Protein AF-A0A841IYA2-F1 (afdb_monomer_lite)

Secondary structure (DSSP, 8-state):
---PPPPPPPPPHHHHHHHHHHHHHHHHHHHHHTTT-----------HHHHHS-SSSPPP-----B----HHHHHHHHHHSPPP-S--PPPPPP---S-HHHHHHHHHHHHHHHHHHH-S-HHHHHHHHHHHHHHHHSTTS-SSHHHHHTTTTT-SS--SSGGGTSSGGGSPPPHHHHHHHHHHHHHHHTT---TTTTT--EEEETT--BTTGGGEEEEEEETTEEEEEESGGGGSGGGG-----------GGGGGG-GGGS-PPSS-----S---S-SSTTSTT------TTS-TTSSSTTEEEEEE-TTS-EEEEEE-TT--HHHHHHHHHHHTTT-SEEEEEEEESSTT---SSSPPTTGGGG--EEEEEETTTTEEEEEE-TTTS--SSGGGBPPP---TT-----SPPPP-----------SS-------------------------------

pLDDT: mean 72.17, std 22.45, range [26.84, 98.56]

Organism: NCBI:txid627688

Sequence (459 aa):
MTGGVAPPARPRALDWVAGVVLFVALPIAVAWQGGMGTSAPAEAPASDDWIKHAPSPPPKVDPLVVREVSPDDARAMNAAMPFSTGPNPAARPFRFTGGTEDRDRAIACLAAAQYYEAGDDPVGQKAVAQVVLNRVRHPAFPKSVCGVVFQGSERTTGCQFTFTCDGALARTPSPEAWDRARTLATRMLGGLVDRKVGYATHYHTDWVVPYWNTSLDKITEVHTHLFYRWQGWWGTPPAFRRSLPGVEPRVPMIARLSPVHEKGGDDAVTIDPAAPPSAVEAIAHAPIRFVAGANASSLMAGLHVIATSPADDAFIVTVSPGIATKAYRDVATLVCSGRPACRVMAWPDGPGVPTGFPIEPGLLSGMIFSYMHDMENGLQRMLWNCTLLPQPDNRMCMRERIPMGSLLPGRKPIAADAAKPELIQRAANISGDNAISDSAPPSILRRNAPASGITRSAK

Foldseek 3Di:
DDDDDDDDDDDDVVVVVVVVCCVPVVVVVVVVVVPPPPPPPPDPCPDCVLLQDDPDPDDADDFFDFDPDFLVVLLVVLVVDDFDPDDQFWAFFAAQDADPLLLLLLLLLLLVQLCLVPNLDLQSSQLSSQLLLLQLLFPNAPVGSNRRSQPQLVDPGHTNRCCSPVVVLVDDHDPVSSVSSSVSSSVRNVGDTDRQLRNFNDKDFSSIGTPCPVQWRQHHDGPRITTTFHPRSSSDNSSRPDDGPSGHDQDCSCCVVPVSNPPDDDDDDDDDPDDDPDPPVVPPPDDDDDDQPPPQPPDADQKGFQEAAPVSAETFIEGEPPDDPVSCVVVLCVSCPPPQKHKYWYAYPDPLGDNYPPGDPVSSQRTAKMWIDHNVVRDTAIAGCCVVVNDPDCSNHDDDDPDPPPPDPDDDDDDDDDDDDDDPDDPDDDDDDDDDDDDDDDDDDDDDDDDDDDDDDDD

InterPro domains:
  IPR011105 Cell wall hydrolase, SleB [PF07486] (121-228)
  IPR042047 Cell wall hydrolase SleB, domain 1 [G3DSA:1.10.10.2520] (105-190)

Radius of gyration: 39.23 Å; chains: 1; bounding box: 103×92×152 Å

Structure (mmCIF, N/CA/C/O backbone):
data_AF-A0A841IYA2-F1
#
_entry.id   AF-A0A841IYA2-F1
#
loop_
_atom_site.group_PDB
_atom_site.id
_atom_site.type_symbol
_atom_site.label_atom_id
_atom_site.label_alt_id
_atom_site.label_comp_id
_atom_site.label_asym_id
_atom_site.label_entity_id
_atom_site.label_seq_id
_atom_site.pdbx_PDB_ins_code
_atom_site.Cartn_x
_atom_site.Cartn_y
_atom_site.Cartn_z
_atom_site.occupancy
_atom_site.B_iso_or_equiv
_atom_site.auth_seq_id
_atom_site.auth_comp_id
_atom_site.auth_asym_id
_atom_site.auth_atom_id
_atom_site.pdbx_PDB_model_num
ATOM 1 N N . MET A 1 1 ? 30.316 -46.807 -94.562 1.00 43.22 1 MET A N 1
ATOM 2 C CA . MET A 1 1 ? 30.931 -47.586 -93.462 1.00 43.22 1 MET A CA 1
ATOM 3 C C . MET A 1 1 ? 29.908 -47.696 -92.343 1.00 43.22 1 MET A C 1
ATOM 5 O O . MET A 1 1 ? 29.321 -46.681 -91.998 1.00 43.22 1 MET A O 1
ATOM 9 N N . THR A 1 2 ? 29.637 -48.897 -91.837 1.00 43.03 2 THR A N 1
ATOM 10 C CA . THR A 1 2 ? 28.590 -49.162 -90.832 1.00 43.03 2 THR A CA 1
ATOM 11 C C . THR A 1 2 ? 29.186 -49.225 -89.426 1.00 43.03 2 THR A C 1
ATOM 13 O O . THR A 1 2 ? 29.863 -50.195 -89.092 1.00 43.03 2 THR A O 1
ATOM 16 N N . GLY A 1 3 ? 28.942 -48.203 -88.602 1.00 46.19 3 GLY A N 1
ATOM 17 C CA . GLY A 1 3 ? 29.340 -48.198 -87.191 1.00 46.19 3 GLY A CA 1
ATOM 18 C C . GLY A 1 3 ? 28.274 -48.845 -86.308 1.00 46.19 3 GLY A C 1
ATOM 19 O O . GLY A 1 3 ? 27.190 -48.288 -86.155 1.00 46.19 3 GLY A O 1
ATOM 20 N N . GLY A 1 4 ? 28.569 -50.011 -85.731 1.00 47.12 4 GLY A N 1
ATOM 21 C CA . GLY A 1 4 ? 27.711 -50.644 -84.726 1.00 47.12 4 GLY A CA 1
ATOM 22 C C . GLY A 1 4 ? 27.959 -50.059 -83.334 1.00 47.12 4 GLY A C 1
ATOM 23 O O . GLY A 1 4 ? 29.106 -49.965 -82.904 1.00 47.12 4 GLY A O 1
ATOM 24 N N . VAL A 1 5 ? 26.894 -49.689 -82.620 1.00 61.53 5 VAL A N 1
ATOM 25 C CA . VAL A 1 5 ? 26.971 -49.214 -81.227 1.00 61.53 5 VAL A CA 1
ATOM 26 C C . VAL A 1 5 ? 26.779 -50.398 -80.279 1.00 61.53 5 VAL A C 1
ATOM 28 O O . VAL A 1 5 ? 25.768 -51.095 -80.351 1.00 61.53 5 VAL A O 1
ATOM 31 N N . ALA A 1 6 ? 27.742 -50.628 -79.384 1.00 62.56 6 ALA A N 1
ATOM 32 C CA . ALA A 1 6 ? 27.645 -51.667 -78.361 1.00 62.56 6 ALA A CA 1
ATOM 33 C C . ALA A 1 6 ? 26.772 -51.205 -77.171 1.00 62.56 6 ALA A C 1
ATOM 35 O O . ALA A 1 6 ? 26.880 -50.048 -76.758 1.00 62.56 6 ALA A O 1
ATOM 36 N N . PRO A 1 7 ? 25.926 -52.078 -76.590 1.00 66.19 7 PRO A N 1
ATOM 37 C CA . PRO A 1 7 ? 25.120 -51.734 -75.421 1.00 66.19 7 PRO A CA 1
ATOM 38 C C . PRO A 1 7 ? 25.977 -51.635 -74.142 1.00 66.19 7 PRO A C 1
ATOM 40 O O . PRO A 1 7 ? 26.976 -52.349 -74.016 1.00 66.19 7 PRO A O 1
ATOM 43 N N . PRO A 1 8 ? 25.590 -50.795 -73.162 1.00 65.25 8 PRO A N 1
ATOM 44 C CA . PRO A 1 8 ? 26.336 -50.631 -71.917 1.00 65.25 8 PRO A CA 1
ATOM 45 C C . PRO A 1 8 ? 26.318 -51.902 -71.055 1.00 65.25 8 PRO A C 1
ATOM 47 O O . PRO A 1 8 ? 25.317 -52.621 -70.978 1.00 65.25 8 PRO A O 1
ATOM 50 N N . ALA A 1 9 ? 27.433 -52.163 -70.370 1.00 68.31 9 ALA A N 1
ATOM 51 C CA . ALA A 1 9 ? 27.570 -53.302 -69.470 1.00 68.31 9 ALA A CA 1
ATOM 52 C C . ALA A 1 9 ? 26.654 -53.169 -68.240 1.00 68.31 9 ALA A C 1
ATOM 54 O O . ALA A 1 9 ? 26.516 -52.093 -67.660 1.00 68.31 9 ALA A O 1
ATOM 55 N N . ARG A 1 10 ? 26.052 -54.286 -67.811 1.00 65.44 10 ARG A N 1
ATOM 56 C CA . ARG A 1 10 ? 25.278 -54.342 -66.561 1.00 65.44 10 ARG A CA 1
ATOM 57 C C . ARG A 1 10 ? 26.237 -54.323 -65.356 1.00 65.44 10 ARG A C 1
ATOM 59 O O . ARG A 1 10 ? 27.225 -55.062 -65.402 1.00 65.44 10 ARG A O 1
ATOM 66 N N . PRO A 1 11 ? 25.957 -53.548 -64.289 1.00 63.97 11 PRO A N 1
ATOM 67 C CA . PRO A 1 11 ? 26.756 -53.589 -63.065 1.00 63.97 11 PRO A CA 1
ATOM 68 C C . PRO A 1 11 ? 26.705 -54.989 -62.442 1.00 63.97 11 PRO A C 1
ATOM 70 O O . PRO A 1 11 ? 25.715 -55.715 -62.578 1.00 63.97 11 PRO A O 1
ATOM 73 N N . ARG A 1 12 ? 27.785 -55.386 -61.773 1.00 72.56 12 ARG A N 1
ATOM 74 C CA . ARG A 1 12 ? 27.910 -56.701 -61.141 1.00 72.56 12 ARG A CA 1
ATOM 75 C C . ARG A 1 12 ? 27.234 -56.671 -59.770 1.00 72.56 12 ARG A C 1
ATOM 77 O O . ARG A 1 12 ? 27.154 -55.635 -59.118 1.00 72.56 12 ARG A O 1
ATOM 84 N N . ALA A 1 13 ? 26.764 -57.826 -59.298 1.00 64.88 13 ALA A N 1
ATOM 85 C CA . ALA A 1 13 ? 26.075 -57.920 -58.004 1.00 64.88 13 ALA A CA 1
ATOM 86 C C . ALA A 1 13 ? 26.942 -57.438 -56.818 1.00 64.88 13 ALA A C 1
ATOM 88 O O . ALA A 1 13 ? 26.413 -56.936 -55.831 1.00 64.88 13 ALA A O 1
ATOM 89 N N . LEU A 1 14 ? 28.270 -57.534 -56.943 1.00 64.56 14 LEU A N 1
ATOM 90 C CA . LEU A 1 14 ? 29.225 -57.037 -55.951 1.00 64.56 14 LEU A CA 1
ATOM 91 C C . LEU A 1 14 ? 29.169 -55.505 -55.788 1.00 64.56 14 LEU A C 1
ATOM 93 O O . LEU A 1 14 ? 29.303 -55.011 -54.672 1.00 64.56 14 LEU A O 1
ATOM 97 N N . ASP A 1 15 ? 28.899 -54.770 -56.871 1.00 63.91 15 ASP A N 1
ATOM 98 C CA . ASP A 1 15 ? 28.819 -53.303 -56.876 1.00 63.91 15 ASP A CA 1
ATOM 99 C C . ASP A 1 15 ? 27.598 -52.827 -56.062 1.00 63.91 15 ASP A C 1
ATOM 101 O O . ASP A 1 15 ? 27.668 -51.854 -55.310 1.00 63.91 15 ASP A O 1
ATOM 105 N N . TRP A 1 16 ? 26.490 -53.577 -56.141 1.00 62.88 16 TRP A N 1
ATOM 106 C CA . TRP A 1 16 ? 25.295 -53.365 -55.317 1.00 62.88 16 TRP A CA 1
ATOM 107 C C . TRP A 1 16 ? 25.541 -53.672 -53.838 1.00 62.88 16 TRP A C 1
ATOM 109 O O . TRP A 1 16 ? 25.108 -52.902 -52.981 1.00 62.88 16 TRP A O 1
ATOM 119 N N . VAL A 1 17 ? 26.259 -54.756 -53.521 1.00 69.06 17 VAL A N 1
ATOM 120 C CA . VAL A 1 17 ? 26.620 -55.082 -52.129 1.00 69.06 17 VAL A CA 1
ATOM 121 C C . VAL A 1 17 ? 27.520 -53.995 -51.537 1.00 69.06 17 VAL A C 1
ATOM 123 O O . VAL A 1 17 ? 27.256 -53.538 -50.428 1.00 69.06 17 VAL A O 1
ATOM 126 N N . ALA A 1 18 ? 28.521 -53.516 -52.283 1.00 69.19 18 ALA A N 1
ATOM 127 C CA . ALA A 1 18 ? 29.372 -52.407 -51.855 1.00 69.19 18 ALA A CA 1
ATOM 128 C C . ALA A 1 18 ? 28.561 -51.122 -51.600 1.00 69.19 18 ALA A C 1
ATOM 130 O O . ALA A 1 18 ? 28.736 -50.485 -50.561 1.00 69.19 18 ALA A O 1
ATOM 131 N N . GLY A 1 19 ? 27.625 -50.782 -52.495 1.00 67.88 19 GLY A N 1
ATOM 132 C CA . GLY A 1 19 ? 26.726 -49.637 -52.328 1.00 67.88 19 GLY A CA 1
ATOM 133 C C . GLY A 1 19 ? 25.847 -49.732 -51.076 1.00 67.88 19 GLY A C 1
ATOM 134 O O . GLY A 1 19 ? 25.782 -48.777 -50.304 1.00 67.88 19 GLY A O 1
ATOM 135 N N . VAL A 1 20 ? 25.218 -50.889 -50.831 1.00 72.38 20 VAL A N 1
ATOM 136 C CA . VAL A 1 20 ? 24.368 -51.120 -49.645 1.00 72.38 20 VAL A CA 1
ATOM 137 C C . VAL A 1 20 ? 25.185 -51.104 -48.352 1.00 72.38 20 VAL A C 1
ATOM 139 O O . VAL A 1 20 ? 24.765 -50.476 -47.381 1.00 72.38 20 VAL A O 1
ATOM 142 N N . VAL A 1 21 ? 26.367 -51.731 -48.332 1.00 72.62 21 VAL A N 1
ATOM 143 C CA . VAL A 1 21 ? 27.267 -51.688 -47.167 1.00 72.62 21 VAL A CA 1
ATOM 144 C C . VAL A 1 21 ? 27.665 -50.248 -46.851 1.00 72.62 21 VAL A C 1
ATOM 146 O O . VAL A 1 21 ? 27.601 -49.859 -45.688 1.00 72.62 21 VAL A O 1
ATOM 149 N N . LEU A 1 22 ? 27.990 -49.426 -47.855 1.00 68.69 22 LEU A N 1
ATOM 150 C CA . LEU A 1 22 ? 28.309 -48.016 -47.630 1.00 68.69 22 LEU A CA 1
ATOM 151 C C . LEU A 1 22 ? 27.100 -47.238 -47.078 1.00 68.69 22 LEU A C 1
ATOM 153 O O . LEU A 1 22 ? 27.244 -46.505 -46.103 1.00 68.69 22 LEU A O 1
ATOM 157 N N . PHE A 1 23 ? 25.906 -47.440 -47.648 1.00 69.31 23 PHE A N 1
ATOM 158 C CA . PHE A 1 23 ? 24.681 -46.735 -47.242 1.00 69.31 23 PHE A CA 1
ATOM 159 C C . PHE A 1 23 ? 24.186 -47.096 -45.833 1.00 69.31 23 PHE A C 1
ATOM 161 O O . PHE A 1 23 ? 23.529 -46.275 -45.196 1.00 69.31 23 PHE A O 1
ATOM 168 N N . VAL A 1 24 ? 24.492 -48.300 -45.337 1.00 71.88 24 VAL A N 1
ATOM 169 C CA . VAL A 1 24 ? 24.103 -48.757 -43.990 1.00 71.88 24 VAL A CA 1
ATOM 170 C C . VAL A 1 24 ? 25.209 -48.507 -42.959 1.00 71.88 24 VAL A C 1
ATOM 172 O O . VAL A 1 24 ? 24.914 -48.095 -41.839 1.00 71.88 24 VAL A O 1
ATOM 175 N N . ALA A 1 25 ? 26.485 -48.696 -43.311 1.00 68.25 25 ALA A N 1
ATOM 176 C CA . ALA A 1 25 ? 27.589 -48.536 -42.363 1.00 68.25 25 ALA A CA 1
ATOM 177 C C . ALA A 1 25 ? 27.878 -47.067 -42.008 1.00 68.25 25 ALA A C 1
ATOM 179 O O . ALA A 1 25 ? 28.176 -46.783 -40.848 1.00 68.25 25 ALA A O 1
ATOM 180 N N . LEU A 1 26 ? 27.756 -46.124 -42.956 1.00 66.06 26 LEU A N 1
ATOM 181 C CA . LEU A 1 26 ? 27.996 -44.698 -42.684 1.00 66.06 26 LEU A CA 1
ATOM 182 C C . LEU A 1 26 ? 27.072 -44.113 -41.597 1.00 66.06 26 LEU A C 1
ATOM 184 O O . LEU A 1 26 ? 27.601 -43.551 -40.636 1.00 66.06 26 LEU A O 1
ATOM 188 N N . PRO A 1 27 ? 25.728 -44.235 -41.674 1.00 61.12 27 PRO A N 1
ATOM 189 C CA . PRO A 1 27 ? 24.853 -43.686 -40.637 1.00 61.12 27 PRO A CA 1
ATOM 190 C C . PRO A 1 27 ? 25.041 -44.374 -39.278 1.00 61.12 27 PRO A C 1
ATOM 192 O O . PRO A 1 27 ? 24.901 -43.713 -38.252 1.00 61.12 27 PRO A O 1
ATOM 195 N N . ILE A 1 28 ? 25.425 -45.658 -39.245 1.00 66.56 28 ILE A N 1
ATOM 196 C CA . ILE A 1 28 ? 25.771 -46.349 -37.993 1.00 66.56 28 ILE A CA 1
ATOM 197 C C . ILE A 1 28 ? 27.064 -45.768 -37.396 1.00 66.56 28 ILE A C 1
ATOM 199 O O . ILE A 1 28 ? 27.083 -45.434 -36.214 1.00 66.56 28 ILE A O 1
ATOM 203 N N . ALA A 1 29 ? 28.118 -45.573 -38.194 1.00 65.62 29 ALA A N 1
ATOM 204 C CA . ALA A 1 29 ? 29.370 -44.973 -37.724 1.00 65.62 29 ALA A CA 1
ATOM 205 C C . ALA A 1 29 ? 29.167 -43.541 -37.187 1.00 65.62 29 ALA A C 1
ATOM 207 O O . ALA A 1 29 ? 29.662 -43.207 -36.109 1.00 65.62 29 ALA A O 1
ATOM 208 N N . VAL A 1 30 ? 28.371 -42.722 -37.886 1.00 62.97 30 VAL A N 1
ATOM 209 C CA . VAL A 1 30 ? 28.007 -41.364 -37.444 1.00 62.97 30 VAL A CA 1
ATOM 210 C C . VAL A 1 30 ? 27.191 -41.397 -36.145 1.00 62.97 30 VAL A C 1
ATOM 212 O O . VAL A 1 30 ? 27.474 -40.622 -35.231 1.00 62.97 30 VAL A O 1
ATOM 215 N N . ALA A 1 31 ? 26.234 -42.322 -36.008 1.00 58.88 31 ALA A N 1
ATOM 216 C CA . ALA A 1 31 ? 25.464 -42.487 -34.772 1.00 58.88 31 ALA A CA 1
ATOM 217 C C . ALA A 1 31 ? 26.346 -42.880 -33.571 1.00 58.88 31 ALA A C 1
ATOM 219 O O . ALA A 1 31 ? 26.112 -42.406 -32.460 1.00 58.88 31 ALA A O 1
ATOM 220 N N . TRP A 1 32 ? 27.389 -43.690 -33.783 1.00 56.53 32 TRP A N 1
ATOM 221 C CA . TRP A 1 32 ? 28.331 -44.069 -32.723 1.00 56.53 32 TRP A CA 1
ATOM 222 C C . TRP A 1 32 ? 29.272 -42.921 -32.324 1.00 56.53 32 TRP A C 1
ATOM 224 O O . TRP A 1 32 ? 29.559 -42.762 -31.139 1.00 56.53 32 TRP A O 1
ATOM 234 N N . GLN A 1 33 ? 29.698 -42.067 -33.262 1.00 57.72 33 GLN A N 1
ATOM 235 C CA . GLN A 1 33 ? 30.510 -40.882 -32.936 1.00 57.72 33 GLN A CA 1
ATOM 236 C C . GLN A 1 33 ? 29.712 -39.732 -32.294 1.00 57.72 33 GLN A C 1
ATOM 238 O O . GLN A 1 33 ? 30.301 -38.903 -31.604 1.00 57.72 33 GLN A O 1
ATOM 243 N N . GLY A 1 34 ? 28.381 -39.711 -32.422 1.00 50.56 34 GLY A N 1
ATOM 244 C CA . GLY A 1 34 ? 27.512 -38.802 -31.660 1.00 50.56 34 GLY A CA 1
ATOM 245 C C . GLY A 1 34 ? 27.306 -39.190 -30.184 1.00 50.56 34 GLY A C 1
ATOM 246 O O . GLY A 1 34 ? 26.802 -38.383 -29.406 1.00 50.56 34 GLY A O 1
ATOM 247 N N . GLY A 1 35 ? 27.682 -40.409 -29.779 1.00 51.41 35 GLY A N 1
ATOM 248 C CA . GLY A 1 35 ? 27.264 -41.015 -28.507 1.00 51.41 35 GLY A CA 1
ATOM 249 C C . GLY A 1 35 ? 28.047 -40.628 -27.245 1.00 51.41 35 GLY A C 1
ATOM 250 O O . GLY A 1 35 ? 27.680 -41.080 -26.164 1.00 51.41 35 GLY A O 1
ATOM 251 N N . MET A 1 36 ? 29.120 -39.833 -27.344 1.00 50.19 36 MET A N 1
ATOM 252 C CA . MET A 1 36 ? 30.007 -39.510 -26.203 1.00 50.19 36 MET A CA 1
ATOM 253 C C . MET A 1 36 ? 30.104 -38.013 -25.878 1.00 50.19 36 MET A C 1
ATOM 255 O O . MET A 1 36 ? 31.065 -37.551 -25.266 1.00 50.19 36 MET A O 1
ATOM 259 N N . GLY A 1 37 ? 29.064 -37.250 -26.215 1.00 43.75 37 GLY A N 1
ATOM 260 C CA . GLY A 1 37 ? 28.828 -35.949 -25.597 1.00 43.75 37 GLY A CA 1
ATOM 261 C C . GLY A 1 37 ? 28.283 -36.115 -24.178 1.00 43.75 37 GLY A C 1
ATOM 262 O O . GLY A 1 37 ? 27.074 -36.031 -23.985 1.00 43.75 37 GLY A O 1
ATOM 263 N N . THR A 1 38 ? 29.141 -36.326 -23.172 1.00 47.25 38 THR A N 1
ATOM 264 C CA . THR A 1 38 ? 28.722 -36.309 -21.756 1.00 47.25 38 THR A CA 1
ATOM 265 C C . THR A 1 38 ? 28.461 -34.881 -21.272 1.00 47.25 38 THR A C 1
ATOM 267 O O . THR A 1 38 ? 29.112 -34.384 -20.351 1.00 47.25 38 THR A O 1
ATOM 270 N N . SER A 1 39 ? 27.471 -34.215 -21.870 1.00 49.59 39 SER A N 1
ATOM 271 C CA . SER A 1 39 ? 26.729 -33.175 -21.171 1.00 49.59 39 SER A CA 1
ATOM 272 C C . SER A 1 39 ? 26.053 -33.847 -19.981 1.00 49.59 39 SER A C 1
ATOM 274 O O . SER A 1 39 ? 25.015 -34.494 -20.137 1.00 49.59 39 SER A O 1
ATOM 276 N N . ALA A 1 40 ? 26.671 -33.747 -18.803 1.00 43.09 40 ALA A N 1
ATOM 277 C CA . ALA A 1 40 ? 26.022 -34.157 -17.571 1.00 43.09 40 ALA A CA 1
ATOM 278 C C . ALA A 1 40 ? 24.658 -33.446 -17.507 1.00 43.09 40 ALA A C 1
ATOM 280 O O . ALA A 1 40 ? 24.626 -32.220 -17.675 1.00 43.09 40 ALA A O 1
ATOM 281 N N . PRO A 1 41 ? 23.535 -34.164 -17.319 1.00 43.34 41 PRO A N 1
ATOM 282 C CA . PRO A 1 41 ? 22.271 -33.498 -17.060 1.00 43.34 41 PRO A CA 1
ATOM 283 C C . PRO A 1 41 ? 22.474 -32.676 -15.789 1.00 43.34 41 PRO A C 1
ATOM 285 O O . PRO A 1 41 ? 22.776 -33.244 -14.740 1.00 43.34 41 PRO A O 1
ATOM 288 N N . ALA A 1 42 ? 22.394 -31.346 -15.907 1.00 44.81 42 ALA A N 1
ATOM 289 C CA . ALA A 1 42 ? 22.626 -30.444 -14.784 1.00 44.81 42 ALA A CA 1
ATOM 290 C C . ALA A 1 42 ? 21.728 -30.886 -13.626 1.00 44.81 42 ALA A C 1
ATOM 292 O O . ALA A 1 42 ? 20.510 -30.971 -13.795 1.00 44.81 42 ALA A O 1
ATOM 293 N N . GLU A 1 43 ? 22.348 -31.270 -12.509 1.00 42.31 43 GLU A N 1
ATOM 294 C CA . GLU A 1 43 ? 21.713 -32.138 -11.523 1.00 42.31 43 GLU A CA 1
ATOM 295 C C . GLU A 1 43 ? 20.556 -31.406 -10.836 1.00 42.31 43 GLU A C 1
ATOM 297 O O . GLU A 1 43 ? 20.741 -30.600 -9.926 1.00 42.31 43 GLU A O 1
ATOM 302 N N . ALA A 1 44 ? 19.344 -31.678 -11.325 1.00 51.16 44 ALA A N 1
ATOM 303 C CA . ALA A 1 44 ? 18.124 -30.989 -10.935 1.00 51.16 44 ALA A CA 1
ATOM 304 C C . ALA A 1 44 ? 17.128 -31.853 -10.130 1.00 51.16 44 ALA A C 1
ATOM 306 O O . ALA A 1 44 ? 15.927 -31.787 -10.399 1.00 51.16 44 ALA A O 1
ATOM 307 N N . PRO A 1 45 ? 17.535 -32.574 -9.063 1.00 42.28 45 PRO A N 1
ATOM 308 C CA . PRO A 1 45 ? 16.663 -32.809 -7.926 1.00 42.28 45 PRO A CA 1
ATOM 309 C C . PRO A 1 45 ? 16.642 -31.540 -7.056 1.00 42.28 45 PRO A C 1
ATOM 311 O O . PRO A 1 45 ? 16.990 -31.562 -5.875 1.00 42.28 45 PRO A O 1
ATOM 314 N N . ALA A 1 46 ? 16.196 -30.418 -7.633 1.00 44.88 46 ALA A N 1
ATOM 315 C CA . ALA A 1 46 ? 15.734 -29.270 -6.861 1.00 44.88 46 ALA A CA 1
ATOM 316 C C . ALA A 1 46 ? 14.416 -29.689 -6.190 1.00 44.88 46 ALA A C 1
ATOM 318 O O . ALA A 1 46 ? 13.327 -29.399 -6.686 1.00 44.88 46 ALA A O 1
ATOM 319 N N . SER A 1 47 ? 14.546 -30.467 -5.114 1.00 50.66 47 SER A N 1
ATOM 320 C CA . SER A 1 47 ? 13.480 -31.261 -4.506 1.00 50.66 47 SER A CA 1
ATOM 321 C C . SER A 1 47 ? 12.296 -30.406 -4.058 1.00 50.66 47 SER A C 1
ATOM 323 O O . SER A 1 47 ? 12.467 -29.264 -3.636 1.00 50.66 47 SER A O 1
ATOM 325 N N . ASP A 1 48 ? 11.085 -30.973 -4.058 1.00 52.50 48 ASP A N 1
ATOM 326 C CA . ASP A 1 48 ? 9.864 -30.266 -3.626 1.00 52.50 48 ASP A CA 1
ATOM 327 C C . ASP A 1 48 ? 9.965 -29.634 -2.218 1.00 52.50 48 ASP A C 1
ATOM 329 O O . ASP A 1 48 ? 9.136 -28.802 -1.848 1.00 52.50 48 ASP A O 1
ATOM 333 N N . ASP A 1 49 ? 10.967 -29.993 -1.411 1.00 47.81 49 ASP A N 1
ATOM 334 C CA . ASP A 1 49 ? 11.248 -29.367 -0.119 1.00 47.81 49 ASP A CA 1
ATOM 335 C C . ASP A 1 49 ? 11.706 -27.904 -0.209 1.00 47.81 49 ASP A C 1
ATOM 337 O O . ASP A 1 49 ? 11.357 -27.138 0.696 1.00 47.81 49 ASP A O 1
ATOM 341 N N . TRP A 1 50 ? 12.378 -27.461 -1.287 1.00 49.34 50 TRP A N 1
ATOM 342 C CA . TRP A 1 50 ? 12.667 -26.024 -1.455 1.00 49.34 50 TRP A CA 1
ATOM 343 C C . TRP A 1 50 ? 11.389 -25.227 -1.717 1.00 49.34 50 TRP A C 1
ATOM 345 O O . TRP A 1 50 ? 11.304 -24.069 -1.331 1.00 49.34 50 TRP A O 1
ATOM 355 N N . ILE A 1 51 ? 10.358 -25.847 -2.302 1.00 55.31 51 ILE A N 1
ATOM 356 C CA . ILE A 1 51 ? 9.029 -25.238 -2.462 1.00 55.31 51 ILE A CA 1
ATOM 357 C C . ILE A 1 51 ? 8.292 -25.189 -1.109 1.00 55.31 51 ILE A C 1
ATOM 359 O O . ILE A 1 51 ? 7.460 -24.307 -0.887 1.00 55.31 51 ILE A O 1
ATOM 363 N N . LYS A 1 52 ? 8.607 -26.072 -0.153 1.00 57.00 52 LYS A N 1
ATOM 364 C CA . LYS A 1 52 ? 7.940 -26.123 1.163 1.00 57.00 52 LYS A CA 1
ATOM 365 C C . LYS A 1 52 ? 8.486 -25.105 2.173 1.00 57.00 52 LYS A C 1
ATOM 367 O O . LYS A 1 52 ? 7.700 -24.618 2.987 1.00 57.00 52 LYS A O 1
ATOM 372 N N . HIS A 1 53 ? 9.772 -24.751 2.115 1.00 62.12 53 HIS A N 1
ATOM 373 C CA . HIS A 1 53 ? 10.442 -23.943 3.145 1.00 62.12 53 HIS A CA 1
ATOM 374 C C . HIS A 1 53 ? 11.081 -22.662 2.592 1.00 62.12 53 HIS A C 1
ATOM 376 O O . HIS A 1 53 ? 11.674 -22.664 1.519 1.00 62.12 53 HIS A O 1
ATOM 382 N N . ALA A 1 54 ? 11.007 -21.568 3.358 1.00 67.62 54 ALA A N 1
ATOM 383 C CA . ALA A 1 54 ? 11.669 -20.315 3.003 1.00 67.62 54 ALA A CA 1
ATOM 384 C C . ALA A 1 54 ? 13.204 -20.470 3.110 1.00 67.62 54 ALA A C 1
ATOM 386 O O . ALA A 1 54 ? 13.688 -20.768 4.203 1.00 67.62 54 ALA A O 1
ATOM 387 N N . PRO A 1 55 ? 13.983 -20.240 2.035 1.00 68.81 55 PRO A N 1
ATOM 388 C CA . PRO A 1 55 ? 15.439 -20.445 2.042 1.00 68.81 55 PRO A CA 1
ATOM 389 C C . PRO A 1 55 ? 16.222 -19.315 2.738 1.00 68.81 55 PRO A C 1
ATOM 391 O O . PRO A 1 55 ? 17.435 -19.400 2.903 1.00 68.81 55 PRO A O 1
ATOM 394 N N . SER A 1 56 ? 15.546 -18.227 3.106 1.00 75.25 56 SER A N 1
ATOM 395 C CA . SER A 1 56 ? 16.117 -17.008 3.681 1.00 75.25 56 SER A CA 1
ATOM 396 C C . SER A 1 56 ? 15.041 -16.248 4.474 1.00 75.25 56 SER A C 1
ATOM 398 O O . SER A 1 56 ? 13.869 -16.629 4.426 1.00 75.25 56 SER A O 1
ATOM 400 N N . PRO A 1 57 ? 15.376 -15.163 5.198 1.00 79.81 57 PRO A N 1
ATOM 401 C CA . PRO A 1 57 ? 14.387 -14.174 5.629 1.00 79.81 57 PRO A CA 1
ATOM 402 C C . PRO A 1 57 ? 13.715 -13.479 4.426 1.00 79.81 57 PRO A C 1
ATOM 404 O O . PRO A 1 57 ? 14.274 -13.490 3.326 1.00 79.81 57 PRO A O 1
ATOM 407 N N . PRO A 1 58 ? 12.546 -12.832 4.603 1.00 78.38 58 PRO A N 1
ATOM 408 C CA . PRO A 1 58 ? 11.913 -12.080 3.524 1.00 78.38 58 PRO A CA 1
ATOM 409 C C . PRO A 1 58 ? 12.840 -10.959 3.026 1.00 78.38 58 PRO A C 1
ATOM 411 O O . PRO A 1 58 ? 13.396 -10.239 3.864 1.00 78.38 58 PRO A O 1
ATOM 414 N N . PRO A 1 59 ? 12.998 -10.768 1.703 1.00 76.94 59 PRO A N 1
ATOM 415 C CA . PRO A 1 59 ? 13.712 -9.614 1.172 1.00 76.94 59 PRO A CA 1
ATOM 416 C C . PRO A 1 59 ? 13.054 -8.317 1.655 1.00 76.94 59 PRO A C 1
ATOM 418 O O . PRO A 1 59 ? 11.832 -8.240 1.828 1.00 76.94 59 PRO A O 1
ATOM 421 N N . LYS A 1 60 ? 13.878 -7.292 1.892 1.00 75.56 60 LYS A N 1
ATOM 422 C CA . LYS A 1 60 ? 13.384 -5.954 2.224 1.00 75.56 60 LYS A CA 1
ATOM 423 C C . LYS A 1 60 ? 12.670 -5.371 1.004 1.00 75.56 60 LYS A C 1
ATOM 425 O O . LYS A 1 60 ? 13.060 -5.626 -0.130 1.00 75.56 60 LYS A O 1
ATOM 430 N N . VAL A 1 61 ? 11.618 -4.599 1.256 1.00 74.75 61 VAL A N 1
ATOM 431 C CA . VAL A 1 61 ? 10.965 -3.785 0.229 1.00 74.75 61 VAL A CA 1
ATOM 432 C C . VAL A 1 61 ? 11.700 -2.453 0.201 1.00 74.75 61 VAL A C 1
ATOM 434 O O . VAL A 1 61 ? 11.617 -1.690 1.167 1.00 74.75 61 VAL A O 1
ATOM 437 N N . ASP A 1 62 ? 12.453 -2.207 -0.865 1.00 65.81 62 ASP A N 1
ATOM 438 C CA . ASP A 1 62 ? 13.165 -0.944 -1.039 1.00 65.81 62 ASP A CA 1
ATOM 439 C C . ASP A 1 62 ? 12.180 0.200 -1.358 1.00 65.81 62 ASP A C 1
ATOM 441 O O . ASP A 1 62 ? 11.132 -0.040 -1.970 1.00 65.81 62 ASP A O 1
ATOM 445 N N . PRO A 1 63 ? 12.475 1.452 -0.953 1.00 65.38 63 PRO A N 1
ATOM 446 C CA . PRO A 1 63 ? 11.663 2.609 -1.321 1.00 65.38 63 PRO A CA 1
ATOM 447 C C . PRO A 1 63 ? 11.522 2.760 -2.841 1.00 65.38 63 PRO A C 1
ATOM 449 O O . PRO A 1 63 ? 12.407 2.368 -3.605 1.00 65.38 63 PRO A O 1
ATOM 452 N N . LEU A 1 64 ? 10.428 3.382 -3.290 1.00 69.81 64 LEU A N 1
ATOM 453 C CA . LEU A 1 64 ? 10.212 3.671 -4.707 1.00 69.81 64 LEU A CA 1
ATOM 454 C C . LEU A 1 64 ? 11.165 4.779 -5.185 1.00 69.81 64 LEU A C 1
ATOM 456 O O . LEU A 1 64 ? 10.817 5.956 -5.202 1.00 69.81 64 LEU A O 1
ATOM 460 N N . VAL A 1 65 ? 12.370 4.383 -5.591 1.00 73.56 65 VAL A N 1
ATOM 461 C CA . VAL A 1 65 ? 13.302 5.230 -6.340 1.00 73.56 65 VAL A CA 1
ATOM 462 C C . VAL A 1 65 ? 13.083 4.979 -7.831 1.00 73.56 65 VAL A C 1
ATOM 464 O O . VAL A 1 65 ? 13.118 3.835 -8.298 1.00 73.56 65 VAL A O 1
ATOM 467 N N . VAL A 1 66 ? 12.845 6.054 -8.576 1.00 77.19 66 VAL A N 1
ATOM 468 C CA . VAL A 1 66 ? 12.583 6.053 -10.022 1.00 77.19 66 VAL A CA 1
ATOM 469 C C . VAL A 1 66 ? 13.796 6.624 -10.753 1.00 77.19 66 VAL A C 1
ATOM 471 O O . VAL A 1 66 ? 14.458 7.525 -10.246 1.00 77.19 66 VAL A O 1
ATOM 474 N N . ARG A 1 67 ? 14.102 6.092 -11.939 1.00 79.62 67 ARG A N 1
ATOM 475 C CA . ARG A 1 67 ? 15.123 6.650 -12.834 1.00 79.62 67 ARG A CA 1
ATOM 476 C C . ARG A 1 67 ? 14.580 7.890 -13.543 1.00 79.62 67 ARG A C 1
ATOM 478 O O . ARG A 1 67 ? 13.494 7.838 -14.112 1.00 79.62 67 ARG A O 1
ATOM 485 N N . GLU A 1 68 ? 15.361 8.963 -13.574 1.00 84.69 68 GLU A N 1
ATOM 486 C CA . GLU A 1 68 ? 15.060 10.150 -14.381 1.00 84.69 68 GLU A CA 1
ATOM 487 C C . GLU A 1 68 ? 15.262 9.827 -15.873 1.00 84.69 68 GLU A C 1
ATOM 489 O O . GLU A 1 68 ? 16.387 9.730 -16.363 1.00 84.69 68 GLU A O 1
ATOM 494 N N . VAL A 1 69 ? 14.156 9.591 -16.582 1.00 87.31 69 VAL A N 1
ATOM 495 C CA . VAL A 1 69 ? 14.072 9.308 -18.027 1.00 87.31 69 VAL A CA 1
ATOM 496 C C . VAL A 1 69 ? 12.799 9.950 -18.593 1.00 87.31 69 VAL A C 1
ATOM 498 O O . VAL A 1 69 ? 11.882 10.261 -17.829 1.00 87.31 69 VAL A O 1
ATOM 501 N N . SER A 1 70 ? 12.707 10.148 -19.913 1.00 91.69 70 SER A N 1
ATOM 502 C CA . SER A 1 70 ? 11.448 10.615 -20.511 1.00 91.69 70 SER A CA 1
ATOM 503 C C . SER A 1 70 ? 10.359 9.524 -20.452 1.00 91.69 70 SER A C 1
ATOM 505 O O . SER A 1 70 ? 10.689 8.336 -20.376 1.00 91.69 70 SER A O 1
ATOM 507 N N . PRO A 1 71 ? 9.061 9.883 -20.519 1.00 91.12 71 PRO A N 1
ATOM 508 C CA . PRO A 1 71 ? 7.973 8.907 -20.576 1.00 91.12 71 PRO A CA 1
ATOM 509 C C . PRO A 1 71 ? 8.101 7.906 -21.731 1.00 91.12 71 PRO A C 1
ATOM 511 O O . PRO A 1 71 ? 7.758 6.739 -21.558 1.00 91.12 71 PRO A O 1
ATOM 514 N N . ASP A 1 72 ? 8.616 8.330 -22.886 1.00 94.06 72 ASP A N 1
ATOM 515 C CA . ASP A 1 72 ? 8.730 7.472 -24.070 1.00 94.06 72 ASP A CA 1
ATOM 516 C C . ASP A 1 72 ? 9.978 6.578 -24.008 1.00 94.06 72 ASP A C 1
ATOM 518 O O . ASP A 1 72 ? 9.900 5.393 -24.341 1.00 94.06 72 ASP A O 1
ATOM 522 N N . ASP A 1 73 ? 11.092 7.081 -23.459 1.00 93.75 73 ASP A N 1
ATOM 523 C CA . ASP A 1 73 ? 12.251 6.250 -23.101 1.00 93.75 73 ASP A CA 1
ATOM 524 C C . ASP A 1 73 ? 11.866 5.189 -22.060 1.00 93.75 73 ASP A C 1
ATOM 526 O O . ASP A 1 73 ? 12.290 4.035 -22.152 1.00 93.75 73 ASP A O 1
ATOM 530 N N . ALA A 1 74 ? 11.036 5.554 -21.077 1.00 92.69 74 ALA A N 1
ATOM 531 C CA . ALA A 1 74 ? 10.529 4.627 -20.073 1.00 92.69 74 ALA A CA 1
ATOM 532 C C . ALA A 1 74 ? 9.701 3.503 -20.707 1.00 92.69 74 ALA A C 1
ATOM 534 O O . ALA A 1 74 ? 9.964 2.331 -20.425 1.00 92.69 74 ALA A O 1
ATOM 535 N N . ARG A 1 75 ? 8.773 3.836 -21.619 1.00 95.06 75 ARG A N 1
ATOM 536 C CA . ARG A 1 75 ? 8.008 2.841 -22.391 1.00 95.06 75 ARG A CA 1
ATOM 537 C C . ARG A 1 75 ? 8.933 1.927 -23.188 1.00 95.06 75 ARG A C 1
ATOM 539 O O . ARG A 1 75 ? 8.789 0.710 -23.110 1.00 95.06 75 ARG A O 1
ATOM 546 N N . ALA A 1 76 ? 9.919 2.487 -23.892 1.00 95.75 76 ALA A N 1
ATOM 547 C CA . ALA A 1 76 ? 10.879 1.714 -24.677 1.00 95.75 76 ALA A CA 1
ATOM 548 C C . ALA A 1 76 ? 11.702 0.742 -23.809 1.00 95.75 76 ALA A C 1
ATOM 550 O O . ALA A 1 76 ? 11.804 -0.441 -24.138 1.00 95.75 76 ALA A O 1
ATOM 551 N N . MET A 1 77 ? 12.228 1.195 -22.663 1.00 94.12 77 MET A N 1
ATOM 552 C CA . MET A 1 77 ? 12.960 0.334 -21.721 1.00 94.12 77 MET A CA 1
ATOM 553 C C . MET A 1 77 ? 12.064 -0.761 -21.126 1.00 94.12 77 MET A C 1
ATOM 555 O O . MET A 1 77 ? 12.473 -1.918 -21.035 1.00 94.12 77 MET A O 1
ATOM 559 N N . ASN A 1 78 ? 10.832 -0.419 -20.749 1.00 95.19 78 ASN A N 1
ATOM 560 C CA . ASN A 1 78 ? 9.886 -1.356 -20.150 1.00 95.19 78 ASN A CA 1
ATOM 561 C C . ASN A 1 78 ? 9.352 -2.400 -21.144 1.00 95.19 78 ASN A C 1
ATOM 563 O O . ASN A 1 78 ? 9.108 -3.546 -20.749 1.00 95.19 78 ASN A O 1
ATOM 567 N N . ALA A 1 79 ? 9.207 -2.031 -22.420 1.00 95.69 79 ALA A N 1
ATOM 568 C CA . ALA A 1 79 ? 8.868 -2.937 -23.515 1.00 95.69 79 ALA A CA 1
ATOM 569 C C . ALA A 1 79 ? 10.037 -3.869 -23.882 1.00 95.69 79 ALA A C 1
ATOM 571 O O . ALA A 1 79 ? 9.811 -5.042 -24.169 1.00 95.69 79 ALA A O 1
ATOM 572 N N . ALA A 1 80 ? 11.282 -3.378 -23.820 1.00 96.00 80 ALA A N 1
ATOM 573 C CA . ALA A 1 80 ? 12.482 -4.174 -24.089 1.00 96.00 80 ALA A CA 1
ATOM 574 C C . ALA A 1 80 ? 12.743 -5.270 -23.035 1.00 96.00 80 ALA A C 1
ATOM 576 O O . ALA A 1 80 ? 13.357 -6.290 -23.348 1.00 96.00 80 ALA A O 1
ATOM 577 N N . MET A 1 81 ? 12.268 -5.099 -21.795 1.00 93.75 81 MET A N 1
ATOM 578 C CA . MET A 1 81 ? 12.295 -6.179 -20.803 1.00 93.75 81 MET A CA 1
ATOM 579 C C . MET A 1 81 ? 11.277 -7.278 -21.164 1.00 93.75 81 MET A C 1
ATOM 581 O O . MET A 1 81 ? 10.092 -6.972 -21.336 1.00 93.75 81 MET A O 1
ATOM 585 N N . PRO A 1 82 ? 11.667 -8.565 -21.219 1.00 95.38 82 PRO A N 1
ATOM 586 C CA . PRO A 1 82 ? 10.731 -9.656 -21.481 1.00 95.38 82 PRO A CA 1
ATOM 587 C C . PRO A 1 82 ? 9.755 -9.870 -20.313 1.00 95.38 82 PRO A C 1
ATOM 589 O O . PRO A 1 82 ? 9.997 -9.448 -19.181 1.00 95.38 82 PRO A O 1
ATOM 592 N N . PHE A 1 83 ? 8.648 -10.565 -20.579 1.00 96.62 83 PHE A N 1
ATOM 593 C CA . PHE A 1 83 ? 7.824 -11.160 -19.523 1.00 96.62 83 PHE A CA 1
ATOM 594 C C . PHE A 1 83 ? 8.405 -12.519 -19.104 1.00 96.62 83 PHE A C 1
ATOM 596 O O . PHE A 1 83 ? 8.971 -13.241 -19.924 1.00 96.62 83 PHE A O 1
ATOM 603 N N . SER A 1 84 ? 8.253 -12.876 -17.828 1.00 95.19 84 SER A N 1
ATOM 604 C CA . SER A 1 84 ? 8.689 -14.163 -17.284 1.00 95.19 84 SER A CA 1
ATOM 605 C C . SER A 1 84 ? 7.925 -15.315 -17.940 1.00 95.19 84 SER A C 1
ATOM 607 O O . SER A 1 84 ? 6.695 -15.322 -17.978 1.00 95.19 84 SER A O 1
ATOM 609 N N . THR A 1 85 ? 8.662 -16.314 -18.424 1.00 94.44 85 THR A N 1
ATOM 610 C CA . THR A 1 85 ? 8.119 -17.551 -19.011 1.00 94.44 85 THR A CA 1
ATOM 611 C C . THR A 1 85 ? 7.717 -18.590 -17.958 1.00 94.44 85 THR A C 1
ATOM 613 O O . THR A 1 85 ? 7.139 -19.622 -18.296 1.00 94.44 85 THR A O 1
ATOM 616 N N . GLY A 1 86 ? 8.014 -18.340 -16.676 1.00 90.81 86 GLY A N 1
ATOM 617 C CA . GLY A 1 86 ? 7.674 -19.241 -15.576 1.00 90.81 86 GLY A CA 1
ATOM 618 C C . GLY A 1 86 ? 6.175 -19.225 -15.223 1.00 90.81 86 GLY A C 1
ATOM 619 O O . GLY A 1 86 ? 5.488 -18.236 -15.481 1.00 90.81 86 GLY A O 1
ATOM 620 N N . PRO A 1 87 ? 5.643 -20.273 -14.563 1.00 92.94 87 PRO A N 1
ATOM 621 C CA . PRO A 1 87 ? 4.216 -20.364 -14.250 1.00 92.94 87 PRO A CA 1
ATOM 622 C C . PRO A 1 87 ? 3.707 -19.171 -13.428 1.00 92.94 87 PRO A C 1
ATOM 624 O O . PRO A 1 87 ? 4.259 -18.867 -12.370 1.00 92.94 87 PRO A O 1
ATOM 627 N N . ASN A 1 88 ? 2.616 -18.536 -13.867 1.00 94.94 88 ASN A N 1
ATOM 628 C CA . ASN A 1 88 ? 1.902 -17.490 -13.124 1.00 94.94 88 ASN A CA 1
ATOM 629 C C . ASN A 1 88 ? 0.524 -18.015 -12.655 1.00 94.94 88 ASN A C 1
ATOM 631 O O . ASN A 1 88 ? -0.489 -17.783 -13.318 1.00 94.94 88 ASN A O 1
ATOM 635 N N . PRO A 1 89 ? 0.460 -18.798 -11.558 1.00 96.00 89 PRO A N 1
ATOM 636 C CA . PRO A 1 89 ? -0.803 -19.302 -11.033 1.00 96.00 89 PRO A CA 1
ATOM 637 C C . PRO A 1 89 ? -1.629 -18.176 -10.396 1.00 96.00 89 PRO A C 1
ATOM 639 O O . PRO A 1 89 ? -1.100 -17.278 -9.742 1.00 96.00 89 PRO A O 1
ATOM 642 N N . ALA A 1 90 ? -2.953 -18.270 -10.524 1.00 96.69 90 ALA A N 1
ATOM 643 C CA . ALA A 1 90 ? -3.873 -17.358 -9.851 1.00 96.69 90 ALA A CA 1
ATOM 644 C C . ALA A 1 90 ? -3.721 -17.432 -8.319 1.00 96.69 90 ALA A C 1
ATOM 646 O O . ALA A 1 90 ? -3.556 -18.517 -7.754 1.00 96.69 90 ALA A O 1
ATOM 647 N N . ALA A 1 91 ? -3.838 -16.288 -7.639 1.00 95.94 91 ALA A N 1
ATOM 648 C CA . ALA A 1 91 ? -3.821 -16.254 -6.183 1.00 95.94 91 ALA A CA 1
ATOM 649 C C . ALA A 1 91 ? -4.997 -17.037 -5.574 1.00 95.94 91 ALA A C 1
ATOM 651 O O . ALA A 1 91 ? -6.108 -17.060 -6.106 1.00 95.94 91 ALA A O 1
ATOM 652 N N . ARG A 1 92 ? -4.781 -17.644 -4.399 1.00 94.94 92 ARG A N 1
ATOM 653 C CA . ARG A 1 92 ? -5.882 -18.204 -3.592 1.00 94.94 92 ARG A CA 1
ATOM 654 C C . ARG A 1 92 ? -6.914 -17.098 -3.290 1.00 94.94 92 ARG A C 1
ATOM 656 O O . ARG A 1 92 ? -6.485 -16.011 -2.900 1.00 94.94 92 ARG A O 1
ATOM 663 N N . PRO A 1 93 ? -8.234 -17.359 -3.345 1.00 95.44 93 PRO A N 1
ATOM 664 C CA . PRO A 1 93 ? -9.262 -16.405 -2.917 1.00 95.44 93 PRO A CA 1
ATOM 665 C C . PRO A 1 93 ? -8.944 -15.761 -1.567 1.00 95.44 93 PRO A C 1
ATOM 667 O O . PRO A 1 93 ? -8.565 -16.462 -0.623 1.00 95.44 93 PRO A O 1
ATOM 670 N N . PHE A 1 94 ? -9.049 -14.435 -1.466 1.00 93.69 94 PHE A N 1
ATOM 671 C CA . PHE A 1 94 ? -8.967 -13.759 -0.171 1.00 93.69 94 PHE A CA 1
ATOM 672 C C . PHE A 1 94 ? -10.249 -14.012 0.632 1.00 93.69 94 PHE A C 1
ATOM 674 O O . PHE A 1 94 ? -11.318 -14.236 0.069 1.00 93.69 94 PHE A O 1
ATOM 681 N N . ARG A 1 95 ? -10.135 -14.065 1.957 1.00 92.56 95 ARG A N 1
ATOM 682 C CA . ARG A 1 95 ? -11.267 -14.241 2.869 1.00 92.56 95 ARG A CA 1
ATOM 683 C C . ARG A 1 95 ? -10.986 -13.372 4.081 1.00 92.56 95 ARG A C 1
ATOM 685 O O . ARG A 1 95 ? -10.099 -13.699 4.862 1.00 92.56 95 ARG A O 1
ATOM 692 N N . PHE A 1 96 ? -11.679 -12.244 4.189 1.00 90.12 96 PHE A N 1
ATOM 693 C CA . PHE A 1 96 ? -11.514 -11.345 5.326 1.00 90.12 96 PHE A CA 1
ATOM 694 C C . PHE A 1 96 ? -12.208 -11.905 6.576 1.00 90.12 96 PHE A C 1
ATOM 696 O O . PHE A 1 96 ? -13.420 -12.133 6.547 1.00 90.12 96 PHE A O 1
ATOM 703 N N . THR A 1 97 ? -11.439 -12.106 7.649 1.00 88.25 97 THR A N 1
ATOM 704 C CA . THR A 1 97 ? -11.838 -12.802 8.890 1.00 88.25 97 THR A CA 1
ATOM 705 C C . THR A 1 97 ? -12.025 -11.894 10.111 1.00 88.25 97 THR A C 1
ATOM 707 O O . THR A 1 97 ? -12.316 -12.412 11.184 1.00 88.25 97 THR A O 1
ATOM 710 N N . GLY A 1 98 ? -11.838 -10.577 9.977 1.00 87.19 98 GLY A N 1
ATOM 711 C CA . GLY A 1 98 ? -12.087 -9.611 11.054 1.00 87.19 98 GLY A CA 1
ATOM 712 C C . GLY A 1 98 ? -13.570 -9.321 11.294 1.00 87.19 98 GLY A C 1
ATOM 713 O O . GLY A 1 98 ? -14.442 -9.887 10.626 1.00 87.19 98 GLY A O 1
ATOM 714 N N . GLY A 1 99 ? -13.840 -8.408 12.232 1.00 85.69 99 GLY A N 1
ATOM 715 C CA . GLY A 1 99 ? -15.190 -7.939 12.549 1.00 85.69 99 GLY A CA 1
ATOM 716 C C . GLY A 1 99 ? -15.849 -7.153 11.408 1.00 85.69 99 GLY A C 1
ATOM 717 O O . GLY A 1 99 ? -15.248 -6.908 10.361 1.00 85.69 99 GLY A O 1
ATOM 718 N N . THR A 1 100 ? -17.101 -6.738 11.613 1.00 85.25 100 THR A N 1
ATOM 719 C CA . THR A 1 100 ? -17.839 -5.886 10.663 1.00 85.25 100 THR A CA 1
ATOM 720 C C . THR A 1 100 ? -17.142 -4.546 10.455 1.00 85.25 100 THR A C 1
ATOM 722 O O . THR A 1 100 ? -16.830 -4.199 9.321 1.00 85.25 100 THR A O 1
ATOM 725 N N . GLU A 1 101 ? -16.798 -3.846 11.537 1.00 87.44 101 GLU A N 1
ATOM 726 C CA . GLU A 1 101 ? -16.139 -2.540 11.451 1.00 87.44 101 GLU A CA 1
ATOM 727 C C . GLU A 1 101 ? -14.745 -2.634 10.801 1.00 87.44 101 GLU A C 1
ATOM 729 O O . GLU A 1 101 ? -14.416 -1.835 9.926 1.00 87.44 101 GLU A O 1
ATOM 734 N N . ASP A 1 102 ? -13.943 -3.652 11.146 1.00 92.19 102 ASP A N 1
ATOM 735 C CA . ASP A 1 102 ? -12.664 -3.897 10.467 1.00 92.19 102 ASP A CA 1
ATOM 736 C C . ASP A 1 102 ? -12.864 -4.226 8.979 1.00 92.19 102 ASP A C 1
ATOM 738 O O . ASP A 1 102 ? -12.075 -3.794 8.141 1.00 92.19 102 ASP A O 1
ATOM 742 N N . ARG A 1 103 ? -13.930 -4.953 8.612 1.00 92.31 103 ARG A N 1
ATOM 743 C CA . ARG A 1 103 ? -14.256 -5.216 7.204 1.00 92.31 103 ARG A CA 1
ATOM 744 C C . ARG A 1 103 ? -14.597 -3.926 6.467 1.00 92.31 103 ARG A C 1
ATOM 746 O O . ARG A 1 103 ? -14.130 -3.758 5.344 1.00 92.31 103 ARG A O 1
ATOM 753 N N . ASP A 1 104 ? -15.365 -3.026 7.068 1.00 90.81 104 ASP A N 1
ATOM 754 C CA . ASP A 1 104 ? -15.713 -1.747 6.446 1.00 90.81 104 ASP A CA 1
ATOM 755 C C . ASP A 1 104 ? -14.487 -0.831 6.303 1.00 90.81 104 ASP A C 1
ATOM 757 O O . ASP A 1 104 ? -14.302 -0.220 5.246 1.00 90.81 104 ASP A O 1
ATOM 761 N N . ARG A 1 105 ? -13.580 -0.829 7.293 1.00 96.06 105 ARG A N 1
ATOM 762 C CA . ARG A 1 105 ? -12.252 -0.197 7.183 1.00 96.06 105 ARG A CA 1
ATOM 763 C C . ARG A 1 105 ? -11.434 -0.800 6.033 1.00 96.06 105 ARG A C 1
ATOM 765 O O . ARG A 1 105 ? -10.929 -0.066 5.186 1.00 96.06 105 ARG A O 1
ATOM 772 N N . ALA A 1 106 ? -11.349 -2.130 5.934 1.00 97.06 106 ALA A N 1
ATOM 773 C CA . ALA A 1 106 ? -10.674 -2.805 4.821 1.00 97.06 106 ALA A CA 1
ATOM 774 C C . ALA A 1 106 ? -11.290 -2.443 3.460 1.00 97.06 106 ALA A C 1
ATOM 776 O O . ALA A 1 106 ? -10.549 -2.211 2.506 1.00 97.06 106 ALA A O 1
ATOM 777 N N . ILE A 1 107 ? -12.623 -2.377 3.359 1.00 97.81 107 ILE A N 1
ATOM 778 C CA . ILE A 1 107 ? -13.334 -1.973 2.137 1.00 97.81 107 ILE A CA 1
ATOM 779 C C . ILE A 1 107 ? -12.943 -0.545 1.747 1.00 97.81 107 ILE A C 1
ATOM 781 O O . ILE A 1 107 ? -12.598 -0.321 0.590 1.00 97.81 107 ILE A O 1
ATOM 785 N N . ALA A 1 108 ? -12.956 0.403 2.686 1.00 96.94 108 ALA A N 1
ATOM 786 C CA . ALA A 1 108 ? -12.616 1.800 2.422 1.00 96.94 108 ALA A CA 1
ATOM 787 C C . ALA A 1 108 ? -11.137 1.993 2.036 1.00 96.94 108 ALA A C 1
ATOM 789 O O . ALA A 1 108 ? -10.845 2.659 1.043 1.00 96.94 108 ALA A O 1
ATOM 790 N N . CYS A 1 109 ? -10.203 1.360 2.752 1.00 97.75 109 CYS A N 1
ATOM 791 C CA . CYS A 1 109 ? -8.777 1.401 2.419 1.00 97.75 109 CYS A CA 1
ATOM 792 C C . CYS A 1 109 ? -8.470 0.757 1.060 1.00 97.75 109 CYS A C 1
ATOM 794 O O . CYS A 1 109 ? -7.694 1.306 0.277 1.00 97.75 109 CYS A O 1
ATOM 796 N N . LEU A 1 110 ? -9.090 -0.389 0.752 1.00 98.25 110 LEU A N 1
ATOM 797 C CA . LEU A 1 110 ? -8.913 -1.055 -0.537 1.00 98.25 110 LEU A CA 1
ATOM 798 C C . LEU A 1 110 ? -9.515 -0.212 -1.668 1.00 98.25 110 LEU A C 1
ATOM 800 O O . LEU A 1 110 ? -8.822 0.045 -2.646 1.00 98.25 110 LEU A O 1
ATOM 804 N N . ALA A 1 111 ? -10.741 0.296 -1.506 1.00 97.81 111 ALA A N 1
ATOM 805 C CA . ALA A 1 111 ? -11.397 1.165 -2.484 1.00 97.81 111 ALA A CA 1
ATOM 806 C C . ALA A 1 111 ? -10.608 2.460 -2.751 1.00 97.81 111 ALA A C 1
ATOM 808 O O . ALA A 1 111 ? -10.540 2.900 -3.898 1.00 97.81 111 ALA A O 1
ATOM 809 N N . ALA A 1 112 ? -9.960 3.038 -1.730 1.00 96.44 112 ALA A N 1
ATOM 810 C CA . ALA A 1 112 ? -9.062 4.181 -1.900 1.00 96.44 112 ALA A CA 1
ATOM 811 C C . ALA A 1 112 ? -7.873 3.826 -2.807 1.00 96.44 112 ALA A C 1
ATOM 813 O O . ALA A 1 112 ? -7.670 4.490 -3.822 1.00 96.44 112 ALA A O 1
ATOM 814 N N . ALA A 1 113 ? -7.144 2.744 -2.507 1.00 96.06 113 ALA A N 1
ATOM 815 C CA . ALA A 1 113 ? -6.039 2.291 -3.356 1.00 96.06 113 ALA A CA 1
ATOM 816 C C . ALA A 1 113 ? -6.492 1.993 -4.791 1.00 96.06 113 ALA A C 1
ATOM 818 O O . ALA A 1 113 ? -5.820 2.366 -5.745 1.00 96.06 113 ALA A O 1
ATOM 819 N N . GLN A 1 114 ? -7.657 1.366 -4.953 1.00 95.31 114 GLN A N 1
ATOM 820 C CA . GLN A 1 114 ? -8.235 1.086 -6.263 1.00 95.31 114 GLN A CA 1
ATOM 821 C C . GLN A 1 114 ? -8.508 2.369 -7.058 1.00 95.31 114 GLN A C 1
ATOM 823 O O . GLN A 1 114 ? -8.028 2.496 -8.183 1.00 95.31 114 GLN A O 1
ATOM 828 N N . TYR A 1 115 ? -9.250 3.318 -6.483 1.00 94.38 115 TYR A N 1
ATOM 829 C CA . TYR A 1 115 ? -9.659 4.530 -7.189 1.00 94.38 115 TYR A CA 1
ATOM 830 C C . TYR A 1 115 ? -8.488 5.474 -7.485 1.00 94.38 115 TYR A C 1
ATOM 832 O O . TYR A 1 115 ? -8.404 6.012 -8.586 1.00 94.38 115 TYR A O 1
ATOM 840 N N . TYR A 1 116 ? -7.575 5.697 -6.536 1.00 93.50 116 TYR A N 1
ATOM 841 C CA . TYR A 1 116 ? -6.510 6.685 -6.736 1.00 93.50 116 TYR A CA 1
ATOM 842 C C . TYR A 1 116 ? -5.354 6.189 -7.620 1.00 93.50 116 TYR A C 1
ATOM 844 O O . TYR A 1 116 ? -4.692 7.021 -8.234 1.00 93.50 116 TYR A O 1
ATOM 852 N N . GLU A 1 117 ? -5.143 4.874 -7.736 1.00 90.50 117 GLU A N 1
ATOM 853 C CA . GLU A 1 117 ? -4.101 4.293 -8.602 1.00 90.50 117 GLU A CA 1
ATOM 854 C C . GLU A 1 117 ? -4.614 3.963 -10.016 1.00 90.50 117 GLU A C 1
ATOM 856 O O . GLU A 1 117 ? -3.875 4.109 -10.985 1.00 90.50 117 GLU A O 1
ATOM 861 N N . ALA A 1 118 ? -5.877 3.535 -10.164 1.00 91.00 118 ALA A N 1
ATOM 862 C CA . ALA A 1 118 ? -6.442 3.112 -11.454 1.00 91.00 118 ALA A CA 1
ATOM 863 C C . ALA A 1 118 ? -7.559 4.022 -12.003 1.00 91.00 118 ALA A C 1
ATOM 865 O O . ALA A 1 118 ? -8.025 3.808 -13.121 1.00 91.00 118 ALA A O 1
ATOM 866 N N . GLY A 1 119 ? -8.019 5.022 -11.247 1.00 89.88 119 GLY A N 1
ATOM 867 C CA . GLY A 1 119 ? -9.209 5.798 -11.599 1.00 89.88 119 GLY A CA 1
ATOM 868 C C . GLY A 1 119 ? -10.482 4.947 -11.563 1.00 89.88 119 GLY A C 1
ATOM 869 O O . GLY A 1 119 ? -10.592 3.986 -10.801 1.00 89.88 119 GLY A O 1
ATOM 870 N N . ASP A 1 120 ? -11.452 5.281 -12.413 1.00 89.69 120 ASP A N 1
ATOM 871 C CA . ASP A 1 120 ? -12.713 4.541 -12.579 1.00 89.69 120 ASP A CA 1
ATOM 872 C C . ASP A 1 120 ? -12.605 3.415 -13.634 1.00 89.69 120 ASP A C 1
ATOM 874 O O . ASP A 1 120 ? -13.491 3.228 -14.463 1.00 89.69 120 ASP A O 1
ATOM 878 N N . ASP A 1 121 ? -11.492 2.673 -13.628 1.00 92.12 121 ASP A N 1
ATOM 879 C CA . ASP A 1 121 ? -11.277 1.475 -14.451 1.00 92.12 121 ASP A CA 1
ATOM 880 C C . ASP A 1 121 ? -11.445 0.198 -13.602 1.00 92.12 121 ASP A C 1
ATOM 882 O O . ASP A 1 121 ? -10.523 -0.176 -12.871 1.00 92.12 121 ASP A O 1
ATOM 886 N N . PRO A 1 122 ? -12.567 -0.542 -13.709 1.00 90.12 122 PRO A N 1
ATOM 887 C CA . PRO A 1 122 ? -12.777 -1.773 -12.947 1.00 90.12 122 PRO A CA 1
ATOM 888 C C . PRO A 1 122 ? -11.728 -2.872 -13.190 1.00 90.12 122 PRO A C 1
ATOM 890 O O . PRO A 1 122 ? -11.598 -3.774 -12.361 1.00 90.12 122 PRO A O 1
ATOM 893 N N . VAL A 1 123 ? -10.985 -2.839 -14.303 1.00 94.88 123 VAL A N 1
ATOM 894 C CA . VAL A 1 123 ? -9.947 -3.833 -14.616 1.00 94.88 123 VAL A CA 1
ATOM 895 C C . VAL A 1 123 ? -8.654 -3.491 -13.870 1.00 94.88 123 VAL A C 1
ATOM 897 O O . VAL A 1 123 ? -8.149 -4.325 -13.113 1.00 94.88 123 VAL A O 1
ATOM 900 N N . GLY A 1 124 ? -8.164 -2.256 -13.997 1.00 94.00 124 GLY A N 1
ATOM 901 C CA . GLY A 1 124 ? -7.032 -1.727 -13.236 1.00 94.00 124 GLY A CA 1
ATOM 902 C C . GLY A 1 124 ? -7.287 -1.722 -11.728 1.00 94.00 124 GLY A C 1
ATOM 903 O O . GLY A 1 124 ? -6.466 -2.238 -10.968 1.00 94.00 124 GLY A O 1
ATOM 904 N N . GLN A 1 125 ? -8.465 -1.270 -11.280 1.00 96.75 125 GLN A N 1
ATOM 905 C CA . GLN A 1 125 ? -8.879 -1.332 -9.873 1.00 96.75 125 GLN A CA 1
ATOM 906 C C . GLN A 1 125 ? -8.787 -2.764 -9.326 1.00 96.75 125 GLN A C 1
ATOM 908 O O . GLN A 1 125 ? -8.299 -2.994 -8.218 1.00 96.75 125 GLN A O 1
ATOM 913 N N . LYS A 1 126 ? -9.256 -3.767 -10.077 1.00 98.06 126 LYS A N 1
ATOM 914 C CA . LYS A 1 126 ? -9.184 -5.171 -9.647 1.00 98.06 126 LYS A CA 1
ATOM 915 C C . LYS A 1 126 ? -7.736 -5.666 -9.565 1.00 98.06 126 LYS A C 1
ATOM 917 O O . LYS A 1 126 ? -7.393 -6.409 -8.642 1.00 98.06 126 LYS A O 1
ATOM 922 N N . ALA A 1 127 ? -6.889 -5.235 -10.497 1.00 98.00 127 ALA A N 1
ATOM 923 C CA . ALA A 1 127 ? -5.476 -5.583 -10.540 1.00 98.00 127 ALA A CA 1
ATOM 924 C C . ALA A 1 127 ? -4.691 -5.000 -9.344 1.00 98.00 127 ALA A C 1
ATOM 926 O O . ALA A 1 127 ? -3.990 -5.742 -8.650 1.00 98.00 127 ALA A O 1
ATOM 927 N N . VAL A 1 128 ? -4.890 -3.714 -9.029 1.00 97.12 128 VAL A N 1
ATOM 928 C CA . VAL A 1 128 ? -4.314 -3.043 -7.846 1.00 97.12 128 VAL A CA 1
ATOM 929 C C . VAL A 1 128 ? -4.769 -3.726 -6.550 1.00 97.12 128 VAL A C 1
ATOM 931 O O . VAL A 1 128 ? -3.941 -4.058 -5.698 1.00 97.12 128 VAL A O 1
ATOM 934 N N . ALA A 1 129 ? -6.064 -4.037 -6.416 1.00 98.19 129 ALA A N 1
ATOM 935 C CA . ALA A 1 129 ? -6.578 -4.742 -5.240 1.00 98.19 129 ALA A CA 1
ATOM 936 C C . ALA A 1 129 ? -5.966 -6.138 -5.053 1.00 98.19 129 ALA A C 1
ATOM 938 O O . ALA A 1 129 ? -5.696 -6.541 -3.919 1.00 98.19 129 ALA A O 1
ATOM 939 N N . GLN A 1 130 ? -5.701 -6.874 -6.138 1.00 98.56 130 GLN A N 1
ATOM 940 C CA . GLN A 1 130 ? -5.017 -8.164 -6.044 1.00 98.56 130 GLN A CA 1
ATOM 941 C C . GLN A 1 130 ? -3.596 -8.004 -5.478 1.00 98.56 130 GLN A C 1
ATOM 943 O O . GLN A 1 130 ? -3.199 -8.805 -4.632 1.00 98.56 130 GLN A O 1
ATOM 948 N N . VAL A 1 131 ? -2.862 -6.950 -5.858 1.00 98.00 131 VAL A N 1
ATOM 949 C CA . VAL A 1 131 ? -1.533 -6.650 -5.292 1.00 98.00 131 VAL A CA 1
ATOM 950 C C . VAL A 1 131 ? -1.618 -6.293 -3.808 1.00 98.00 131 VAL A C 1
ATOM 952 O O . VAL A 1 131 ? -0.842 -6.838 -3.022 1.00 98.00 131 VAL A O 1
ATOM 955 N N . VAL A 1 132 ? -2.573 -5.455 -3.386 1.00 97.94 132 VAL A N 1
ATOM 956 C CA . VAL A 1 132 ? -2.784 -5.138 -1.957 1.00 97.94 132 VAL A CA 1
ATOM 957 C C . VAL A 1 132 ? -3.020 -6.421 -1.150 1.00 97.94 132 VAL A C 1
ATOM 959 O O . VAL A 1 132 ? -2.323 -6.680 -0.170 1.00 97.94 132 VAL A O 1
ATOM 962 N N . LEU A 1 133 ? -3.941 -7.282 -1.591 1.00 97.75 133 LEU A N 1
ATOM 963 C CA . LEU A 1 133 ? -4.287 -8.520 -0.882 1.00 97.75 133 LEU A CA 1
ATOM 964 C C . LEU A 1 133 ? -3.175 -9.589 -0.936 1.00 97.75 133 LEU A C 1
ATOM 966 O O . LEU A 1 133 ? -3.068 -10.417 -0.025 1.00 97.75 133 LEU A O 1
ATOM 970 N N . ASN A 1 134 ? -2.310 -9.550 -1.954 1.00 97.56 134 ASN A N 1
ATOM 971 C CA . ASN A 1 134 ? -1.077 -10.337 -2.007 1.00 97.56 134 ASN A CA 1
ATOM 972 C C . ASN A 1 134 ? -0.040 -9.821 -0.996 1.00 97.56 134 ASN A C 1
ATOM 974 O O . ASN A 1 134 ? 0.521 -10.623 -0.247 1.00 97.56 134 ASN A O 1
ATOM 978 N N . ARG A 1 135 ? 0.174 -8.498 -0.915 1.00 96.38 135 ARG A N 1
ATOM 979 C CA . ARG A 1 135 ? 1.070 -7.860 0.067 1.00 96.38 135 ARG A CA 1
ATOM 980 C C . ARG A 1 135 ? 0.677 -8.221 1.498 1.00 96.38 135 ARG A C 1
ATOM 982 O O . ARG A 1 135 ? 1.517 -8.753 2.214 1.00 96.38 135 ARG A O 1
ATOM 989 N N . VAL A 1 136 ? -0.597 -8.053 1.875 1.00 95.75 136 VAL A N 1
ATOM 990 C CA . VAL A 1 136 ? -1.111 -8.372 3.229 1.00 95.75 136 VAL A CA 1
ATOM 991 C C . VAL A 1 136 ? -0.725 -9.797 3.674 1.00 95.75 136 VAL A C 1
ATOM 993 O O . VAL A 1 136 ? -0.345 -10.024 4.824 1.00 95.75 136 VAL A O 1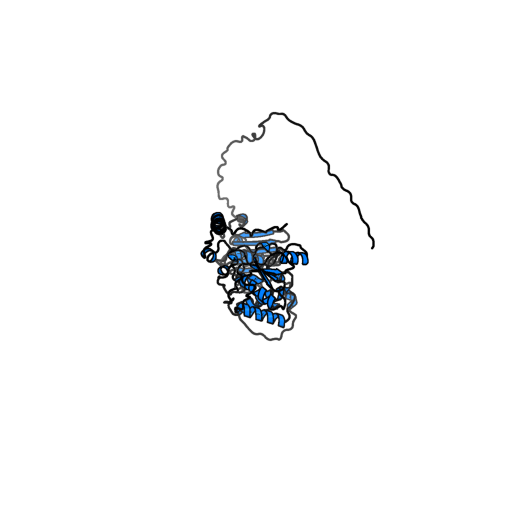
ATOM 996 N N . ARG A 1 137 ? -0.774 -10.769 2.753 1.00 94.81 137 ARG A N 1
ATOM 997 C CA . ARG A 1 137 ? -0.401 -12.176 2.999 1.00 94.81 137 ARG A CA 1
ATOM 998 C C . ARG A 1 137 ? 1.103 -12.436 3.011 1.00 94.81 137 ARG A C 1
ATOM 1000 O O . ARG A 1 137 ? 1.556 -13.330 3.726 1.00 94.81 137 ARG A O 1
ATOM 1007 N N . HIS A 1 138 ? 1.863 -11.710 2.200 1.00 94.38 138 HIS A N 1
ATOM 1008 C CA . HIS A 1 138 ? 3.293 -11.922 2.023 1.00 94.38 138 HIS A CA 1
ATOM 1009 C C . HIS A 1 138 ? 4.083 -11.426 3.253 1.00 94.38 138 HIS A C 1
ATOM 1011 O O . HIS A 1 138 ? 3.861 -10.303 3.713 1.00 94.38 138 HIS A O 1
ATOM 1017 N N . PRO A 1 139 ? 5.026 -12.206 3.818 1.00 91.25 139 PRO A N 1
ATOM 1018 C CA . PRO A 1 139 ? 5.753 -11.844 5.034 1.00 91.25 139 PRO A CA 1
ATOM 1019 C C . PRO A 1 139 ? 6.396 -10.449 5.069 1.00 91.25 139 PRO A C 1
ATOM 1021 O O . PRO A 1 139 ? 6.320 -9.830 6.126 1.00 91.25 139 PRO A O 1
ATOM 1024 N N . ALA A 1 140 ? 6.908 -9.917 3.955 1.00 89.31 140 ALA A N 1
ATOM 1025 C CA . ALA A 1 140 ? 7.635 -8.635 3.918 1.00 89.31 140 ALA A CA 1
ATOM 1026 C C . ALA A 1 140 ? 6.807 -7.342 4.149 1.00 89.31 140 ALA A C 1
ATOM 1028 O O . ALA A 1 140 ? 7.400 -6.296 4.394 1.00 89.31 140 ALA A O 1
ATOM 1029 N N . PHE A 1 141 ? 5.469 -7.377 4.076 1.00 90.81 141 PHE A N 1
ATOM 1030 C CA . PHE A 1 141 ? 4.608 -6.175 4.152 1.00 90.81 141 PHE A CA 1
ATOM 1031 C C . PHE A 1 141 ? 3.795 -6.101 5.469 1.00 90.81 141 PHE A C 1
ATOM 1033 O O . PHE A 1 141 ? 3.813 -7.054 6.250 1.00 90.81 141 PHE A O 1
ATOM 1040 N N . PRO A 1 142 ? 3.044 -5.022 5.754 1.00 91.50 142 PRO A N 1
ATOM 1041 C CA . PRO A 1 142 ? 2.045 -4.984 6.830 1.00 91.50 142 PRO A CA 1
ATOM 1042 C C . PRO A 1 142 ? 0.961 -6.075 6.709 1.00 91.50 142 PRO A C 1
ATOM 1044 O O . PRO A 1 142 ? 0.799 -6.691 5.657 1.00 91.50 142 PRO A O 1
ATOM 1047 N N . LYS A 1 143 ? 0.240 -6.361 7.806 1.00 92.38 143 LYS A N 1
ATOM 1048 C CA . LYS A 1 143 ? -0.700 -7.507 7.927 1.00 92.38 143 LYS A CA 1
ATOM 1049 C C . LYS A 1 143 ? -2.182 -7.121 7.990 1.00 92.38 143 LYS A C 1
ATOM 1051 O O . LYS A 1 143 ? -3.015 -7.947 8.355 1.00 92.38 143 LYS A O 1
ATOM 1056 N N . SER A 1 144 ? -2.478 -5.891 7.600 1.00 94.69 144 SER A N 1
ATOM 1057 C CA . SER A 1 144 ? -3.809 -5.308 7.459 1.00 94.69 144 SER A CA 1
ATOM 1058 C C . SER A 1 144 ? -3.863 -4.541 6.133 1.00 94.69 144 SER A C 1
ATOM 1060 O O . SER A 1 144 ? -2.835 -4.056 5.650 1.00 94.69 144 SER A O 1
ATOM 1062 N N . VAL A 1 145 ? -5.035 -4.475 5.511 1.00 96.50 145 VAL A N 1
ATOM 1063 C CA . VAL A 1 145 ? -5.287 -3.817 4.221 1.00 96.50 145 VAL A CA 1
ATOM 1064 C C . VAL A 1 145 ? -4.937 -2.335 4.315 1.00 96.50 145 VAL A C 1
ATOM 1066 O O . VAL A 1 145 ? -4.124 -1.847 3.533 1.00 96.50 145 VAL A O 1
ATOM 1069 N N . CYS A 1 146 ? -5.458 -1.642 5.325 1.00 95.31 146 CYS A N 1
ATOM 1070 C CA . CYS A 1 146 ? -5.125 -0.252 5.613 1.00 95.31 146 CYS A CA 1
ATOM 1071 C C . CYS A 1 146 ? -3.634 -0.072 5.921 1.00 95.31 146 CYS A C 1
ATOM 1073 O O . CYS A 1 146 ? -3.014 0.873 5.441 1.00 95.31 146 CYS A O 1
ATOM 1075 N N . GLY A 1 147 ? -3.029 -1.012 6.657 1.00 92.81 147 GLY A N 1
ATOM 1076 C CA . GLY A 1 147 ? -1.597 -0.985 6.951 1.00 92.81 147 GLY A CA 1
ATOM 1077 C C . GLY A 1 147 ? -0.721 -1.089 5.700 1.00 92.81 147 GLY A C 1
ATOM 1078 O O . GLY A 1 147 ? 0.336 -0.472 5.665 1.00 92.81 147 GLY A O 1
ATOM 1079 N N . VAL A 1 148 ? -1.146 -1.839 4.676 1.00 92.88 148 VAL A N 1
ATOM 1080 C CA . VAL A 1 148 ? -0.452 -1.926 3.378 1.00 92.88 148 VAL A CA 1
ATOM 1081 C C . VAL A 1 148 ? -0.676 -0.671 2.537 1.00 92.88 148 VAL A C 1
ATOM 1083 O O . VAL A 1 148 ? 0.278 -0.166 1.950 1.00 92.88 148 VAL A O 1
ATOM 1086 N N . VAL A 1 149 ? -1.914 -0.175 2.459 1.00 93.75 149 VAL A N 1
ATOM 1087 C CA . VAL A 1 149 ? -2.268 0.970 1.603 1.00 93.75 149 VAL A CA 1
ATOM 1088 C C . VAL A 1 149 ? -1.624 2.270 2.090 1.00 93.75 149 VAL A C 1
ATOM 1090 O O . VAL A 1 149 ? -1.112 3.035 1.282 1.00 93.75 149 VAL A O 1
ATOM 1093 N N . PHE A 1 150 ? -1.572 2.490 3.403 1.00 88.31 150 PHE A N 1
ATOM 1094 C CA . PHE A 1 150 ? -0.983 3.690 4.008 1.00 88.31 150 PHE A CA 1
ATOM 1095 C C . PHE A 1 150 ? 0.447 3.450 4.524 1.00 88.31 150 PHE A C 1
ATOM 1097 O O . PHE A 1 150 ? 0.945 4.167 5.387 1.00 88.31 150 PHE A O 1
ATOM 1104 N N . GLN A 1 151 ? 1.140 2.433 3.996 1.00 82.62 151 GLN A N 1
ATOM 1105 C CA . GLN A 1 151 ? 2.513 2.130 4.393 1.00 82.62 151 GLN A CA 1
ATOM 1106 C C . GLN A 1 151 ? 3.467 3.264 3.984 1.00 82.62 151 GLN A C 1
ATOM 1108 O O . GLN A 1 151 ? 3.761 3.456 2.802 1.00 82.62 151 GLN A O 1
ATOM 1113 N N . GLY A 1 152 ? 4.021 3.966 4.972 1.00 70.12 152 GLY A N 1
ATOM 1114 C CA . GLY A 1 152 ? 4.973 5.046 4.741 1.00 70.12 152 GLY A CA 1
ATOM 1115 C C . GLY A 1 152 ? 4.340 6.420 4.551 1.00 70.12 152 GLY A C 1
ATOM 1116 O O . GLY A 1 152 ? 5.083 7.361 4.295 1.00 70.12 152 GLY A O 1
ATOM 1117 N N . SER A 1 153 ? 3.019 6.577 4.713 1.00 69.88 153 SER A N 1
ATOM 1118 C CA . SER A 1 153 ? 2.378 7.900 4.669 1.00 69.88 153 SER A CA 1
ATOM 1119 C C . SER A 1 153 ? 2.843 8.835 5.794 1.00 69.88 153 SER A C 1
ATOM 1121 O O . SER A 1 153 ? 2.618 10.037 5.739 1.00 69.88 153 SER A O 1
ATOM 1123 N N . GLU A 1 154 ? 3.504 8.289 6.818 1.00 63.06 154 GLU A N 1
ATOM 1124 C CA . GLU A 1 154 ? 4.143 9.013 7.915 1.00 63.06 154 GLU A CA 1
ATOM 1125 C C . GLU A 1 154 ? 5.544 9.578 7.589 1.00 63.06 154 GLU A C 1
ATOM 1127 O O . GLU A 1 154 ? 6.192 10.141 8.473 1.00 63.06 154 GLU A O 1
ATOM 1132 N N . ARG A 1 155 ? 6.059 9.387 6.364 1.00 60.31 155 ARG A N 1
ATOM 1133 C CA . ARG A 1 155 ? 7.478 9.603 6.020 1.00 60.31 155 ARG A CA 1
ATOM 1134 C C . ARG A 1 155 ? 7.700 10.790 5.099 1.00 60.31 155 ARG A C 1
ATOM 1136 O O . ARG A 1 155 ? 6.943 11.037 4.170 1.00 60.31 155 ARG A O 1
ATOM 1143 N N . THR A 1 156 ? 8.845 11.441 5.280 1.00 53.03 156 THR A N 1
ATOM 1144 C CA . THR A 1 156 ? 9.362 12.471 4.366 1.00 53.03 156 THR A CA 1
ATOM 1145 C C . THR A 1 156 ? 10.012 11.897 3.100 1.00 53.03 156 THR A C 1
ATOM 1147 O O . THR A 1 156 ? 10.227 12.636 2.145 1.00 53.03 156 THR A O 1
ATOM 1150 N N . THR A 1 157 ? 10.341 10.600 3.070 1.00 52.41 157 THR A N 1
ATOM 1151 C CA . THR A 1 157 ? 11.144 9.960 2.009 1.00 52.41 157 THR A CA 1
ATOM 1152 C C . THR A 1 157 ? 10.440 8.765 1.357 1.00 52.41 157 THR A C 1
ATOM 1154 O O . THR A 1 157 ? 10.895 7.623 1.428 1.00 52.41 157 THR A O 1
ATOM 1157 N N . GLY A 1 158 ? 9.338 9.056 0.662 1.00 59.94 158 GLY A N 1
ATOM 1158 C CA . GLY A 1 158 ? 8.649 8.117 -0.226 1.00 59.94 158 GLY A CA 1
ATOM 1159 C C . GLY A 1 158 ? 7.590 7.247 0.461 1.00 59.94 158 GLY A C 1
ATOM 1160 O O . GLY A 1 158 ? 7.797 6.703 1.546 1.00 59.94 158 GLY A O 1
ATOM 1161 N N . CYS A 1 159 ? 6.456 7.091 -0.222 1.00 72.50 159 CYS A N 1
ATOM 1162 C CA . CYS A 1 159 ? 5.270 6.381 0.257 1.00 72.50 159 CYS A CA 1
ATOM 1163 C C . CYS A 1 159 ? 4.964 5.185 -0.659 1.00 72.50 159 CYS A C 1
ATOM 1165 O O . CYS A 1 159 ? 5.269 5.224 -1.851 1.00 72.50 159 CYS A O 1
ATOM 1167 N N . GLN A 1 160 ? 4.397 4.097 -0.120 1.00 71.38 160 GLN A N 1
ATOM 1168 C CA . GLN A 1 160 ? 4.210 2.851 -0.883 1.00 71.38 160 GLN A CA 1
ATOM 1169 C C . GLN A 1 160 ? 3.175 2.975 -2.019 1.00 71.38 160 GLN A C 1
ATOM 1171 O O . GLN A 1 160 ? 3.255 2.230 -2.998 1.00 71.38 160 GLN A O 1
ATOM 1176 N N . PHE A 1 161 ? 2.236 3.905 -1.886 1.00 77.69 161 PHE A N 1
ATOM 1177 C CA . PHE A 1 161 ? 1.297 4.349 -2.912 1.00 77.69 161 PHE A CA 1
ATOM 1178 C C . PHE A 1 161 ? 1.427 5.876 -2.973 1.00 77.69 161 PHE A C 1
ATOM 1180 O O . PHE A 1 161 ? 1.525 6.507 -1.917 1.00 77.69 161 PHE A O 1
ATOM 1187 N N . THR A 1 162 ? 1.501 6.497 -4.157 1.00 77.56 162 THR A N 1
ATOM 1188 C CA . THR A 1 162 ? 1.843 7.938 -4.212 1.00 77.56 162 THR A CA 1
ATOM 1189 C C . THR A 1 162 ? 0.706 8.799 -3.682 1.00 77.56 162 THR A C 1
ATOM 1191 O O . THR A 1 162 ? 0.960 9.793 -2.996 1.00 77.56 162 THR A O 1
ATOM 1194 N N . PHE A 1 163 ? -0.539 8.355 -3.897 1.00 79.88 163 PHE A N 1
ATOM 1195 C CA . PHE A 1 163 ? -1.749 9.110 -3.577 1.00 79.88 163 PHE A CA 1
ATOM 1196 C C . PHE A 1 163 ? -1.881 9.496 -2.097 1.00 79.88 163 PHE A C 1
ATOM 1198 O O . PHE A 1 163 ? -2.586 10.450 -1.762 1.00 79.88 163 PHE A O 1
ATOM 1205 N N . THR A 1 164 ? -1.200 8.775 -1.196 1.00 81.25 164 THR A N 1
ATOM 1206 C CA . THR A 1 164 ? -1.195 9.083 0.239 1.00 81.25 164 THR A CA 1
ATOM 1207 C C . THR A 1 164 ? -0.345 10.307 0.587 1.00 81.25 164 THR A C 1
ATOM 1209 O O . THR A 1 164 ? -0.442 10.792 1.709 1.00 81.25 164 THR A O 1
ATOM 1212 N N . CYS A 1 165 ? 0.497 10.787 -0.334 1.00 78.69 165 CYS A N 1
ATOM 1213 C CA . CYS A 1 165 ? 1.532 11.795 -0.076 1.00 78.69 165 CYS A CA 1
ATOM 1214 C C . CYS A 1 165 ? 1.655 12.877 -1.167 1.00 78.69 165 CYS A C 1
ATOM 1216 O O . CYS A 1 165 ? 2.147 13.962 -0.881 1.00 78.69 165 CYS A O 1
ATOM 1218 N N . ASP A 1 166 ? 1.179 12.626 -2.390 1.00 75.12 166 ASP A N 1
ATOM 1219 C CA . ASP A 1 166 ? 1.166 13.596 -3.503 1.00 75.12 166 ASP A CA 1
ATOM 1220 C C . ASP A 1 166 ? -0.010 14.602 -3.454 1.00 75.12 166 ASP A C 1
ATOM 1222 O O . ASP A 1 166 ? -0.158 15.450 -4.334 1.00 75.12 166 ASP A O 1
ATOM 1226 N N . GLY A 1 167 ? -0.863 14.516 -2.427 1.00 80.31 167 GLY A N 1
ATOM 1227 C CA . GLY A 1 167 ? -2.045 15.365 -2.265 1.00 80.31 167 GLY A CA 1
ATOM 1228 C C . GLY A 1 167 ? -3.285 14.901 -3.041 1.00 80.31 167 GLY A C 1
ATOM 1229 O O . GLY A 1 167 ? -4.334 15.538 -2.935 1.00 80.31 167 GLY A O 1
ATOM 1230 N N . ALA A 1 168 ? -3.243 13.773 -3.762 1.00 77.81 168 ALA A N 1
ATOM 1231 C CA . ALA A 1 168 ? -4.404 13.215 -4.461 1.00 77.81 168 ALA A CA 1
ATOM 1232 C C . ALA A 1 168 ? -5.617 13.001 -3.543 1.00 77.81 168 ALA A C 1
ATOM 1234 O O . ALA A 1 168 ? -6.748 13.195 -3.994 1.00 77.81 168 ALA A O 1
ATOM 1235 N N . LEU A 1 169 ? -5.384 12.695 -2.260 1.00 83.88 169 LEU A N 1
ATOM 1236 C CA . LEU A 1 169 ? -6.402 12.606 -1.207 1.00 83.88 169 LEU A CA 1
ATOM 1237 C C . LEU A 1 169 ? -7.166 13.909 -0.915 1.00 83.88 169 LEU A C 1
ATOM 1239 O O . LEU A 1 169 ? -8.114 13.857 -0.134 1.00 83.88 169 LEU A O 1
ATOM 1243 N N . ALA A 1 170 ? -6.849 15.041 -1.550 1.00 83.06 170 ALA A N 1
ATOM 1244 C CA . ALA A 1 170 ? -7.717 16.222 -1.572 1.00 83.06 170 ALA A CA 1
ATOM 1245 C C . ALA A 1 170 ? -8.876 16.096 -2.587 1.00 83.06 170 ALA A C 1
ATOM 1247 O O . ALA A 1 170 ? -9.957 16.638 -2.368 1.00 83.06 170 ALA A O 1
ATOM 1248 N N . ARG A 1 171 ? -8.692 15.346 -3.685 1.00 83.81 171 ARG A N 1
ATOM 1249 C CA . ARG A 1 171 ? -9.709 15.153 -4.736 1.00 83.81 171 ARG A CA 1
ATOM 1250 C C . ARG A 1 171 ? -10.772 14.161 -4.267 1.00 83.81 171 ARG A C 1
ATOM 1252 O O . ARG A 1 171 ? -10.438 13.046 -3.864 1.00 83.81 171 ARG A O 1
ATOM 1259 N N . THR A 1 172 ? -12.048 14.530 -4.295 1.00 84.12 172 THR A N 1
ATOM 1260 C CA . THR A 1 172 ? -13.153 13.603 -3.977 1.00 84.12 172 THR A CA 1
ATOM 1261 C C . THR A 1 172 ? -13.519 12.780 -5.221 1.00 84.12 172 THR A C 1
ATOM 1263 O O . THR A 1 172 ? -13.652 13.370 -6.294 1.00 84.12 172 THR A O 1
ATOM 1266 N N . PRO A 1 173 ? -13.679 11.447 -5.121 1.00 85.44 173 PRO A N 1
ATOM 1267 C CA . PRO A 1 173 ? -14.302 10.646 -6.177 1.00 85.44 173 PRO A CA 1
ATOM 1268 C C . PRO A 1 173 ? -15.759 11.073 -6.422 1.00 85.44 173 PRO A C 1
ATOM 1270 O O . PRO A 1 173 ? -16.383 11.659 -5.535 1.00 85.44 173 PRO A O 1
ATOM 1273 N N . SER A 1 174 ? -16.341 10.729 -7.576 1.00 89.31 174 SER A N 1
ATOM 1274 C CA . SER A 1 174 ? -17.806 10.798 -7.710 1.00 89.31 174 SER A CA 1
ATOM 1275 C C . SER A 1 174 ? -18.466 9.718 -6.832 1.00 89.31 174 SER A C 1
ATOM 1277 O O . SER A 1 174 ? -17.839 8.676 -6.594 1.00 89.31 174 SER A O 1
ATOM 1279 N N . PRO A 1 175 ? -19.711 9.910 -6.353 1.00 85.12 175 PRO A N 1
ATOM 1280 C CA . PRO A 1 175 ? -20.397 8.913 -5.527 1.00 85.12 175 PRO A CA 1
ATOM 1281 C C . PRO A 1 175 ? -20.480 7.536 -6.198 1.00 85.12 175 PRO A C 1
ATOM 1283 O O . PRO A 1 175 ? -20.282 6.509 -5.555 1.00 85.12 175 PRO A O 1
ATOM 1286 N N . GLU A 1 176 ? -20.703 7.513 -7.511 1.00 86.06 176 GLU A N 1
ATOM 1287 C CA . GLU A 1 176 ? -20.889 6.297 -8.302 1.00 86.06 176 GLU A CA 1
ATOM 1288 C C . GLU A 1 176 ? -19.555 5.578 -8.551 1.00 86.06 176 GLU A C 1
ATOM 1290 O O . GLU A 1 176 ? -19.507 4.348 -8.530 1.00 86.06 176 GLU A O 1
ATOM 1295 N N . ALA A 1 177 ? -18.465 6.323 -8.770 1.00 87.75 177 ALA A N 1
ATOM 1296 C CA . ALA A 1 177 ? -17.125 5.753 -8.907 1.00 87.75 177 ALA A CA 1
ATOM 1297 C C . ALA A 1 177 ? -16.595 5.225 -7.561 1.00 87.75 177 ALA A C 1
ATOM 1299 O O . ALA A 1 177 ? -15.946 4.177 -7.512 1.00 87.75 177 ALA A O 1
ATOM 1300 N N . TRP A 1 178 ? -16.927 5.902 -6.454 1.00 91.69 178 TRP A N 1
ATOM 1301 C CA . TRP A 1 178 ? -16.632 5.418 -5.104 1.00 91.69 178 TRP A CA 1
ATOM 1302 C C . TRP A 1 178 ? -17.401 4.139 -4.774 1.00 91.69 178 TRP A C 1
ATOM 1304 O O . TRP A 1 178 ? -16.810 3.187 -4.264 1.00 91.69 178 TRP A O 1
ATOM 1314 N N . ASP A 1 179 ? -18.691 4.069 -5.112 1.00 88.38 179 ASP A N 1
ATOM 1315 C CA . ASP A 1 179 ? -19.489 2.860 -4.902 1.00 88.38 179 ASP A CA 1
ATOM 1316 C C . ASP A 1 179 ? -19.013 1.683 -5.769 1.00 88.38 179 ASP A C 1
ATOM 1318 O O . ASP A 1 179 ? -18.872 0.568 -5.262 1.00 88.38 179 ASP A O 1
ATOM 1322 N N . ARG A 1 180 ? -18.639 1.923 -7.037 1.00 90.88 180 ARG A N 1
ATOM 1323 C CA . ARG A 1 180 ? -17.982 0.908 -7.884 1.00 90.88 180 ARG A CA 1
ATOM 1324 C C . ARG A 1 180 ? -16.713 0.361 -7.229 1.00 90.88 180 ARG A C 1
ATOM 1326 O O . ARG A 1 180 ? -16.569 -0.862 -7.124 1.00 90.88 180 ARG A O 1
ATOM 1333 N N . ALA A 1 181 ? -15.840 1.240 -6.733 1.00 93.81 181 ALA A N 1
ATOM 1334 C CA . ALA A 1 181 ? -14.619 0.844 -6.035 1.00 93.81 181 ALA A CA 1
ATOM 1335 C C . ALA A 1 181 ? -14.924 0.059 -4.743 1.00 93.81 181 ALA A C 1
ATOM 1337 O O . ALA A 1 181 ? -14.383 -1.029 -4.551 1.00 93.81 181 ALA A O 1
ATOM 1338 N N . ARG A 1 182 ? -15.850 0.525 -3.889 1.00 96.50 182 ARG A N 1
ATOM 1339 C CA . ARG A 1 182 ? -16.266 -0.183 -2.657 1.00 96.50 182 ARG A CA 1
ATOM 1340 C C . ARG A 1 182 ? -16.913 -1.538 -2.942 1.00 96.50 182 ARG A C 1
ATOM 1342 O O . ARG A 1 182 ? -16.612 -2.517 -2.254 1.00 96.50 182 ARG A O 1
ATOM 1349 N N . THR A 1 183 ? -17.749 -1.635 -3.970 1.00 93.00 183 THR A N 1
ATOM 1350 C CA . THR A 1 183 ? -18.364 -2.889 -4.420 1.00 93.00 183 THR A CA 1
ATOM 1351 C C . THR A 1 183 ? -17.296 -3.875 -4.900 1.00 93.00 183 THR A C 1
ATOM 1353 O O . THR A 1 183 ? -17.338 -5.062 -4.559 1.00 93.00 183 THR A O 1
ATOM 1356 N N . LEU A 1 184 ? -16.289 -3.406 -5.643 1.00 94.38 184 LEU A N 1
ATOM 1357 C CA . LEU A 1 184 ? -15.182 -4.247 -6.095 1.00 94.38 184 LEU A CA 1
ATOM 1358 C C . LEU A 1 184 ? -14.267 -4.674 -4.935 1.00 94.38 184 LEU A C 1
ATOM 1360 O O . LEU A 1 184 ? -13.954 -5.861 -4.832 1.00 94.38 184 LEU A O 1
ATOM 1364 N N . ALA A 1 185 ? -13.919 -3.763 -4.020 1.00 97.69 185 ALA A N 1
ATOM 1365 C CA . ALA A 1 185 ? -13.201 -4.053 -2.779 1.00 97.69 185 ALA A CA 1
ATOM 1366 C C . ALA A 1 185 ? -13.907 -5.141 -1.953 1.00 97.69 185 ALA A C 1
ATOM 1368 O O . ALA A 1 185 ? -13.295 -6.144 -1.581 1.00 97.69 185 ALA A O 1
ATOM 1369 N N . THR A 1 186 ? -15.217 -4.990 -1.742 1.00 96.19 186 THR A N 1
ATOM 1370 C CA . THR A 1 186 ? -16.066 -5.955 -1.026 1.00 96.19 186 THR A CA 1
ATOM 1371 C C . THR A 1 186 ? -16.010 -7.335 -1.679 1.00 96.19 186 THR A C 1
ATOM 1373 O O . THR A 1 186 ? -15.814 -8.342 -0.997 1.00 96.19 186 THR A O 1
ATOM 1376 N N . ARG A 1 187 ? -16.098 -7.403 -3.015 1.00 96.25 187 ARG A N 1
ATOM 1377 C CA . ARG A 1 187 ? -15.986 -8.665 -3.765 1.00 96.25 187 ARG A CA 1
ATOM 1378 C C . ARG A 1 187 ? -14.591 -9.286 -3.658 1.00 96.25 187 ARG A C 1
ATOM 1380 O O . ARG A 1 187 ? -14.500 -10.503 -3.521 1.00 96.25 187 ARG A O 1
ATOM 1387 N N . MET A 1 188 ? -13.519 -8.492 -3.686 1.00 97.56 188 MET A N 1
ATOM 1388 C CA . MET A 1 188 ? -12.136 -8.970 -3.528 1.00 97.56 188 MET A CA 1
ATOM 1389 C C . MET A 1 188 ? -11.872 -9.514 -2.113 1.00 97.56 188 MET A C 1
ATOM 1391 O O . MET A 1 188 ? -11.370 -10.628 -1.967 1.00 97.56 188 MET A O 1
ATOM 1395 N N . LEU A 1 189 ? -12.307 -8.806 -1.066 1.00 95.88 189 LEU A N 1
ATOM 1396 C CA . LEU A 1 189 ? -12.268 -9.279 0.329 1.00 95.88 189 LEU A CA 1
ATOM 1397 C C . LEU A 1 189 ? -13.161 -10.519 0.550 1.00 95.88 189 LEU A C 1
ATOM 1399 O O . LEU A 1 189 ? -12.847 -11.386 1.373 1.00 95.88 189 LEU A O 1
ATOM 1403 N N . GLY A 1 190 ? -14.237 -10.620 -0.238 1.00 92.31 190 GLY A N 1
ATOM 1404 C CA . GLY A 1 190 ? -15.129 -11.771 -0.397 1.00 92.31 190 GLY A CA 1
ATOM 1405 C C . GLY A 1 190 ? -14.643 -12.856 -1.372 1.00 92.31 190 GLY A C 1
ATOM 1406 O O . GLY A 1 190 ? -15.414 -13.761 -1.700 1.00 92.31 190 GLY A O 1
ATOM 1407 N N . GLY A 1 191 ? -13.384 -12.824 -1.818 1.00 94.12 191 GLY A N 1
ATOM 1408 C CA . GLY A 1 191 ? -12.740 -13.927 -2.538 1.00 94.12 191 GLY A CA 1
ATOM 1409 C C . GLY A 1 191 ? -12.833 -13.912 -4.060 1.00 94.12 191 GLY A C 1
ATOM 1410 O O . GLY A 1 191 ? -12.494 -14.921 -4.681 1.00 94.12 191 GLY A O 1
ATOM 1411 N N . LEU A 1 192 ? -13.223 -12.793 -4.672 1.00 96.75 192 LEU A N 1
ATOM 1412 C CA . LEU A 1 192 ? -12.865 -12.515 -6.064 1.00 96.75 192 LEU A CA 1
ATOM 1413 C C . LEU A 1 192 ? -11.329 -12.485 -6.197 1.00 96.75 192 LEU A C 1
ATOM 1415 O O . LEU A 1 192 ? -10.616 -12.092 -5.274 1.00 96.75 192 LEU A O 1
ATOM 1419 N N . VAL A 1 193 ? -10.825 -12.939 -7.343 1.00 97.19 193 VAL A N 1
ATOM 1420 C CA . VAL A 1 193 ? -9.390 -13.055 -7.640 1.00 97.19 193 VAL A CA 1
ATOM 1421 C C . VAL A 1 193 ? -9.109 -12.431 -8.996 1.00 97.19 193 VAL A C 1
ATOM 1423 O O . VAL A 1 193 ? -9.874 -12.629 -9.951 1.00 97.19 193 VAL A O 1
ATOM 1426 N N . ASP A 1 194 ? -7.980 -11.735 -9.118 1.00 97.69 194 ASP A N 1
ATOM 1427 C CA . ASP A 1 194 ? -7.385 -11.505 -10.424 1.00 97.69 194 ASP A CA 1
ATOM 1428 C C . ASP A 1 194 ? -6.408 -12.617 -10.821 1.00 97.69 194 ASP A C 1
ATOM 1430 O O . ASP A 1 194 ? -5.344 -12.812 -10.233 1.00 97.69 194 ASP A O 1
ATOM 1434 N N . ARG A 1 195 ? -6.819 -13.386 -11.835 1.00 97.31 195 ARG A N 1
ATOM 1435 C CA . ARG A 1 195 ? -6.070 -14.538 -12.347 1.00 97.31 195 ARG A CA 1
ATOM 1436 C C . ARG A 1 195 ? -4.870 -14.136 -13.202 1.00 97.31 195 ARG A C 1
ATOM 1438 O O . ARG A 1 195 ? -4.004 -14.977 -13.400 1.00 97.31 195 ARG A O 1
ATOM 1445 N N . LYS A 1 196 ? -4.845 -12.906 -13.726 1.00 96.62 196 LYS A N 1
ATOM 1446 C CA . LYS A 1 196 ? -3.797 -12.392 -14.612 1.00 96.62 196 LYS A CA 1
ATOM 1447 C C . LYS A 1 196 ? -2.660 -11.786 -13.784 1.00 96.62 196 LYS A C 1
ATOM 1449 O O . LYS A 1 196 ? -1.499 -12.109 -14.015 1.00 96.62 196 LYS A O 1
ATOM 1454 N N . VAL A 1 197 ? -2.997 -11.010 -12.752 1.00 97.81 197 VAL A N 1
ATOM 1455 C CA . VAL A 1 197 ? -2.034 -10.480 -11.765 1.00 97.81 197 VAL A CA 1
ATOM 1456 C C . VAL A 1 197 ? -1.407 -11.582 -10.903 1.00 97.81 197 VAL A C 1
ATOM 1458 O O . VAL A 1 197 ? -0.245 -11.466 -10.511 1.00 97.81 197 VAL A O 1
ATOM 1461 N N . GLY A 1 198 ? -2.146 -12.660 -10.617 1.00 97.06 198 GLY A N 1
ATOM 1462 C CA . GLY A 1 198 ? -1.611 -13.828 -9.916 1.00 97.06 198 GLY A CA 1
ATOM 1463 C C . GLY A 1 198 ? -1.005 -13.455 -8.562 1.00 97.06 198 GLY A C 1
ATOM 1464 O O . GLY A 1 198 ? -1.692 -12.894 -7.708 1.00 97.06 198 GLY A O 1
ATOM 1465 N N . TYR A 1 199 ? 0.285 -13.743 -8.379 1.00 96.88 199 TYR A N 1
ATOM 1466 C CA . TYR A 1 199 ? 1.042 -13.492 -7.144 1.00 96.88 199 TYR A CA 1
ATOM 1467 C C . TYR A 1 199 ? 1.900 -12.208 -7.153 1.00 96.88 199 TYR A C 1
ATOM 1469 O O . TYR A 1 199 ? 2.834 -12.089 -6.360 1.00 96.88 199 TYR A O 1
ATOM 1477 N N . ALA A 1 200 ? 1.590 -11.224 -8.009 1.00 97.81 200 ALA A N 1
ATOM 1478 C CA . ALA A 1 200 ? 2.298 -9.941 -8.014 1.00 97.81 200 ALA A CA 1
ATOM 1479 C C . ALA A 1 200 ? 2.266 -9.235 -6.643 1.00 97.81 200 ALA A C 1
ATOM 1481 O O . ALA A 1 200 ? 1.230 -9.191 -5.971 1.00 97.81 200 ALA A O 1
ATOM 1482 N N . THR A 1 201 ? 3.395 -8.638 -6.264 1.00 96.00 201 THR A N 1
ATOM 1483 C CA . THR A 1 201 ? 3.581 -7.823 -5.047 1.00 96.00 201 THR A CA 1
ATOM 1484 C C . THR A 1 201 ? 4.026 -6.394 -5.354 1.00 96.00 201 THR A C 1
ATOM 1486 O O . THR A 1 201 ? 3.986 -5.538 -4.468 1.00 96.00 201 THR A O 1
ATOM 1489 N N . HIS A 1 202 ? 4.398 -6.106 -6.602 1.00 94.31 202 HIS A N 1
ATOM 1490 C CA . HIS A 1 202 ? 4.801 -4.783 -7.069 1.00 94.31 202 HIS A CA 1
ATOM 1491 C C . HIS A 1 202 ? 4.196 -4.502 -8.447 1.00 94.31 202 HIS A C 1
ATOM 1493 O O . HIS A 1 202 ? 3.899 -5.427 -9.205 1.00 94.31 202 HIS A O 1
ATOM 1499 N N . TYR A 1 203 ? 4.022 -3.226 -8.769 1.00 94.69 203 TYR A N 1
ATOM 1500 C CA . TYR A 1 203 ? 3.709 -2.752 -10.112 1.00 94.69 203 TYR A CA 1
ATOM 1501 C C . TYR A 1 203 ? 4.239 -1.329 -10.292 1.00 94.69 203 TYR A C 1
ATOM 1503 O O . TYR A 1 203 ? 4.610 -0.674 -9.317 1.00 94.69 203 TYR A O 1
ATOM 1511 N N . HIS A 1 204 ? 4.272 -0.869 -11.536 1.00 93.38 204 HIS A N 1
ATOM 1512 C CA . HIS A 1 204 ? 4.425 0.538 -11.903 1.00 93.38 204 HIS A CA 1
ATOM 1513 C C . HIS A 1 204 ? 3.724 0.782 -13.248 1.00 93.38 204 HIS A C 1
ATOM 1515 O O . HIS A 1 204 ? 3.343 -0.174 -13.928 1.00 93.38 204 HIS A O 1
ATOM 1521 N N . THR A 1 205 ? 3.540 2.041 -13.643 1.00 91.38 205 THR A N 1
ATOM 1522 C CA . THR A 1 205 ? 3.055 2.378 -14.989 1.00 91.38 205 THR A CA 1
ATOM 1523 C C . THR A 1 205 ? 4.174 2.252 -16.025 1.00 91.38 205 THR A C 1
ATOM 1525 O O . THR A 1 205 ? 5.354 2.405 -15.704 1.00 91.38 205 THR A O 1
ATOM 1528 N N . ASP A 1 206 ? 3.833 1.976 -17.280 1.00 93.06 206 ASP A N 1
ATOM 1529 C CA . ASP A 1 206 ? 4.798 1.736 -18.359 1.00 93.06 206 ASP A CA 1
ATOM 1530 C C . ASP A 1 206 ? 5.637 2.975 -18.742 1.00 93.06 206 ASP A C 1
ATOM 1532 O O . ASP A 1 206 ? 6.713 2.825 -19.316 1.00 93.06 206 ASP A O 1
ATOM 1536 N N . TRP A 1 207 ? 5.221 4.178 -18.330 1.00 90.75 207 TRP A N 1
ATOM 1537 C CA . TRP A 1 207 ? 6.001 5.425 -18.410 1.00 90.75 207 TRP A CA 1
ATOM 1538 C C . TRP A 1 207 ? 6.916 5.704 -17.197 1.00 90.75 207 TRP A C 1
ATOM 1540 O O . TRP A 1 207 ? 7.437 6.809 -17.061 1.00 90.75 207 TRP A O 1
ATOM 1550 N N . VAL A 1 208 ? 7.115 4.735 -16.297 1.00 89.81 208 VAL A N 1
ATOM 1551 C CA . VAL A 1 208 ? 7.986 4.847 -15.109 1.00 89.81 208 VAL A CA 1
ATOM 1552 C C . VAL A 1 208 ? 8.995 3.698 -15.098 1.00 89.81 208 VAL A C 1
ATOM 1554 O O . VAL A 1 208 ? 8.643 2.570 -15.430 1.00 89.81 208 VAL A O 1
ATOM 1557 N N . VAL A 1 209 ? 10.244 3.947 -14.686 1.00 87.56 209 VAL A N 1
ATOM 1558 C CA . VAL A 1 209 ? 11.286 2.904 -14.563 1.00 87.56 209 VAL A CA 1
ATOM 1559 C C . VAL A 1 209 ? 11.863 2.887 -13.137 1.00 87.56 209 VAL A C 1
ATOM 1561 O O . VAL A 1 209 ? 12.811 3.624 -12.849 1.00 87.56 209 VAL A O 1
ATOM 1564 N N . PRO A 1 210 ? 11.305 2.081 -12.213 1.00 87.31 210 PRO A N 1
ATOM 1565 C CA . PRO A 1 210 ? 11.851 1.909 -10.867 1.00 87.31 210 PRO A CA 1
ATOM 1566 C C . PRO A 1 210 ? 13.161 1.117 -10.884 1.00 87.31 210 PRO A C 1
ATOM 1568 O O . PRO A 1 210 ? 13.276 0.143 -11.623 1.00 87.31 210 PRO A O 1
ATOM 1571 N N . TYR A 1 211 ? 14.118 1.451 -10.013 1.00 84.31 211 TYR A N 1
ATOM 1572 C CA . TYR A 1 211 ? 15.406 0.733 -9.946 1.00 84.31 211 TYR A CA 1
ATOM 1573 C C . TYR A 1 211 ? 15.284 -0.761 -9.588 1.00 84.31 211 TYR A C 1
ATOM 1575 O O . TYR A 1 211 ? 16.182 -1.536 -9.904 1.00 84.31 211 TYR A O 1
ATOM 1583 N N . TRP A 1 212 ? 14.188 -1.180 -8.948 1.00 85.25 212 TRP A N 1
ATOM 1584 C CA . TRP A 1 212 ? 13.947 -2.576 -8.569 1.00 85.25 212 TRP A CA 1
ATOM 1585 C C . TRP A 1 212 ? 13.395 -3.457 -9.702 1.00 85.25 212 TRP A C 1
ATOM 1587 O O . TRP A 1 212 ? 13.266 -4.666 -9.509 1.00 85.25 212 TRP A O 1
ATOM 1597 N N . ASN A 1 213 ? 13.034 -2.899 -10.866 1.00 84.50 213 ASN A N 1
ATOM 1598 C CA . ASN A 1 213 ? 12.273 -3.635 -11.885 1.00 84.50 213 ASN A CA 1
ATOM 1599 C C . ASN A 1 213 ? 13.049 -4.795 -12.542 1.00 84.50 213 ASN A C 1
ATOM 1601 O O . ASN A 1 213 ? 12.439 -5.796 -12.907 1.00 84.50 213 ASN A O 1
ATOM 1605 N N . THR A 1 214 ? 14.381 -4.715 -12.604 1.00 85.75 214 THR A N 1
ATOM 1606 C CA . THR A 1 214 ? 15.273 -5.796 -13.065 1.00 85.75 214 THR A CA 1
ATOM 1607 C C . THR A 1 214 ? 15.510 -6.892 -12.018 1.00 85.75 214 THR A C 1
ATOM 1609 O O . THR A 1 214 ? 15.910 -8.000 -12.373 1.00 85.75 214 THR A O 1
ATOM 1612 N N . SER A 1 215 ? 15.234 -6.619 -10.739 1.00 88.31 215 SER A N 1
ATOM 1613 C CA . SER A 1 215 ? 15.402 -7.558 -9.615 1.00 88.31 215 SER A CA 1
ATOM 1614 C C . SER A 1 215 ? 14.170 -8.445 -9.370 1.00 88.31 215 SER A C 1
ATOM 1616 O O . SER A 1 215 ? 14.125 -9.197 -8.394 1.00 88.31 215 SER A O 1
ATOM 1618 N N . LEU A 1 216 ? 13.144 -8.340 -10.219 1.00 93.44 216 LEU A N 1
ATOM 1619 C CA . LEU A 1 216 ? 11.853 -9.017 -10.090 1.00 93.44 216 LEU A CA 1
ATOM 1620 C C . LEU A 1 216 ? 11.434 -9.676 -11.414 1.00 93.44 216 LEU A C 1
ATOM 1622 O O . LEU A 1 216 ? 11.873 -9.281 -12.489 1.00 93.44 216 LEU A O 1
ATOM 1626 N N . ASP A 1 217 ? 10.530 -10.653 -11.353 1.00 95.06 217 ASP A N 1
ATOM 1627 C CA . ASP A 1 217 ? 9.890 -11.203 -12.555 1.00 95.06 217 ASP A CA 1
ATOM 1628 C C . ASP A 1 217 ? 8.768 -10.263 -13.024 1.00 95.06 217 ASP A C 1
ATOM 1630 O O . ASP A 1 217 ? 7.761 -10.143 -12.319 1.00 95.06 217 ASP A O 1
ATOM 1634 N N . LYS A 1 218 ? 8.864 -9.675 -14.228 1.00 97.00 218 LYS A N 1
ATOM 1635 C CA . LYS A 1 218 ? 7.718 -9.032 -14.904 1.00 97.00 218 LYS A CA 1
ATOM 1636 C C . LYS A 1 218 ? 6.743 -10.121 -15.369 1.00 97.00 218 LYS A C 1
ATOM 1638 O O . LYS A 1 218 ? 7.063 -10.864 -16.292 1.00 97.00 218 LYS A O 1
ATOM 1643 N N . ILE A 1 219 ? 5.573 -10.259 -14.742 1.00 96.94 219 ILE A N 1
ATOM 1644 C CA . ILE A 1 219 ? 4.660 -11.403 -14.974 1.00 96.94 219 ILE A CA 1
ATOM 1645 C C . ILE A 1 219 ? 3.395 -11.076 -15.766 1.00 96.94 219 ILE A C 1
ATOM 1647 O O . ILE A 1 219 ? 2.812 -11.982 -16.362 1.00 96.94 219 ILE A O 1
ATOM 1651 N N . THR A 1 220 ? 2.940 -9.821 -15.788 1.00 97.56 220 THR A N 1
ATOM 1652 C CA . THR A 1 220 ? 1.813 -9.415 -16.641 1.00 97.56 220 THR A CA 1
ATOM 1653 C C . THR A 1 220 ? 1.720 -7.900 -16.820 1.00 97.56 220 THR A C 1
ATOM 1655 O O . THR A 1 220 ? 2.354 -7.138 -16.096 1.00 97.56 220 THR A O 1
ATOM 1658 N N . GLU A 1 221 ? 0.884 -7.478 -17.761 1.00 97.38 221 GLU A N 1
ATOM 1659 C CA . GLU A 1 221 ? 0.521 -6.093 -18.056 1.00 97.38 221 GLU A CA 1
ATOM 1660 C C . GLU A 1 221 ? -1.007 -5.963 -18.030 1.00 97.38 221 GLU A C 1
ATOM 1662 O O . GLU A 1 221 ? -1.703 -6.778 -18.643 1.00 97.38 221 GLU A O 1
ATOM 1667 N N . VAL A 1 222 ? -1.557 -4.977 -17.318 1.00 95.75 222 VAL A N 1
ATOM 1668 C CA . VAL A 1 222 ? -3.004 -4.701 -17.267 1.00 95.75 222 VAL A CA 1
ATOM 1669 C C . VAL A 1 222 ? -3.233 -3.221 -17.541 1.00 95.75 222 VAL A C 1
ATOM 1671 O O . VAL A 1 222 ? -2.936 -2.375 -16.698 1.00 95.75 222 VAL A O 1
ATOM 1674 N N . HIS A 1 223 ? -3.729 -2.926 -18.746 1.00 93.06 223 HIS A N 1
ATOM 1675 C CA . HIS A 1 223 ? -3.647 -1.589 -19.334 1.00 93.06 223 HIS A CA 1
ATOM 1676 C C . HIS A 1 223 ? -2.201 -1.077 -19.212 1.00 93.06 223 HIS A C 1
ATOM 1678 O O . HIS A 1 223 ? -1.277 -1.815 -19.528 1.00 93.06 223 HIS A O 1
ATOM 1684 N N . THR A 1 224 ? -1.981 0.133 -18.712 1.00 91.81 224 THR A N 1
ATOM 1685 C CA . THR A 1 224 ? -0.647 0.743 -18.603 1.00 91.81 224 THR A CA 1
ATOM 1686 C C . THR A 1 224 ? 0.171 0.255 -17.401 1.00 91.81 224 THR A C 1
ATOM 1688 O O . THR A 1 224 ? 1.281 0.732 -17.189 1.00 91.81 224 THR A O 1
ATOM 1691 N N . HIS A 1 225 ? -0.349 -0.671 -16.587 1.00 94.88 225 HIS A N 1
ATOM 1692 C CA . HIS A 1 225 ? 0.319 -1.159 -15.379 1.00 94.88 225 HIS A CA 1
ATOM 1693 C C . HIS A 1 225 ? 1.081 -2.465 -15.628 1.00 94.88 225 HIS A C 1
ATOM 1695 O O . HIS A 1 225 ? 0.497 -3.477 -16.018 1.00 94.88 225 HIS A O 1
ATOM 1701 N N . LEU A 1 226 ? 2.379 -2.462 -15.327 1.00 97.12 226 LEU A N 1
ATOM 1702 C CA . LEU A 1 226 ? 3.279 -3.612 -15.415 1.00 97.12 226 LEU A CA 1
ATOM 1703 C C . LEU A 1 226 ? 3.449 -4.237 -14.029 1.00 97.12 226 LEU A C 1
ATOM 1705 O O . LEU A 1 226 ? 3.854 -3.556 -13.090 1.00 97.12 226 LEU A O 1
ATOM 1709 N N . PHE A 1 227 ? 3.141 -5.527 -13.897 1.00 97.62 227 PHE A N 1
ATOM 1710 C CA . PHE A 1 227 ? 3.069 -6.247 -12.622 1.00 97.62 227 PHE A CA 1
ATOM 1711 C C . PHE A 1 227 ? 4.233 -7.213 -12.436 1.00 97.62 227 PHE A C 1
ATOM 1713 O O . PHE A 1 227 ? 4.586 -7.974 -13.342 1.00 97.62 227 PHE A O 1
ATOM 1720 N N . TYR A 1 228 ? 4.765 -7.233 -11.214 1.00 97.31 228 TYR A N 1
ATOM 1721 C CA . TYR A 1 228 ? 5.975 -7.958 -10.854 1.00 97.31 228 TYR A CA 1
ATOM 1722 C C . TYR A 1 228 ? 5.807 -8.784 -9.574 1.00 97.31 228 TYR A C 1
ATOM 1724 O O . TYR A 1 228 ? 5.129 -8.376 -8.622 1.00 97.31 228 TYR A O 1
ATOM 1732 N N . ARG A 1 229 ? 6.491 -9.930 -9.521 1.00 95.81 229 ARG A N 1
ATOM 1733 C CA . ARG A 1 229 ? 6.660 -10.755 -8.310 1.00 95.81 229 ARG A CA 1
ATOM 1734 C C . ARG A 1 229 ? 8.138 -10.885 -7.943 1.00 95.81 229 ARG A C 1
ATOM 1736 O O . ARG A 1 229 ? 9.012 -10.707 -8.787 1.00 95.81 229 ARG A O 1
ATOM 1743 N N . TRP A 1 230 ? 8.407 -11.268 -6.699 1.00 93.31 230 TRP A N 1
ATOM 1744 C CA . TRP A 1 230 ? 9.741 -11.699 -6.275 1.00 93.31 230 TRP A CA 1
ATOM 1745 C C . TRP A 1 230 ? 10.252 -12.877 -7.111 1.00 93.31 230 TRP A C 1
ATOM 1747 O O . TRP A 1 230 ? 9.479 -13.761 -7.477 1.00 93.31 230 TRP A O 1
ATOM 1757 N N . GLN A 1 231 ? 11.559 -12.915 -7.357 1.00 90.81 231 GLN A N 1
ATOM 1758 C CA . GLN A 1 231 ? 12.227 -14.084 -7.928 1.00 90.81 231 GLN A CA 1
ATOM 1759 C C . GLN A 1 231 ? 12.360 -15.206 -6.878 1.00 90.81 231 GLN A C 1
ATOM 1761 O O . GLN A 1 231 ? 12.333 -14.965 -5.666 1.00 90.81 231 GLN A O 1
ATOM 1766 N N . GLY A 1 232 ? 12.504 -16.452 -7.341 1.00 89.81 232 GLY A N 1
ATOM 1767 C CA . GLY A 1 232 ? 12.652 -17.625 -6.472 1.00 89.81 232 GLY A CA 1
ATOM 1768 C C . GLY A 1 232 ? 11.450 -17.868 -5.547 1.00 89.81 232 GLY A C 1
ATOM 1769 O O . GLY A 1 232 ? 10.313 -17.515 -5.864 1.00 89.81 232 GLY A O 1
ATOM 1770 N N . TRP A 1 233 ? 11.695 -18.487 -4.384 1.00 90.12 233 TRP A N 1
ATOM 1771 C CA . TRP A 1 233 ? 10.640 -18.955 -3.469 1.00 90.12 233 TRP A CA 1
ATOM 1772 C C . TRP A 1 233 ? 9.629 -17.876 -3.060 1.00 90.12 233 TRP A C 1
ATOM 1774 O O . TRP A 1 233 ? 8.429 -18.146 -2.986 1.00 90.12 233 TRP A O 1
ATOM 1784 N N . TRP A 1 234 ? 10.089 -16.643 -2.847 1.00 91.81 234 TRP A N 1
ATOM 1785 C CA . TRP A 1 234 ? 9.254 -15.525 -2.404 1.00 91.81 234 TRP A CA 1
ATOM 1786 C C . TRP A 1 234 ? 8.170 -15.117 -3.420 1.00 91.81 234 TRP A C 1
ATOM 1788 O O . TRP A 1 234 ? 7.170 -14.511 -3.039 1.00 91.81 234 TRP A O 1
ATOM 1798 N N . GLY A 1 235 ? 8.312 -15.496 -4.696 1.00 91.88 235 GLY A N 1
ATOM 1799 C CA . GLY A 1 235 ? 7.288 -15.314 -5.731 1.00 91.88 235 GLY A CA 1
ATOM 1800 C C . GLY A 1 235 ? 6.267 -16.452 -5.832 1.00 91.88 235 GLY A C 1
ATOM 1801 O O . GLY A 1 235 ? 5.344 -16.371 -6.643 1.00 91.88 235 GLY A O 1
ATOM 1802 N N . THR A 1 236 ? 6.429 -17.527 -5.053 1.00 92.06 236 THR A N 1
ATOM 1803 C CA . THR A 1 236 ? 5.653 -18.769 -5.200 1.00 92.06 236 THR A CA 1
ATOM 1804 C C . THR A 1 236 ? 4.459 -18.844 -4.230 1.00 92.06 236 THR A C 1
ATOM 1806 O O . THR A 1 236 ? 4.508 -18.267 -3.142 1.00 92.06 236 THR A O 1
ATOM 1809 N N . PRO A 1 237 ? 3.381 -19.597 -4.551 1.00 94.31 237 PRO A N 1
ATOM 1810 C CA . PRO A 1 237 ? 2.189 -19.704 -3.697 1.00 94.31 237 PRO A CA 1
ATOM 1811 C C . PRO A 1 237 ? 2.423 -20.079 -2.212 1.00 94.31 237 PRO A C 1
ATOM 1813 O O . PRO A 1 237 ? 1.651 -19.609 -1.368 1.00 94.31 237 PRO A O 1
ATOM 1816 N N . PRO A 1 238 ? 3.427 -20.908 -1.841 1.00 92.19 238 PRO A N 1
ATOM 1817 C CA . PRO A 1 238 ? 3.864 -21.124 -0.456 1.00 92.19 238 PRO A CA 1
ATOM 1818 C C . PRO A 1 238 ? 4.109 -19.858 0.376 1.00 92.19 238 PRO A C 1
ATOM 1820 O O . PRO A 1 238 ? 3.633 -19.794 1.512 1.00 92.19 238 PRO A O 1
ATOM 1823 N N . ALA A 1 239 ? 4.744 -18.825 -0.189 1.00 92.00 239 ALA A N 1
ATOM 1824 C CA . ALA A 1 239 ? 5.102 -17.599 0.532 1.00 92.00 239 ALA A CA 1
ATOM 1825 C C . ALA A 1 239 ? 3.887 -16.790 1.039 1.00 92.00 239 ALA A C 1
ATOM 1827 O O . ALA A 1 239 ? 4.020 -15.951 1.925 1.00 92.00 239 ALA A O 1
ATOM 1828 N N . PHE A 1 240 ? 2.682 -17.065 0.528 1.00 94.00 240 PHE A N 1
ATOM 1829 C CA . PHE A 1 240 ? 1.452 -16.304 0.786 1.00 94.00 240 PHE A CA 1
ATOM 1830 C C . PHE A 1 240 ? 0.431 -17.077 1.647 1.00 94.00 240 PHE A C 1
ATOM 1832 O O . PHE A 1 240 ? -0.771 -16.803 1.603 1.00 94.00 240 PHE A O 1
ATOM 1839 N N . ARG A 1 241 ? 0.878 -18.093 2.401 1.00 84.75 241 ARG A N 1
ATOM 1840 C CA . ARG A 1 241 ? 0.004 -19.003 3.174 1.00 84.75 241 ARG A CA 1
ATOM 1841 C C . ARG A 1 241 ? -0.315 -18.557 4.612 1.00 84.75 241 ARG A C 1
ATOM 1843 O O . ARG A 1 241 ? -1.047 -19.270 5.293 1.00 84.75 241 ARG A O 1
ATOM 1850 N N . ARG A 1 242 ? 0.214 -17.422 5.084 1.00 77.62 242 ARG A N 1
ATOM 1851 C CA . ARG A 1 242 ? 0.088 -16.978 6.486 1.00 77.62 242 ARG A CA 1
ATOM 1852 C C . ARG A 1 242 ? -1.359 -16.605 6.856 1.00 77.62 242 ARG A C 1
ATOM 1854 O O . ARG A 1 242 ? -2.066 -15.999 6.053 1.00 77.62 242 ARG A O 1
ATOM 1861 N N . SER A 1 243 ? -1.773 -16.939 8.082 1.00 74.56 243 SER A N 1
ATOM 1862 C CA . SER A 1 243 ? -3.023 -16.436 8.675 1.00 74.56 243 SER A CA 1
ATOM 1863 C C . SER A 1 243 ? -2.915 -14.944 9.019 1.00 74.56 243 SER A C 1
ATOM 1865 O O . SER A 1 243 ? -1.812 -14.432 9.232 1.00 74.56 243 SER A O 1
ATOM 1867 N N . LEU A 1 244 ? -4.053 -14.254 9.072 1.00 80.38 244 LEU A N 1
ATOM 1868 C CA . LEU A 1 244 ? -4.157 -12.807 9.268 1.00 80.38 244 LEU A CA 1
ATOM 1869 C C . LEU A 1 244 ? -5.041 -12.502 10.487 1.00 80.38 244 LEU A C 1
ATOM 1871 O O . LEU A 1 244 ? -6.031 -13.204 10.685 1.00 80.38 244 LEU A O 1
ATOM 1875 N N . PRO A 1 245 ? -4.726 -11.464 11.285 1.00 74.75 245 PRO A N 1
ATOM 1876 C CA . PRO A 1 245 ? -5.485 -11.144 12.495 1.00 74.75 245 PRO A CA 1
ATOM 1877 C C . PRO A 1 245 ? -6.876 -10.562 12.204 1.00 74.75 245 PRO A C 1
ATOM 1879 O O . PRO A 1 245 ? -7.721 -10.562 13.087 1.00 74.75 245 PRO A O 1
ATOM 1882 N N . GLY A 1 246 ? -7.115 -10.043 10.994 1.00 83.50 246 GLY A N 1
ATOM 1883 C CA . GLY A 1 246 ? -8.386 -9.419 10.610 1.00 83.50 246 GLY A CA 1
ATOM 1884 C C . GLY A 1 246 ? -8.621 -8.012 11.172 1.00 83.50 246 GLY A C 1
ATOM 1885 O O . GLY A 1 246 ? -9.584 -7.380 10.768 1.00 83.50 246 GLY A O 1
ATOM 1886 N N . VAL A 1 247 ? -7.753 -7.512 12.055 1.00 89.44 247 VAL A N 1
ATOM 1887 C CA . VAL A 1 247 ? -7.841 -6.160 12.633 1.00 89.44 247 VAL A CA 1
ATOM 1888 C C . VAL A 1 247 ? -7.322 -5.113 11.644 1.00 89.44 247 VAL A C 1
ATOM 1890 O O . VAL A 1 247 ? -6.207 -5.245 11.130 1.00 89.44 247 VAL A O 1
ATOM 1893 N N . GLU A 1 248 ? -8.091 -4.047 11.423 1.00 90.88 248 GLU A N 1
ATOM 1894 C CA . GLU A 1 248 ? -7.747 -2.938 10.529 1.00 90.88 248 GLU A CA 1
ATOM 1895 C C . GLU A 1 248 ? -7.633 -1.613 11.303 1.00 90.88 248 GLU A C 1
ATOM 1897 O O . GLU A 1 248 ? -8.578 -1.222 11.993 1.00 90.88 248 GLU A O 1
ATOM 1902 N N . PRO A 1 249 ? -6.512 -0.873 11.195 1.00 90.88 249 PRO A N 1
ATOM 1903 C CA . PRO A 1 249 ? -6.369 0.423 11.855 1.00 90.88 249 PRO A CA 1
ATOM 1904 C C . PRO A 1 249 ? -7.334 1.476 11.283 1.00 90.88 249 PRO A C 1
ATOM 1906 O O . PRO A 1 249 ? -7.620 1.500 10.083 1.00 90.88 249 PRO A O 1
ATOM 1909 N N . ARG A 1 250 ? -7.785 2.416 12.127 1.00 89.50 250 ARG A N 1
ATOM 1910 C CA . ARG A 1 250 ? -8.425 3.656 11.653 1.00 89.50 250 ARG A CA 1
ATOM 1911 C C . ARG A 1 250 ? -7.391 4.502 10.891 1.00 89.50 250 ARG A C 1
ATOM 1913 O O . ARG A 1 250 ? -6.256 4.629 11.346 1.00 89.50 250 ARG A O 1
ATOM 1920 N N . VAL A 1 251 ? -7.782 5.110 9.767 1.00 88.69 251 VAL A N 1
ATOM 1921 C CA . VAL A 1 251 ? -6.910 5.940 8.918 1.00 88.69 251 VAL A CA 1
ATOM 1922 C C . VAL A 1 251 ? -7.569 7.310 8.702 1.00 88.69 251 VAL A C 1
ATOM 1924 O O . VAL A 1 251 ? -8.310 7.487 7.734 1.00 88.69 251 VAL A O 1
ATOM 1927 N N . PRO A 1 252 ? -7.303 8.308 9.568 1.00 87.38 252 PRO A N 1
ATOM 1928 C CA . PRO A 1 252 ? -7.982 9.608 9.514 1.00 87.38 252 PRO A CA 1
ATOM 1929 C C . PRO A 1 252 ? -7.883 10.332 8.160 1.00 87.38 252 PRO A C 1
ATOM 1931 O O . PRO A 1 252 ? -8.773 11.098 7.809 1.00 87.38 252 PRO A O 1
ATOM 1934 N N . MET A 1 253 ? -6.847 10.042 7.364 1.00 85.75 253 MET A N 1
ATOM 1935 C CA . MET A 1 253 ? -6.635 10.600 6.018 1.00 85.75 253 MET A CA 1
ATOM 1936 C C . MET A 1 253 ? -7.776 10.293 5.028 1.00 85.75 253 MET A C 1
ATOM 1938 O O . MET A 1 253 ? -7.942 11.021 4.053 1.00 85.75 253 MET A O 1
ATOM 1942 N N . ILE A 1 254 ? -8.565 9.236 5.269 1.00 89.88 254 ILE A N 1
ATOM 1943 C CA . ILE A 1 254 ? -9.727 8.854 4.446 1.00 89.88 254 ILE A CA 1
ATOM 1944 C C . ILE A 1 254 ? -11.060 8.885 5.205 1.00 89.88 254 ILE A C 1
ATOM 1946 O O . ILE A 1 254 ? -12.065 8.412 4.678 1.00 89.88 254 ILE A O 1
ATOM 1950 N N . ALA A 1 255 ? -11.104 9.501 6.392 1.00 88.94 255 ALA A N 1
ATOM 1951 C CA . ALA A 1 255 ? -12.339 9.747 7.144 1.00 88.94 255 ALA A CA 1
ATOM 1952 C C . ALA A 1 255 ? -13.447 10.351 6.255 1.00 88.94 255 ALA A C 1
ATOM 1954 O O . ALA A 1 255 ? -14.530 9.788 6.134 1.00 88.94 255 ALA A O 1
ATOM 1955 N N . ARG A 1 256 ? -13.105 11.398 5.487 1.00 87.44 256 ARG A N 1
ATOM 1956 C CA . ARG A 1 256 ? -13.996 12.078 4.523 1.00 87.44 256 ARG A CA 1
ATOM 1957 C C . ARG A 1 256 ? -14.546 11.201 3.382 1.00 87.44 256 ARG A C 1
ATOM 1959 O O . ARG A 1 256 ? -15.392 11.665 2.626 1.00 87.44 256 ARG A O 1
ATOM 1966 N N . LEU A 1 257 ? -14.015 9.990 3.195 1.00 86.81 257 LEU A N 1
ATOM 1967 C CA . LEU A 1 257 ? -14.471 9.008 2.201 1.00 86.81 257 LEU A CA 1
ATOM 1968 C C . LEU A 1 257 ? -15.238 7.844 2.856 1.00 86.81 257 LEU A C 1
ATOM 1970 O O . LEU A 1 257 ? -15.980 7.130 2.178 1.00 86.81 257 LEU A O 1
ATOM 1974 N N . SER A 1 258 ? -15.045 7.617 4.159 1.00 87.25 258 SER A N 1
ATOM 1975 C CA . SER A 1 258 ? -15.723 6.569 4.918 1.00 87.25 258 SER A CA 1
ATOM 1976 C C . SER A 1 258 ? -15.668 6.838 6.435 1.00 87.25 258 SER A C 1
ATOM 1978 O O . SER A 1 258 ? -14.592 6.706 7.032 1.00 87.25 258 SER A O 1
ATOM 1980 N N . PRO A 1 259 ? -16.810 7.139 7.088 1.00 85.19 259 PRO A N 1
ATOM 1981 C CA . PRO A 1 259 ? -16.855 7.485 8.514 1.00 85.19 259 PRO A CA 1
ATOM 1982 C C . PRO A 1 259 ? -16.308 6.428 9.488 1.00 85.19 259 PRO A C 1
ATOM 1984 O O . PRO A 1 259 ? -15.907 6.770 10.593 1.00 85.19 259 PRO A O 1
ATOM 1987 N N . VAL A 1 260 ? -16.164 5.154 9.094 1.00 84.69 260 VAL A N 1
ATOM 1988 C CA . VAL A 1 260 ? -15.495 4.128 9.936 1.00 84.69 260 VAL A CA 1
ATOM 1989 C C . VAL A 1 260 ? -14.004 4.419 10.199 1.00 84.69 260 VAL A C 1
ATOM 1991 O O . VAL A 1 260 ? -13.368 3.772 11.039 1.00 84.69 260 VAL A O 1
ATOM 1994 N N . HIS A 1 261 ? -13.432 5.405 9.503 1.00 87.25 261 HIS A N 1
ATOM 1995 C CA . HIS A 1 261 ? -12.093 5.939 9.743 1.00 87.25 261 HIS A CA 1
ATOM 1996 C C . HIS A 1 261 ? -12.061 7.283 10.489 1.00 87.25 261 HIS A C 1
ATOM 1998 O O . HIS A 1 261 ? -10.969 7.761 10.811 1.00 87.25 261 HIS A O 1
ATOM 2004 N N . GLU A 1 262 ? -13.215 7.871 10.807 1.00 80.25 262 GLU A N 1
ATOM 2005 C CA . GLU A 1 262 ? -13.306 8.969 11.771 1.00 80.25 262 GLU A CA 1
ATOM 2006 C C . GLU A 1 262 ? -12.939 8.478 13.179 1.00 80.25 262 GLU A C 1
ATOM 2008 O O . GLU A 1 262 ? -12.945 7.278 13.478 1.00 80.25 262 GLU A O 1
ATOM 2013 N N . LYS A 1 263 ? -12.603 9.415 14.073 1.00 56.16 263 LYS A N 1
ATOM 2014 C CA . LYS A 1 263 ? -12.392 9.116 15.495 1.00 56.16 263 LYS A CA 1
ATOM 2015 C C . LYS A 1 263 ? -13.739 8.968 16.208 1.00 56.16 263 LYS A C 1
ATOM 2017 O O . LYS A 1 263 ? -14.113 9.824 17.004 1.00 56.16 263 LYS A O 1
ATOM 2022 N N . GLY A 1 264 ? -14.440 7.871 15.934 1.00 41.47 264 GLY A N 1
ATOM 2023 C CA . GLY A 1 264 ? -15.502 7.406 16.819 1.00 41.47 264 GLY A CA 1
ATOM 2024 C C . GLY A 1 264 ? -14.918 7.102 18.200 1.00 41.47 264 GLY A C 1
ATOM 2025 O O . GLY A 1 264 ? -13.999 6.286 18.305 1.00 41.47 264 GLY A O 1
ATOM 2026 N N . GLY A 1 265 ? -15.425 7.794 19.223 1.00 33.44 265 GLY A N 1
ATOM 2027 C CA . GLY A 1 265 ? -15.409 7.289 20.595 1.00 33.44 265 GLY A CA 1
ATOM 2028 C C . GLY A 1 265 ? -16.455 6.184 20.752 1.00 33.44 265 GLY A C 1
ATOM 2029 O O . GLY A 1 265 ? -17.309 6.009 19.880 1.00 33.44 265 GLY A O 1
ATOM 2030 N N . ASP A 1 266 ? -16.356 5.423 21.833 1.00 33.25 266 ASP A N 1
ATOM 2031 C CA . ASP A 1 266 ? -17.096 4.171 21.990 1.00 33.25 266 ASP A CA 1
ATOM 2032 C C . ASP A 1 266 ? -18.605 4.382 22.279 1.00 33.25 266 ASP A C 1
ATOM 2034 O O . ASP A 1 266 ? -19.003 5.349 22.925 1.00 33.25 266 ASP A O 1
ATOM 2038 N N . ASP A 1 267 ? -19.428 3.452 21.782 1.00 29.61 267 ASP A N 1
ATOM 2039 C CA . ASP A 1 267 ? -20.834 3.173 22.138 1.00 29.61 267 ASP A CA 1
ATOM 2040 C C . ASP A 1 267 ? -21.879 4.325 22.169 1.00 29.61 267 ASP A C 1
ATOM 2042 O O . ASP A 1 267 ? -22.365 4.767 23.206 1.00 29.61 267 ASP A O 1
ATOM 2046 N N . ALA A 1 268 ? -22.323 4.700 20.962 1.00 36.66 268 ALA A N 1
ATOM 2047 C CA . ALA A 1 268 ? -23.693 5.076 20.554 1.00 36.66 268 ALA A CA 1
ATOM 2048 C C . ALA A 1 268 ? -24.670 5.785 21.539 1.00 36.66 268 ALA A C 1
ATOM 2050 O O . ALA A 1 268 ? -25.383 5.140 22.307 1.00 36.66 268 ALA A O 1
ATOM 2051 N N . VAL A 1 269 ? -24.910 7.089 21.310 1.00 26.84 269 VAL A N 1
ATOM 2052 C CA . VAL A 1 269 ? -26.159 7.805 21.675 1.00 26.84 269 VAL A CA 1
ATOM 2053 C C . VAL A 1 269 ? -26.567 8.772 20.545 1.00 26.84 269 VAL A C 1
ATOM 2055 O O . VAL A 1 269 ? -25.715 9.398 19.920 1.00 26.84 269 VAL A O 1
ATOM 2058 N N . THR A 1 270 ? -27.870 8.905 20.269 1.00 34.62 270 THR A N 1
ATOM 2059 C CA . THR A 1 270 ? -28.448 9.809 19.249 1.00 34.62 270 THR A CA 1
ATOM 2060 C C . THR A 1 270 ? -28.720 11.222 19.778 1.00 34.62 270 THR A C 1
ATOM 2062 O O . THR A 1 270 ? -29.372 11.338 20.816 1.00 34.62 270 THR A O 1
ATOM 2065 N N . ILE A 1 271 ? -28.365 12.284 19.034 1.00 29.77 271 ILE A N 1
ATOM 2066 C CA . ILE A 1 271 ? -28.848 13.660 19.289 1.00 29.77 271 ILE A CA 1
ATOM 2067 C C . ILE A 1 271 ? -29.238 14.392 17.985 1.00 29.77 271 ILE A C 1
ATOM 2069 O O . ILE A 1 271 ? -28.453 14.481 17.047 1.00 29.77 271 ILE A O 1
ATOM 2073 N N . ASP A 1 272 ? -30.480 14.886 17.998 1.00 29.69 272 ASP A N 1
ATOM 2074 C CA . ASP A 1 272 ? -31.121 16.030 17.312 1.00 29.69 272 ASP A CA 1
ATOM 2075 C C . ASP A 1 272 ? -30.408 16.763 16.133 1.00 29.69 272 ASP A C 1
ATOM 2077 O O . ASP A 1 272 ? -29.327 17.327 16.320 1.00 29.69 272 ASP A O 1
ATOM 2081 N N . PRO A 1 273 ? -31.033 16.905 14.939 1.00 32.75 273 PRO A N 1
ATOM 2082 C CA . PRO A 1 273 ? -30.463 17.617 13.782 1.00 32.75 273 PRO A CA 1
ATOM 2083 C C . PRO A 1 273 ? -30.578 19.162 13.848 1.00 32.75 273 PRO A C 1
ATOM 2085 O O . PRO A 1 273 ? -30.756 19.815 12.818 1.00 32.75 273 PRO A O 1
ATOM 2088 N N . ALA A 1 274 ? -30.498 19.768 15.038 1.00 37.56 274 ALA A N 1
ATOM 2089 C CA . ALA A 1 274 ? -30.875 21.168 15.282 1.00 37.56 274 ALA A CA 1
ATOM 2090 C C . ALA A 1 274 ? -29.774 22.027 15.952 1.00 37.56 274 ALA A C 1
ATOM 2092 O O . ALA A 1 274 ? -29.991 22.618 17.009 1.00 37.56 274 ALA A O 1
ATOM 2093 N N . ALA A 1 275 ? -28.596 22.150 15.323 1.00 28.31 275 ALA A N 1
ATOM 2094 C CA . ALA A 1 275 ? -27.534 23.073 15.756 1.00 28.31 275 ALA A CA 1
ATOM 2095 C C . ALA A 1 275 ? -26.865 23.800 14.561 1.00 28.31 275 ALA A C 1
ATOM 2097 O O . ALA A 1 275 ? -26.525 23.144 13.574 1.00 28.31 275 ALA A O 1
ATOM 2098 N N . PRO A 1 276 ? -26.668 25.137 14.604 1.00 32.06 276 PRO A N 1
ATOM 2099 C CA . PRO A 1 276 ? -26.158 25.907 13.466 1.00 32.06 276 PRO A CA 1
ATOM 2100 C C . PRO A 1 276 ? -24.617 25.875 13.324 1.00 32.06 276 PRO A C 1
ATOM 2102 O O . PRO A 1 276 ? -23.897 25.789 14.323 1.00 32.06 276 PRO A O 1
ATOM 2105 N N . PRO A 1 277 ? -24.076 26.005 12.096 1.00 34.62 277 PRO A N 1
ATOM 2106 C CA . PRO A 1 277 ? -22.643 25.875 11.832 1.00 34.62 277 PRO A CA 1
ATOM 2107 C C . PRO A 1 277 ? -21.862 27.180 12.078 1.00 34.62 277 PRO A C 1
ATOM 2109 O O . PRO A 1 277 ? -21.710 28.003 11.178 1.00 34.62 277 PRO A O 1
ATOM 2112 N N . SER A 1 278 ? -21.308 27.352 13.281 1.00 39.56 278 SER A N 1
ATOM 2113 C CA . SER A 1 278 ? -20.313 28.412 13.565 1.00 39.56 278 SER A CA 1
ATOM 2114 C C . SER A 1 278 ? -19.181 28.018 14.530 1.00 39.56 278 SER A C 1
ATOM 2116 O O . SER A 1 278 ? -18.235 28.778 14.708 1.00 39.56 278 SER A O 1
ATOM 2118 N N . ALA A 1 279 ? -19.216 26.819 15.124 1.00 38.50 279 ALA A N 1
ATOM 2119 C CA . ALA A 1 279 ? -18.214 26.377 16.105 1.00 38.50 279 ALA A CA 1
ATOM 2120 C C . ALA A 1 279 ? -16.922 25.776 15.499 1.00 38.50 279 ALA A C 1
ATOM 2122 O O . ALA A 1 279 ? -15.970 25.504 16.228 1.00 38.50 279 ALA A O 1
ATOM 2123 N N . VAL A 1 280 ? -16.879 25.532 14.183 1.00 37.16 280 VAL A N 1
ATOM 2124 C CA . VAL A 1 280 ? -15.844 24.685 13.552 1.00 37.16 280 VAL A CA 1
ATOM 2125 C C . VAL A 1 280 ? -14.500 25.407 13.368 1.00 37.16 280 VAL A C 1
ATOM 2127 O O . VAL A 1 280 ? -13.449 24.798 13.563 1.00 37.16 280 VAL A O 1
ATOM 2130 N N . GLU A 1 281 ? -14.498 26.707 13.058 1.00 35.81 281 GLU A N 1
ATOM 2131 C CA . GLU A 1 281 ? -13.255 27.456 12.786 1.00 35.81 281 GLU A CA 1
ATOM 2132 C C . GLU A 1 281 ? -12.404 27.725 14.043 1.00 35.81 281 GLU A C 1
ATOM 2134 O O . GLU A 1 281 ? -11.197 27.935 13.939 1.00 35.81 281 GLU A O 1
ATOM 2139 N N . ALA A 1 282 ? -12.988 27.637 15.243 1.00 36.12 282 ALA A N 1
ATOM 2140 C CA . ALA A 1 282 ? -12.276 27.854 16.506 1.00 36.12 282 ALA A CA 1
ATOM 2141 C C . ALA A 1 282 ? -11.313 26.709 16.893 1.00 36.12 282 ALA A C 1
ATOM 2143 O O . ALA A 1 282 ? -10.448 26.892 17.749 1.00 36.12 282 ALA A O 1
ATOM 2144 N N . ILE A 1 283 ? -11.461 25.522 16.294 1.00 38.56 283 ILE A N 1
ATOM 2145 C CA . ILE A 1 283 ? -10.786 24.291 16.747 1.00 38.56 283 ILE A CA 1
ATOM 2146 C C . ILE A 1 283 ? -9.458 24.047 16.004 1.00 38.56 283 ILE A C 1
ATOM 2148 O O . ILE A 1 283 ? -8.561 23.398 16.537 1.00 38.56 283 ILE A O 1
ATOM 2152 N N . ALA A 1 284 ? -9.284 24.606 14.801 1.00 34.56 284 ALA A N 1
ATOM 2153 C CA . ALA A 1 284 ? -8.181 24.262 13.893 1.00 34.56 284 ALA A CA 1
ATOM 2154 C C . ALA A 1 284 ? -6.765 24.672 14.361 1.00 34.56 284 ALA A C 1
ATOM 2156 O O . ALA A 1 284 ? -5.787 24.126 13.857 1.00 34.56 284 ALA A O 1
ATOM 2157 N N . HIS A 1 285 ? -6.643 25.612 15.307 1.00 35.88 285 HIS A N 1
ATOM 2158 C CA . HIS A 1 285 ? -5.354 26.173 15.750 1.00 35.88 285 HIS A CA 1
ATOM 2159 C C . HIS A 1 285 ? -5.175 26.221 17.281 1.00 35.88 285 HIS A C 1
ATOM 2161 O O . HIS A 1 285 ? -4.231 26.838 17.776 1.00 35.88 285 HIS A O 1
ATOM 2167 N N . ALA A 1 286 ? -6.060 25.583 18.052 1.00 32.47 286 ALA A N 1
ATOM 2168 C CA . ALA A 1 286 ? -5.927 25.532 19.506 1.00 32.47 286 ALA A CA 1
ATOM 2169 C C . ALA A 1 286 ? -4.912 24.446 19.931 1.00 32.47 286 ALA A C 1
ATOM 2171 O O . ALA A 1 286 ? -5.042 23.299 19.496 1.00 32.47 286 ALA A O 1
ATOM 2172 N N . PRO A 1 287 ? -3.932 24.740 20.811 1.00 32.47 287 PRO A N 1
ATOM 2173 C CA . PRO A 1 287 ? -3.133 23.688 21.432 1.00 32.47 287 PRO A CA 1
ATOM 2174 C C . PRO A 1 287 ? -4.034 22.803 22.303 1.00 32.47 287 PRO A C 1
ATOM 2176 O O . PRO A 1 287 ? -4.978 23.290 22.929 1.00 32.47 287 PRO A O 1
ATOM 2179 N N . ILE A 1 288 ? -3.726 21.504 22.385 1.00 40.31 288 ILE A N 1
ATOM 2180 C CA . ILE A 1 288 ? -4.473 20.573 23.243 1.00 40.31 288 ILE A CA 1
ATOM 2181 C C . ILE A 1 288 ? -4.305 21.012 24.703 1.00 40.31 288 ILE A C 1
ATOM 2183 O O . ILE A 1 288 ? -3.233 20.846 25.291 1.00 40.31 288 ILE A O 1
ATOM 2187 N N . ARG A 1 289 ? -5.373 21.579 25.273 1.00 35.56 289 ARG A N 1
ATOM 2188 C CA . ARG A 1 289 ? -5.474 21.953 26.685 1.00 35.56 289 ARG A CA 1
ATOM 2189 C C . ARG A 1 289 ? -6.087 20.805 27.473 1.00 35.56 289 ARG A C 1
ATOM 2191 O O . ARG A 1 289 ? -7.248 20.457 27.269 1.00 35.56 289 ARG A O 1
ATOM 2198 N N . PHE A 1 290 ? -5.316 20.241 28.396 1.00 37.28 290 PHE A N 1
ATOM 2199 C CA . PHE A 1 290 ? -5.826 19.263 29.350 1.00 37.28 290 PHE A CA 1
ATOM 2200 C C . PHE A 1 290 ? -6.633 19.990 30.431 1.00 37.28 290 PHE A C 1
ATOM 2202 O O . PHE A 1 290 ? -6.069 20.652 31.300 1.00 37.28 290 PHE A O 1
ATOM 2209 N N . VAL A 1 291 ? -7.961 19.883 30.369 1.00 32.62 291 VAL A N 1
ATOM 2210 C CA . VAL A 1 291 ? -8.846 20.410 31.416 1.00 32.62 291 VAL A CA 1
ATOM 2211 C C . VAL A 1 2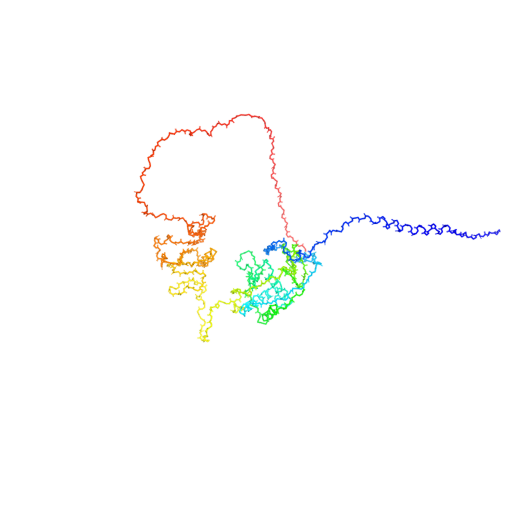91 ? -8.658 19.570 32.679 1.00 32.62 291 VAL A C 1
ATOM 2213 O O . VAL A 1 291 ? -8.964 18.377 32.687 1.00 32.62 291 VAL A O 1
ATOM 2216 N N . ALA A 1 292 ? -8.158 20.188 33.750 1.00 30.45 292 ALA A N 1
ATOM 2217 C CA . ALA A 1 292 ? -8.025 19.533 35.047 1.00 30.45 292 ALA A CA 1
ATOM 2218 C C . ALA A 1 292 ? -9.403 19.046 35.534 1.00 30.45 292 ALA A C 1
ATOM 2220 O O . ALA A 1 292 ? -10.345 19.830 35.624 1.00 30.45 292 ALA A O 1
ATOM 2221 N N . GLY A 1 293 ? -9.517 17.745 35.814 1.00 35.66 293 GLY A N 1
ATOM 2222 C CA . GLY A 1 293 ? -10.786 17.079 36.137 1.00 35.66 293 GLY A CA 1
ATOM 2223 C C . GLY A 1 293 ? -11.361 16.212 35.009 1.00 35.66 293 GLY A C 1
ATOM 2224 O O . GLY A 1 293 ? -12.224 15.383 35.282 1.00 35.66 293 GLY A O 1
ATOM 2225 N N . ALA A 1 294 ? -10.856 16.313 33.773 1.00 32.38 294 ALA A N 1
ATOM 2226 C CA . ALA A 1 294 ? -11.102 15.284 32.764 1.00 32.38 294 ALA A CA 1
ATOM 2227 C C . ALA A 1 294 ? -10.394 13.977 33.172 1.00 32.38 294 ALA A C 1
ATOM 2229 O O . ALA A 1 294 ? -9.202 13.971 33.485 1.00 32.38 294 ALA A O 1
ATOM 2230 N N . ASN A 1 295 ? -11.119 12.860 33.162 1.00 36.12 295 ASN A N 1
ATOM 2231 C CA . ASN A 1 295 ? -10.625 11.539 33.548 1.00 36.12 295 ASN A CA 1
ATOM 2232 C C . ASN A 1 295 ? -9.703 10.944 32.466 1.00 36.12 295 ASN A C 1
ATOM 2234 O O . ASN A 1 295 ? -10.114 10.126 31.644 1.00 36.12 295 ASN A O 1
ATOM 2238 N N . ALA A 1 296 ? -8.429 11.353 32.486 1.00 36.25 296 ALA A N 1
ATOM 2239 C CA . ALA A 1 296 ? -7.366 10.990 31.541 1.00 36.25 296 ALA A CA 1
ATOM 2240 C C . ALA A 1 296 ? -6.888 9.513 31.628 1.00 36.25 296 ALA A C 1
ATOM 2242 O O . ALA A 1 296 ? -5.692 9.221 31.551 1.00 36.25 296 ALA A O 1
ATOM 2243 N N . SER A 1 297 ? -7.822 8.571 31.788 1.00 33.69 297 SER A N 1
ATOM 2244 C CA . SER A 1 297 ? -7.556 7.166 32.126 1.00 33.69 297 SER A CA 1
ATOM 2245 C C . SER A 1 297 ? -7.750 6.161 30.981 1.00 33.69 297 SER A C 1
ATOM 2247 O O . SER A 1 297 ? -7.295 5.031 31.122 1.00 33.69 297 SER A O 1
ATOM 2249 N N . SER A 1 298 ? -8.356 6.547 29.848 1.00 36.59 298 SER A N 1
ATOM 2250 C CA . SER A 1 298 ? -8.717 5.600 28.763 1.00 36.59 298 SER A CA 1
ATOM 2251 C C . SER A 1 298 ? -7.969 5.762 27.431 1.00 36.59 298 SER A C 1
ATOM 2253 O O . SER A 1 298 ? -8.227 4.994 26.510 1.00 36.59 298 SER A O 1
ATOM 2255 N N . LEU A 1 299 ? -7.067 6.741 27.274 1.00 37.59 299 LEU A N 1
ATOM 2256 C CA . LEU A 1 299 ? -6.524 7.104 25.947 1.00 37.59 299 LEU A CA 1
ATOM 2257 C C . LEU A 1 299 ? -5.071 6.698 25.662 1.00 37.59 299 LEU A C 1
ATOM 2259 O O . LEU A 1 299 ? -4.666 6.730 24.502 1.00 37.59 299 LEU A O 1
ATOM 2263 N N . MET A 1 300 ? -4.287 6.308 26.670 1.00 46.34 300 MET A N 1
ATOM 2264 C CA . MET A 1 300 ? -2.903 5.844 26.500 1.00 46.34 300 MET A CA 1
ATOM 2265 C C . MET A 1 300 ? -2.669 4.583 27.329 1.00 46.34 300 MET A C 1
ATOM 2267 O O . MET A 1 300 ? -3.141 4.485 28.459 1.00 46.34 300 MET A O 1
ATOM 2271 N N . ALA A 1 301 ? -1.930 3.621 26.772 1.00 50.56 301 ALA A N 1
ATOM 2272 C CA . ALA A 1 301 ? -1.635 2.353 27.435 1.00 50.56 301 ALA A CA 1
ATOM 2273 C C . ALA A 1 301 ? -0.799 2.584 28.706 1.00 50.56 301 ALA A C 1
ATOM 2275 O O . ALA A 1 301 ? 0.413 2.777 28.618 1.00 50.56 301 ALA A O 1
ATOM 2276 N N . GLY A 1 302 ? -1.468 2.589 29.864 1.00 56.06 302 GLY A N 1
ATOM 2277 C CA . GLY A 1 302 ? -0.864 2.790 31.183 1.00 56.06 302 GLY A CA 1
ATOM 2278 C C . GLY A 1 302 ? -0.066 4.086 31.323 1.00 56.06 302 GLY A C 1
ATOM 2279 O O . GLY A 1 302 ? 0.980 4.060 31.962 1.00 56.06 302 GLY A O 1
ATOM 2280 N N . LEU A 1 303 ? -0.498 5.186 30.687 1.00 63.88 303 LEU A N 1
ATOM 2281 C CA . LEU A 1 303 ? 0.119 6.511 30.832 1.00 63.88 303 LEU A CA 1
ATOM 2282 C C . LEU A 1 303 ? -0.949 7.573 31.128 1.00 63.88 303 LEU A C 1
ATOM 2284 O O . LEU A 1 303 ? -1.862 7.767 30.325 1.00 63.88 303 LEU A O 1
ATOM 2288 N N . HIS A 1 304 ? -0.810 8.301 32.237 1.00 72.69 304 HIS A N 1
ATOM 2289 C CA . HIS A 1 304 ? -1.819 9.259 32.707 1.00 72.69 304 HIS A CA 1
ATOM 2290 C C . HIS A 1 304 ? -1.215 10.647 32.924 1.00 72.69 304 HIS A C 1
ATOM 2292 O O . HIS A 1 304 ? -0.254 10.798 33.672 1.00 72.69 304 HIS A O 1
ATOM 2298 N N . VAL A 1 305 ? -1.763 11.680 32.274 1.00 77.44 305 VAL A N 1
ATOM 2299 C CA . VAL A 1 305 ? -1.339 13.073 32.502 1.00 77.44 305 VAL A CA 1
ATOM 2300 C C . VAL A 1 305 ? -1.976 13.568 33.799 1.00 77.44 305 VAL A C 1
ATOM 2302 O O . VAL A 1 305 ? -3.197 13.660 33.885 1.00 77.44 305 VAL A O 1
ATOM 2305 N N . ILE A 1 306 ? -1.149 13.891 34.794 1.00 76.75 306 ILE A N 1
ATOM 2306 C CA . ILE A 1 306 ? -1.592 14.377 36.109 1.00 76.75 306 ILE A CA 1
ATOM 2307 C C . ILE A 1 306 ? -1.691 15.902 36.121 1.00 76.75 306 ILE A C 1
ATOM 2309 O O . ILE A 1 306 ? -2.650 16.459 36.650 1.00 76.75 306 ILE A O 1
ATOM 2313 N N . ALA A 1 307 ? -0.712 16.587 35.523 1.00 78.69 307 ALA A N 1
ATOM 2314 C CA . ALA A 1 307 ? -0.673 18.045 35.490 1.00 78.69 307 ALA A CA 1
ATOM 2315 C C . ALA A 1 307 ? 0.082 18.588 34.269 1.00 78.69 307 ALA A C 1
ATOM 2317 O O . ALA A 1 307 ? 1.015 17.967 33.757 1.00 78.69 307 ALA A O 1
ATOM 2318 N N . THR A 1 308 ? -0.309 19.790 33.849 1.00 81.94 308 THR A N 1
ATOM 2319 C CA . THR A 1 308 ? 0.339 20.599 32.804 1.00 81.94 308 THR A CA 1
ATOM 2320 C C . THR A 1 308 ? 0.866 21.890 33.440 1.00 81.94 308 THR A C 1
ATOM 2322 O O . THR A 1 308 ? 0.299 22.363 34.428 1.00 81.94 308 THR A O 1
ATOM 2325 N N . SER A 1 309 ? 1.966 22.445 32.935 1.00 82.69 309 SER A N 1
ATOM 2326 C CA . SER A 1 309 ? 2.523 23.709 33.426 1.00 82.69 309 SER A CA 1
ATOM 2327 C C . SER A 1 309 ? 1.667 24.915 33.004 1.00 82.69 309 SER A C 1
ATOM 2329 O O . SER A 1 309 ? 0.981 24.853 31.985 1.00 82.69 309 SER A O 1
ATOM 2331 N N . PRO A 1 310 ? 1.743 26.062 33.709 1.00 74.88 310 PRO A N 1
ATOM 2332 C CA . PRO A 1 310 ? 1.009 27.276 33.324 1.00 74.88 310 PRO A CA 1
ATOM 2333 C C . PRO A 1 310 ? 1.370 27.868 31.947 1.00 74.88 310 PRO A C 1
ATOM 2335 O O . PRO A 1 310 ? 0.682 28.774 31.486 1.00 74.88 310 PRO A O 1
ATOM 2338 N N . ALA A 1 311 ? 2.444 27.391 31.308 1.00 78.00 311 ALA A N 1
ATOM 2339 C CA . ALA A 1 311 ? 2.869 27.788 29.963 1.00 78.00 311 ALA A CA 1
ATOM 2340 C C . ALA A 1 311 ? 2.545 26.727 28.885 1.00 78.00 311 ALA A C 1
ATOM 2342 O O . ALA A 1 311 ? 2.970 26.868 27.741 1.00 78.00 311 ALA A O 1
ATOM 2343 N N . ASP A 1 312 ? 1.838 25.647 29.249 1.00 75.00 312 ASP A N 1
ATOM 2344 C CA . ASP A 1 312 ? 1.629 24.436 28.442 1.00 75.00 312 ASP A CA 1
ATOM 2345 C C . ASP A 1 312 ? 2.944 23.824 27.869 1.00 75.00 312 ASP A C 1
ATOM 2347 O O . ASP A 1 312 ? 2.931 23.125 26.851 1.00 75.00 312 ASP A O 1
ATOM 2351 N N . ASP A 1 313 ? 4.093 24.086 28.506 1.00 83.00 313 ASP A N 1
ATOM 2352 C CA . ASP A 1 313 ? 5.441 23.671 28.075 1.00 83.00 313 ASP A CA 1
ATOM 2353 C C . ASP A 1 313 ? 5.953 22.405 28.785 1.00 83.00 313 ASP A C 1
ATOM 2355 O O . ASP A 1 313 ? 6.916 21.780 28.341 1.00 83.00 313 ASP A O 1
ATOM 2359 N N . ALA A 1 314 ? 5.329 21.995 29.890 1.00 85.94 314 ALA A N 1
ATOM 2360 C CA . ALA A 1 314 ? 5.756 20.828 30.646 1.00 85.94 314 ALA A CA 1
ATOM 2361 C C . ALA A 1 314 ? 4.583 20.011 31.194 1.00 85.94 314 ALA A C 1
ATOM 2363 O O . ALA A 1 314 ? 3.551 20.548 31.588 1.00 85.94 314 ALA A O 1
ATOM 2364 N N . PHE A 1 315 ? 4.774 18.693 31.250 1.00 87.00 315 PHE A N 1
ATOM 2365 C CA . PHE A 1 315 ? 3.746 17.715 31.599 1.00 87.00 315 PHE A CA 1
ATOM 2366 C C . PHE A 1 315 ? 4.276 16.734 32.646 1.00 87.00 315 PHE A C 1
ATOM 2368 O O . PHE A 1 315 ? 5.350 16.149 32.471 1.00 87.00 315 PHE A O 1
ATOM 2375 N N . ILE A 1 316 ? 3.510 16.547 33.721 1.00 84.75 316 ILE A N 1
ATOM 2376 C CA . ILE A 1 316 ? 3.717 15.496 34.721 1.00 84.75 316 ILE A CA 1
ATOM 2377 C C . ILE A 1 316 ? 2.803 14.330 34.365 1.00 84.75 316 ILE A C 1
ATOM 2379 O O . ILE A 1 316 ? 1.596 14.503 34.180 1.00 84.75 316 ILE A O 1
ATOM 2383 N N . VAL A 1 317 ? 3.398 13.147 34.264 1.00 87.06 317 VAL A N 1
ATOM 2384 C CA . VAL A 1 317 ? 2.752 11.921 33.799 1.00 87.06 317 VAL A CA 1
ATOM 2385 C C . VAL A 1 317 ? 3.044 10.786 34.782 1.00 87.06 317 VAL A C 1
ATOM 2387 O O . VAL A 1 317 ? 4.142 10.718 35.337 1.00 87.06 317 VAL A O 1
ATOM 2390 N N . THR A 1 318 ? 2.097 9.875 34.986 1.00 82.81 318 THR A N 1
ATOM 2391 C CA . THR A 1 318 ? 2.353 8.594 35.661 1.00 82.81 318 THR A CA 1
ATOM 2392 C C . THR A 1 318 ? 2.277 7.421 34.702 1.00 82.81 318 THR A C 1
ATOM 2394 O O . THR A 1 318 ? 1.721 7.531 33.605 1.00 82.81 318 THR A O 1
ATOM 2397 N N . VAL A 1 319 ? 2.912 6.319 35.097 1.00 77.69 319 VAL A N 1
ATOM 2398 C CA . VAL A 1 319 ? 3.093 5.126 34.277 1.00 77.69 319 VAL A CA 1
ATOM 2399 C C . VAL A 1 319 ? 2.745 3.878 35.070 1.00 77.69 319 VAL A C 1
ATOM 2401 O O . VAL A 1 319 ? 3.341 3.605 36.117 1.00 77.69 319 VAL A O 1
ATOM 2404 N N . SER A 1 320 ? 1.830 3.086 34.527 1.00 73.31 320 SER A N 1
ATOM 2405 C CA . SER A 1 320 ? 1.405 1.827 35.124 1.00 73.31 320 SER A CA 1
ATOM 2406 C C . SER A 1 320 ? 2.470 0.732 34.963 1.00 73.31 320 SER A C 1
ATOM 2408 O O . SER A 1 320 ? 3.235 0.733 33.989 1.00 73.31 320 SER A O 1
ATOM 2410 N N . PRO A 1 321 ? 2.541 -0.246 35.885 1.00 65.88 321 PRO A N 1
ATOM 2411 C CA . PRO A 1 321 ? 3.481 -1.357 35.773 1.00 65.88 321 PRO A CA 1
ATOM 2412 C C . PRO A 1 321 ? 3.327 -2.141 34.458 1.00 65.88 321 PRO A C 1
ATOM 2414 O O . PRO A 1 321 ? 2.220 -2.466 34.038 1.00 65.88 321 PRO A O 1
ATOM 2417 N N . GLY A 1 322 ? 4.454 -2.490 33.828 1.00 62.28 322 GLY A N 1
ATOM 2418 C CA . GLY A 1 322 ? 4.496 -3.351 32.635 1.00 62.28 322 GLY A CA 1
ATOM 2419 C C . GLY A 1 322 ? 4.554 -2.635 31.278 1.00 62.28 322 GLY A C 1
ATOM 2420 O O . GLY A 1 322 ? 4.698 -3.305 30.255 1.00 62.28 322 GLY A O 1
ATOM 2421 N N . ILE A 1 323 ? 4.502 -1.299 31.230 1.00 67.81 323 ILE A N 1
ATOM 2422 C CA . ILE A 1 323 ? 4.628 -0.551 29.968 1.00 67.81 323 ILE A CA 1
ATOM 2423 C C . ILE A 1 323 ? 6.046 -0.662 29.383 1.00 67.81 323 ILE A C 1
ATOM 2425 O O . ILE A 1 323 ? 7.047 -0.395 30.049 1.00 67.81 323 ILE A O 1
ATOM 2429 N N . ALA A 1 324 ? 6.133 -1.040 28.104 1.00 65.12 324 ALA A N 1
ATOM 2430 C CA . ALA A 1 324 ? 7.395 -1.233 27.391 1.00 65.12 324 ALA A CA 1
ATOM 2431 C C . ALA A 1 324 ? 8.066 0.098 27.004 1.00 65.12 324 ALA A C 1
ATOM 2433 O O . ALA A 1 324 ? 7.404 1.036 26.560 1.00 65.12 324 ALA A O 1
ATOM 2434 N N . THR A 1 325 ? 9.403 0.152 27.052 1.00 63.97 325 THR A N 1
ATOM 2435 C CA . THR A 1 325 ? 10.233 1.361 26.844 1.00 63.97 325 THR A CA 1
ATOM 2436 C C . THR A 1 325 ? 9.944 2.129 25.544 1.00 63.97 325 THR A C 1
ATOM 2438 O O . THR A 1 325 ? 10.149 3.341 25.483 1.00 63.97 325 THR A O 1
ATOM 2441 N N . LYS A 1 326 ? 9.428 1.460 24.500 1.00 61.81 326 LYS A N 1
ATOM 2442 C CA . LYS A 1 326 ? 9.007 2.108 23.245 1.00 61.81 326 LYS A CA 1
ATOM 2443 C C . LYS A 1 326 ? 7.820 3.066 23.445 1.00 61.81 326 LYS A C 1
ATOM 2445 O O . LYS A 1 326 ? 7.830 4.148 22.868 1.00 61.81 326 LYS A O 1
ATOM 2450 N N . ALA A 1 327 ? 6.841 2.715 24.279 1.00 64.94 327 ALA A N 1
ATOM 2451 C CA . ALA A 1 327 ? 5.633 3.521 24.468 1.00 64.94 327 ALA A CA 1
ATOM 2452 C C . ALA A 1 327 ? 5.939 4.896 25.090 1.00 64.94 327 ALA A C 1
ATOM 2454 O O . ALA A 1 327 ? 5.382 5.898 24.655 1.00 64.94 327 ALA A O 1
ATOM 2455 N N . TYR A 1 328 ? 6.901 4.967 26.019 1.00 72.00 328 TYR A N 1
ATOM 2456 C CA . TYR A 1 328 ? 7.393 6.226 26.602 1.00 72.00 328 TYR A CA 1
ATOM 2457 C C . TYR A 1 328 ? 7.852 7.218 25.521 1.00 72.00 328 TYR A C 1
ATOM 2459 O O . TYR A 1 328 ? 7.549 8.404 25.599 1.00 72.00 328 TYR A O 1
ATOM 2467 N N . ARG A 1 329 ? 8.554 6.728 24.488 1.00 67.00 329 ARG A N 1
ATOM 2468 C CA . ARG A 1 329 ? 8.991 7.527 23.334 1.00 67.00 329 ARG A CA 1
ATOM 2469 C C . ARG A 1 329 ? 7.801 7.989 22.500 1.00 67.00 329 ARG A C 1
ATOM 2471 O O . ARG A 1 329 ? 7.696 9.176 22.210 1.00 67.00 329 ARG A O 1
ATOM 2478 N N . ASP A 1 330 ? 6.938 7.055 22.107 1.00 64.00 330 ASP A N 1
ATOM 2479 C CA . ASP A 1 330 ? 5.817 7.339 21.208 1.00 64.00 330 ASP A CA 1
ATOM 2480 C C . ASP A 1 330 ? 4.844 8.361 21.836 1.00 64.00 330 ASP A C 1
ATOM 2482 O O . ASP A 1 330 ? 4.462 9.334 21.184 1.00 64.00 330 ASP A O 1
ATOM 2486 N N . VAL A 1 331 ? 4.505 8.199 23.123 1.00 69.06 331 VAL A N 1
ATOM 2487 C CA . VAL A 1 331 ? 3.600 9.110 23.845 1.00 69.06 331 VAL A CA 1
ATOM 2488 C C . VAL A 1 331 ? 4.266 10.452 24.157 1.00 69.06 331 VAL A C 1
ATOM 2490 O O . VAL A 1 331 ? 3.618 11.485 24.025 1.00 69.06 331 VAL A O 1
ATOM 2493 N N . ALA A 1 332 ? 5.553 10.491 24.514 1.00 74.44 332 ALA A N 1
ATOM 2494 C CA . ALA A 1 332 ? 6.216 11.765 24.799 1.00 74.44 332 ALA A CA 1
ATOM 2495 C C . ALA A 1 332 ? 6.372 12.649 23.549 1.00 74.44 332 ALA A C 1
ATOM 2497 O O . ALA A 1 332 ? 6.180 13.863 23.628 1.00 74.44 332 ALA A O 1
ATOM 2498 N N . THR A 1 333 ? 6.633 12.047 22.384 1.00 69.94 333 THR A N 1
ATOM 2499 C CA . THR A 1 333 ? 6.588 12.757 21.095 1.00 69.94 333 THR A CA 1
ATOM 2500 C C . THR A 1 333 ? 5.167 13.230 20.761 1.00 69.94 333 THR A C 1
ATOM 2502 O O . THR A 1 333 ? 5.008 14.329 20.237 1.00 69.94 333 THR A O 1
ATOM 2505 N N . LEU A 1 334 ? 4.131 12.450 21.095 1.00 68.19 334 LEU A N 1
ATOM 2506 C CA . LEU A 1 334 ? 2.730 12.828 20.874 1.00 68.19 334 LEU A CA 1
ATOM 2507 C C . LEU A 1 334 ? 2.281 14.008 21.757 1.00 68.19 334 LEU A C 1
ATOM 2509 O O . LEU A 1 334 ? 1.703 14.959 21.239 1.00 68.19 334 LEU A O 1
ATOM 2513 N N . VAL A 1 335 ? 2.569 13.976 23.064 1.00 72.25 335 VAL A N 1
ATOM 2514 C CA . VAL A 1 335 ? 2.203 15.035 24.033 1.00 72.25 335 VAL A CA 1
ATOM 2515 C C . VAL A 1 335 ? 2.870 16.374 23.697 1.00 72.25 335 VAL A C 1
ATOM 2517 O O . VAL A 1 335 ? 2.263 17.433 23.858 1.00 72.25 335 VAL A O 1
ATOM 2520 N N . CYS A 1 336 ? 4.098 16.327 23.183 1.00 75.75 336 CYS A N 1
ATOM 2521 C CA . CYS A 1 336 ? 4.844 17.505 22.750 1.00 75.75 336 CYS A CA 1
ATOM 2522 C C . CYS A 1 336 ? 4.591 17.933 21.290 1.00 75.75 336 CYS A C 1
ATOM 2524 O O . CYS A 1 336 ? 5.213 18.884 20.815 1.00 75.75 336 CYS A O 1
ATOM 2526 N N . SER A 1 337 ? 3.702 17.258 20.557 1.00 67.88 337 SER A N 1
ATOM 2527 C CA . SER A 1 337 ? 3.430 17.595 19.157 1.00 67.88 337 SER A CA 1
ATOM 2528 C C . SER A 1 337 ? 2.885 19.023 19.013 1.00 67.88 337 SER A C 1
ATOM 2530 O O . SER A 1 337 ?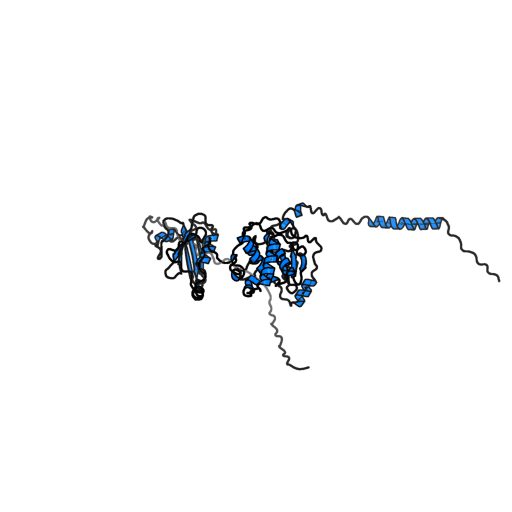 2.021 19.452 19.777 1.00 67.88 337 SER A O 1
ATOM 2532 N N . GLY A 1 338 ? 3.401 19.770 18.032 1.00 68.69 338 GLY A N 1
ATOM 2533 C CA . GLY A 1 338 ? 2.998 21.155 17.755 1.00 68.69 338 GLY A CA 1
ATOM 2534 C C . GLY A 1 338 ? 3.572 22.225 18.696 1.00 68.69 338 GLY A C 1
ATOM 2535 O O . GLY A 1 338 ? 3.212 23.390 18.555 1.00 68.69 338 GLY A O 1
ATOM 2536 N N . ARG A 1 339 ? 4.460 21.873 19.637 1.00 79.75 339 ARG A N 1
ATOM 2537 C CA . ARG A 1 339 ? 5.103 22.823 20.565 1.00 79.75 339 ARG A CA 1
ATOM 2538 C C . ARG A 1 339 ? 6.554 23.104 20.126 1.00 79.75 339 ARG A C 1
ATOM 2540 O O . ARG A 1 339 ? 7.228 22.167 19.707 1.00 79.75 339 ARG A O 1
ATOM 2547 N N . PRO A 1 340 ? 7.068 24.350 20.189 1.00 78.94 340 PRO A N 1
ATOM 2548 C CA . PRO A 1 340 ? 8.462 24.644 19.827 1.00 78.94 340 PRO A CA 1
ATOM 2549 C C . PRO A 1 340 ? 9.451 24.175 20.905 1.00 78.94 340 PRO A C 1
ATOM 2551 O O . PRO A 1 340 ? 10.556 23.745 20.583 1.00 78.94 340 PRO A O 1
ATOM 2554 N N . ALA A 1 341 ? 9.028 24.194 22.169 1.00 85.44 341 ALA A N 1
ATOM 2555 C CA . ALA A 1 341 ? 9.699 23.546 23.284 1.00 85.44 341 ALA A CA 1
ATOM 2556 C C . ALA A 1 341 ? 8.658 22.809 24.136 1.00 85.44 341 ALA A C 1
ATOM 2558 O O . ALA A 1 341 ? 7.553 23.315 24.342 1.00 85.44 341 ALA A O 1
ATOM 2559 N N . CYS A 1 342 ? 8.994 21.610 24.614 1.00 88.56 342 CYS A N 1
ATOM 2560 C CA . CYS A 1 342 ? 8.151 20.854 25.536 1.00 88.56 342 CYS A CA 1
ATOM 2561 C C . CYS A 1 342 ? 8.942 19.814 26.346 1.00 88.56 342 CYS A C 1
ATOM 2563 O O . CYS A 1 342 ? 9.943 19.254 25.883 1.00 88.56 342 CYS A O 1
ATOM 2565 N N . ARG A 1 343 ? 8.486 19.541 27.575 1.00 90.06 343 ARG A N 1
ATOM 2566 C CA . ARG A 1 343 ? 9.100 18.595 28.516 1.00 90.06 343 ARG A CA 1
ATOM 2567 C C . ARG A 1 343 ? 8.072 17.647 29.135 1.00 90.06 343 ARG A C 1
ATOM 2569 O O . ARG A 1 343 ? 7.221 18.070 29.907 1.00 90.06 343 ARG A O 1
ATOM 2576 N N . VAL A 1 344 ? 8.209 16.348 28.891 1.00 89.69 344 VAL A N 1
ATOM 2577 C CA . VAL A 1 344 ? 7.426 15.310 29.586 1.00 89.69 344 VAL A CA 1
ATOM 2578 C C . VAL A 1 344 ? 8.286 14.701 30.688 1.00 89.69 344 VAL A C 1
ATOM 2580 O O . VAL A 1 344 ? 9.455 14.380 30.468 1.00 89.69 344 VAL A O 1
ATOM 2583 N N . MET A 1 345 ? 7.724 14.547 31.882 1.00 91.00 345 MET A N 1
ATOM 2584 C CA . MET A 1 345 ? 8.376 13.925 33.036 1.00 91.00 345 MET A CA 1
ATOM 2585 C C . MET A 1 345 ? 7.441 12.865 33.610 1.00 91.00 345 MET A C 1
ATOM 2587 O O . MET A 1 345 ? 6.259 13.136 33.816 1.00 91.00 345 MET A O 1
ATOM 2591 N N . ALA A 1 346 ? 7.966 11.663 33.828 1.00 89.12 346 ALA A N 1
ATOM 2592 C CA . ALA A 1 346 ? 7.175 10.486 34.152 1.00 89.12 346 ALA A CA 1
ATOM 2593 C C . ALA A 1 346 ? 7.639 9.802 35.445 1.00 89.12 346 ALA A C 1
ATOM 2595 O O . ALA A 1 346 ? 8.839 9.592 35.651 1.00 89.12 346 ALA A O 1
ATOM 2596 N N . TRP A 1 347 ? 6.669 9.410 36.271 1.00 89.62 347 TRP A N 1
ATOM 2597 C CA . TRP A 1 347 ? 6.820 8.647 37.516 1.00 89.62 347 TRP A CA 1
ATOM 2598 C C . TRP A 1 347 ? 6.065 7.308 37.418 1.00 89.62 347 TRP A C 1
ATOM 2600 O O . TRP A 1 347 ? 5.166 7.190 36.586 1.00 89.62 347 TRP A O 1
ATOM 2610 N N . PRO A 1 348 ? 6.376 6.296 38.243 1.00 85.06 348 PRO A N 1
ATOM 2611 C CA . PRO A 1 348 ? 5.490 5.146 38.426 1.00 85.06 348 PRO A CA 1
ATOM 2612 C C . PRO A 1 348 ? 4.147 5.578 39.037 1.00 85.06 348 PRO A C 1
ATOM 2614 O O . PRO A 1 348 ? 4.112 6.524 39.824 1.00 85.06 348 PRO A O 1
ATOM 2617 N N . ASP A 1 349 ? 3.060 4.863 38.743 1.00 79.00 349 ASP A N 1
ATOM 2618 C CA . ASP A 1 349 ? 1.812 4.973 39.513 1.00 79.00 349 ASP A CA 1
ATOM 2619 C C . ASP A 1 349 ? 2.066 4.593 40.990 1.00 79.00 349 ASP A C 1
ATOM 2621 O O . ASP A 1 349 ? 2.407 3.447 41.294 1.00 79.00 349 ASP A O 1
ATOM 2625 N N . GLY A 1 350 ? 1.909 5.541 41.922 1.00 77.12 350 GLY A N 1
ATOM 2626 C CA . GLY A 1 350 ? 2.117 5.297 43.354 1.00 77.12 350 GLY A CA 1
ATOM 2627 C C . GLY A 1 350 ? 2.324 6.561 44.205 1.00 77.12 350 GLY A C 1
ATOM 2628 O O . GLY A 1 350 ? 2.195 7.682 43.710 1.00 77.12 350 GLY A O 1
ATOM 2629 N N . PRO A 1 351 ? 2.645 6.412 45.505 1.00 72.06 351 PRO A N 1
ATOM 2630 C CA . PRO A 1 351 ? 3.043 7.534 46.354 1.00 72.06 351 PRO A CA 1
ATOM 2631 C C . PRO A 1 351 ? 4.401 8.104 45.905 1.00 72.06 351 PRO A C 1
ATOM 2633 O O . PRO A 1 351 ? 5.333 7.352 45.628 1.00 72.06 351 PRO A O 1
ATOM 2636 N N . GLY A 1 352 ? 4.525 9.435 45.862 1.00 76.62 352 GLY A N 1
ATOM 2637 C CA . GLY A 1 352 ? 5.733 10.141 45.396 1.00 76.62 352 GLY A CA 1
ATOM 2638 C C . GLY A 1 352 ? 5.611 10.801 44.014 1.00 76.62 352 GLY A C 1
ATOM 2639 O O . GLY A 1 352 ? 6.558 11.434 43.550 1.00 76.62 352 GLY A O 1
ATOM 2640 N N . VAL A 1 353 ? 4.447 10.697 43.369 1.00 84.69 353 VAL A N 1
ATOM 2641 C CA . VAL A 1 353 ? 4.096 11.447 42.153 1.00 84.69 353 VAL A CA 1
ATOM 2642 C C . VAL A 1 353 ? 3.839 12.929 42.490 1.00 84.69 353 VAL A C 1
ATOM 2644 O O . VAL A 1 353 ? 3.070 13.203 43.415 1.00 84.69 353 VAL A O 1
ATOM 2647 N N . PRO A 1 354 ? 4.401 13.903 41.746 1.00 86.31 354 PRO A N 1
ATOM 2648 C CA . PRO A 1 354 ? 4.030 15.311 41.886 1.00 86.31 354 PRO A CA 1
ATOM 2649 C C . PRO A 1 354 ? 2.596 15.577 41.412 1.00 86.31 354 PRO A C 1
ATOM 2651 O O . PRO A 1 354 ? 2.213 15.192 40.312 1.00 86.31 354 PRO A O 1
ATOM 2654 N N . THR A 1 355 ? 1.813 16.305 42.204 1.00 81.88 355 THR A N 1
ATOM 2655 C CA . THR A 1 355 ? 0.424 16.669 41.865 1.00 81.88 355 THR A CA 1
ATOM 2656 C C . THR A 1 355 ? 0.303 17.915 40.982 1.00 81.88 355 THR A C 1
ATOM 2658 O O . THR A 1 355 ? -0.789 18.224 40.511 1.00 81.88 355 THR A O 1
ATOM 2661 N N . GLY A 1 356 ? 1.396 18.647 40.745 1.00 82.50 356 GLY A N 1
ATOM 2662 C CA . GLY A 1 356 ? 1.377 19.900 39.992 1.00 82.50 356 GLY A CA 1
ATOM 2663 C C . GLY A 1 356 ? 2.750 20.551 39.823 1.00 82.50 356 GLY A C 1
ATOM 2664 O O . GLY A 1 356 ? 3.783 19.990 40.191 1.00 82.50 356 GLY A O 1
ATOM 2665 N N . PHE A 1 357 ? 2.740 21.758 39.255 1.00 81.50 357 PHE A N 1
ATOM 2666 C CA . PHE A 1 357 ? 3.909 22.624 39.093 1.00 81.50 357 PHE A CA 1
ATOM 2667 C C . PHE A 1 357 ? 3.846 23.808 40.080 1.00 81.50 357 PHE A C 1
ATOM 2669 O O . PHE A 1 357 ? 2.756 24.347 40.276 1.00 81.50 357 PHE A O 1
ATOM 2676 N N . PRO A 1 358 ? 4.980 24.279 40.639 1.00 83.56 358 PRO A N 1
ATOM 2677 C CA . PRO A 1 358 ? 6.335 23.741 40.496 1.00 83.56 358 PRO A CA 1
ATOM 2678 C C . PRO A 1 358 ? 6.534 22.426 41.270 1.00 83.56 358 PRO A C 1
ATOM 2680 O O . PRO A 1 358 ? 5.912 22.198 42.301 1.00 83.56 358 PRO A O 1
ATOM 2683 N N . ILE A 1 359 ? 7.425 21.566 40.772 1.00 84.62 359 ILE A N 1
ATOM 2684 C CA . ILE A 1 359 ? 7.692 20.249 41.371 1.00 84.62 359 ILE A CA 1
ATOM 2685 C C . ILE A 1 359 ? 8.672 20.388 42.540 1.00 84.62 359 ILE A C 1
ATOM 2687 O O . ILE A 1 359 ? 9.746 20.977 42.391 1.00 84.62 359 ILE A O 1
ATOM 2691 N N . GLU A 1 360 ? 8.330 19.794 43.683 1.00 83.38 360 GLU A N 1
ATOM 2692 C CA . GLU A 1 360 ? 9.194 19.759 44.863 1.00 83.38 360 GLU A CA 1
ATOM 2693 C C . GLU A 1 360 ? 10.506 18.983 44.589 1.00 83.38 360 GLU A C 1
ATOM 2695 O O . GLU A 1 360 ? 10.458 17.877 44.037 1.00 83.38 360 GLU A O 1
ATOM 2700 N N . PRO A 1 361 ? 11.688 19.495 44.999 1.00 79.56 361 PRO A N 1
ATOM 2701 C CA . PRO A 1 361 ? 12.976 18.866 44.696 1.00 79.56 361 PRO A CA 1
ATOM 2702 C C . PRO A 1 361 ? 13.123 17.406 45.142 1.00 79.56 361 PRO A C 1
ATOM 2704 O O . PRO A 1 361 ? 13.814 16.647 44.464 1.00 79.56 361 PRO A O 1
ATOM 2707 N N . GLY A 1 362 ? 12.476 16.997 46.241 1.00 80.12 362 GLY A N 1
ATOM 2708 C CA . GLY A 1 362 ? 12.499 15.607 46.707 1.00 80.12 362 GLY A CA 1
ATOM 2709 C C . GLY A 1 362 ? 11.835 14.640 45.722 1.00 80.12 362 GLY A C 1
ATOM 2710 O O . GLY A 1 362 ? 12.387 13.579 45.428 1.00 80.12 362 GLY A O 1
ATOM 2711 N N . LEU A 1 363 ? 10.703 15.037 45.130 1.00 83.81 363 LEU A N 1
ATOM 2712 C CA . LEU A 1 363 ? 9.915 14.200 44.216 1.00 83.81 363 LEU A CA 1
ATOM 2713 C C . LEU A 1 363 ? 10.613 13.973 42.865 1.00 83.81 363 LEU A C 1
ATOM 2715 O O . LEU A 1 363 ? 10.372 12.961 42.207 1.00 83.81 363 LEU A O 1
ATOM 2719 N N . LEU A 1 364 ? 11.540 14.855 42.467 1.00 82.81 364 LEU A N 1
ATOM 2720 C CA . LEU A 1 364 ? 12.359 14.681 41.258 1.00 82.81 364 LEU A CA 1
ATOM 2721 C C . LEU A 1 364 ? 13.211 13.398 41.286 1.00 82.81 364 LEU A C 1
ATOM 2723 O O . LEU A 1 364 ? 13.572 12.900 40.222 1.00 82.81 364 LEU A O 1
ATOM 2727 N N . SER A 1 365 ? 13.517 12.855 42.470 1.00 79.25 365 SER A N 1
ATOM 2728 C CA . SER A 1 365 ? 14.274 11.602 42.622 1.00 79.25 365 SER A CA 1
ATOM 2729 C C . SER A 1 365 ? 13.500 10.359 42.156 1.00 79.25 365 SER A C 1
ATOM 2731 O O . SER A 1 365 ? 14.104 9.423 41.636 1.00 79.25 365 SER A O 1
ATOM 2733 N N . GLY A 1 366 ? 12.166 10.370 42.276 1.00 82.12 366 GLY A N 1
ATOM 2734 C CA . GLY A 1 366 ? 11.283 9.272 41.861 1.00 82.12 366 GLY A CA 1
ATOM 2735 C C . GLY A 1 366 ? 10.966 9.235 40.362 1.00 82.12 366 GLY A C 1
ATOM 2736 O O . GLY A 1 366 ? 10.252 8.341 39.909 1.00 82.12 366 GLY A O 1
ATOM 2737 N N . MET A 1 367 ? 11.468 10.199 39.583 1.00 89.31 367 MET A N 1
ATOM 2738 C CA . MET A 1 367 ? 11.231 10.264 38.142 1.00 89.31 367 MET A CA 1
ATOM 2739 C C . MET A 1 367 ? 11.920 9.078 37.450 1.00 89.31 367 MET A C 1
ATOM 2741 O O . MET A 1 367 ? 13.113 8.847 37.652 1.00 89.31 367 MET A O 1
ATOM 2745 N N . ILE A 1 368 ? 11.187 8.334 36.617 1.00 88.38 368 ILE A N 1
ATOM 2746 C CA . ILE A 1 368 ? 11.706 7.181 35.855 1.00 88.38 368 ILE A CA 1
ATOM 2747 C C . ILE A 1 368 ? 12.116 7.543 34.428 1.00 88.38 368 ILE A C 1
ATOM 2749 O O . ILE A 1 368 ? 13.023 6.923 33.870 1.00 88.38 368 ILE A O 1
ATOM 2753 N N . PHE A 1 369 ? 11.474 8.548 33.833 1.00 89.62 369 PHE A N 1
ATOM 2754 C CA . PHE A 1 369 ? 11.716 8.963 32.454 1.00 89.62 369 PHE A CA 1
ATOM 2755 C C . PHE A 1 369 ? 11.475 10.464 32.271 1.00 89.62 369 PHE A C 1
ATOM 2757 O O . PHE A 1 369 ? 10.553 11.035 32.851 1.00 89.62 369 PHE A O 1
ATOM 2764 N N . SER A 1 370 ? 12.291 11.100 31.432 1.00 89.81 370 SER A N 1
ATOM 2765 C CA . SER A 1 370 ? 12.080 12.465 30.967 1.00 89.81 370 SER A CA 1
ATOM 2766 C C . SER A 1 370 ? 12.359 12.571 29.475 1.00 89.81 370 SER A C 1
ATOM 2768 O O . SER A 1 370 ? 13.408 12.146 28.991 1.00 89.81 370 SER A O 1
ATOM 2770 N N . TYR A 1 371 ? 11.435 13.198 28.760 1.00 89.25 371 TYR A N 1
ATOM 2771 C CA . TYR A 1 371 ? 11.647 13.707 27.414 1.00 89.25 371 TYR A CA 1
ATOM 2772 C C . TYR A 1 371 ? 11.723 15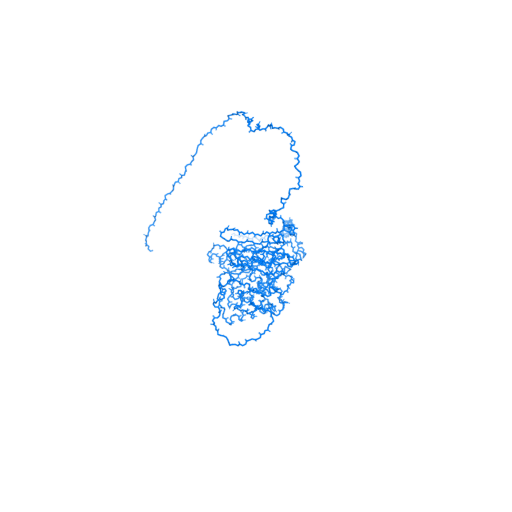.227 27.464 1.00 89.25 371 TYR A C 1
ATOM 2774 O O . TYR A 1 371 ? 10.953 15.877 28.170 1.00 89.25 371 TYR A O 1
ATOM 2782 N N . MET A 1 372 ? 12.628 15.793 26.682 1.00 89.25 372 MET A N 1
ATOM 2783 C CA . MET A 1 372 ? 12.658 17.215 26.386 1.00 89.25 372 MET A CA 1
ATOM 2784 C C . MET A 1 372 ? 12.966 17.410 24.910 1.00 89.25 372 MET A C 1
ATOM 2786 O O . MET A 1 372 ? 13.872 16.766 24.370 1.00 89.25 372 MET A O 1
ATOM 2790 N N . HIS A 1 373 ? 12.239 18.324 24.281 1.00 84.00 373 HIS A N 1
ATOM 2791 C CA . HIS A 1 373 ? 12.670 18.913 23.027 1.00 84.00 373 HIS A CA 1
ATOM 2792 C C . HIS A 1 373 ? 12.544 20.434 23.059 1.00 84.00 373 HIS A C 1
ATOM 2794 O O . HIS A 1 373 ? 11.700 20.987 23.762 1.00 84.00 373 HIS A O 1
ATOM 2800 N N . ASP A 1 374 ? 13.422 21.072 22.306 1.00 86.50 374 ASP A N 1
ATOM 2801 C CA . ASP A 1 374 ? 13.520 22.501 22.066 1.00 86.50 374 ASP A CA 1
ATOM 2802 C C . ASP A 1 374 ? 14.074 22.632 20.641 1.00 86.50 374 ASP A C 1
ATOM 2804 O O . ASP A 1 374 ? 15.198 22.213 20.343 1.00 86.50 374 ASP A O 1
ATOM 2808 N N . MET A 1 375 ? 13.215 23.111 19.744 1.00 78.38 375 MET A N 1
ATOM 2809 C CA . MET A 1 375 ? 13.466 23.190 18.306 1.00 78.38 375 MET A CA 1
ATOM 2810 C C . MET A 1 375 ? 14.373 24.369 17.931 1.00 78.38 375 MET A C 1
ATOM 2812 O O . MET A 1 375 ? 14.985 24.337 16.868 1.00 78.38 375 MET A O 1
ATOM 2816 N N . GLU A 1 376 ? 14.474 25.386 18.790 1.00 79.06 376 GLU A N 1
ATOM 2817 C CA . GLU A 1 376 ? 15.286 26.587 18.569 1.00 79.06 376 GLU A CA 1
ATOM 2818 C C . GLU A 1 376 ? 16.758 26.308 18.905 1.00 79.06 376 GLU A C 1
ATOM 2820 O O . GLU A 1 376 ? 17.652 26.606 18.116 1.00 79.06 376 GLU A O 1
ATOM 2825 N N . ASN A 1 377 ? 17.008 25.621 20.023 1.00 80.25 377 ASN A N 1
ATOM 2826 C CA . ASN A 1 377 ? 18.349 25.223 20.460 1.00 80.25 377 ASN A CA 1
ATOM 2827 C C . ASN A 1 377 ? 18.793 23.845 19.919 1.00 80.25 377 ASN A C 1
ATOM 2829 O O . ASN A 1 377 ? 19.834 23.324 20.328 1.00 80.25 377 ASN A O 1
ATOM 2833 N N . GLY A 1 378 ? 18.006 23.219 19.033 1.00 74.94 378 GLY A N 1
ATOM 2834 C CA . GLY A 1 378 ? 18.299 21.902 18.443 1.00 74.94 378 GLY A CA 1
ATOM 2835 C C . GLY A 1 378 ? 18.406 20.760 19.465 1.00 74.94 378 GLY A C 1
ATOM 2836 O O . GLY A 1 378 ? 19.025 19.725 19.203 1.00 74.94 378 GLY A O 1
ATOM 2837 N N . LEU A 1 379 ? 17.842 20.945 20.658 1.00 80.31 379 LEU A N 1
ATOM 2838 C CA . LEU A 1 379 ? 17.971 20.035 21.786 1.00 80.31 379 LEU A CA 1
ATOM 2839 C C . LEU A 1 379 ? 16.805 19.048 21.772 1.00 80.31 379 LEU A C 1
ATOM 2841 O O . LEU A 1 379 ? 15.703 19.401 22.161 1.00 80.31 379 LEU A O 1
ATOM 2845 N N . GLN A 1 380 ? 17.050 17.786 21.421 1.00 83.62 380 GLN A N 1
ATOM 2846 C CA . GLN A 1 380 ? 16.087 16.698 21.623 1.00 83.62 380 GLN A CA 1
ATOM 2847 C C . GLN A 1 380 ? 16.742 15.576 22.433 1.00 83.62 380 GLN A C 1
ATOM 2849 O O . GLN A 1 380 ? 17.746 15.001 22.011 1.00 83.62 380 GLN A O 1
ATOM 2854 N N . ARG A 1 381 ? 16.210 15.270 23.625 1.00 86.94 381 ARG A N 1
ATOM 2855 C CA . ARG A 1 381 ? 16.765 14.242 24.523 1.00 86.94 381 ARG A CA 1
ATOM 2856 C C . ARG A 1 381 ? 15.680 13.434 25.215 1.00 86.94 381 ARG A C 1
ATOM 2858 O O . ARG A 1 381 ? 14.663 13.963 25.649 1.00 86.94 381 ARG A O 1
ATOM 2865 N N . MET A 1 382 ? 15.960 12.146 25.368 1.00 86.31 382 MET A N 1
ATOM 2866 C CA . MET A 1 382 ? 15.215 11.221 26.216 1.00 86.31 382 MET A CA 1
ATOM 2867 C C . MET A 1 382 ? 16.189 10.673 27.252 1.00 86.31 382 MET A C 1
ATOM 2869 O O . MET A 1 382 ? 17.296 10.268 26.893 1.00 86.31 382 MET A O 1
ATOM 2873 N N . LEU A 1 383 ? 15.796 10.716 28.521 1.00 89.00 383 LEU A N 1
ATOM 2874 C CA . LEU A 1 383 ? 16.605 10.312 29.662 1.00 89.00 383 LEU A CA 1
ATOM 2875 C C . LEU A 1 383 ? 15.798 9.360 30.546 1.00 89.00 383 LEU A C 1
ATOM 2877 O O . LEU A 1 383 ? 14.631 9.616 30.836 1.00 89.00 383 LEU A O 1
ATOM 2881 N N . TRP A 1 384 ? 16.435 8.290 31.005 1.00 88.19 384 TRP A N 1
ATOM 2882 C CA . TRP A 1 384 ? 15.852 7.273 31.875 1.00 88.19 384 TRP A CA 1
ATOM 2883 C C . TRP A 1 384 ? 16.592 7.228 33.208 1.00 88.19 384 TRP A C 1
ATOM 2885 O O . TRP A 1 384 ? 17.806 7.430 33.273 1.00 88.19 384 TRP A O 1
ATOM 2895 N N . ASN A 1 385 ? 15.874 6.926 34.282 1.00 87.19 385 ASN A N 1
ATOM 2896 C CA . ASN A 1 385 ? 16.483 6.606 35.564 1.00 87.19 385 ASN A CA 1
ATOM 2897 C C . ASN A 1 385 ? 17.063 5.188 35.483 1.00 87.19 385 ASN A C 1
ATOM 2899 O O . ASN A 1 385 ? 16.365 4.209 35.729 1.00 87.19 385 ASN A O 1
ATOM 2903 N N . CYS A 1 386 ? 18.330 5.071 35.080 1.00 83.81 386 CYS A N 1
ATOM 2904 C CA . CYS A 1 386 ? 18.976 3.781 34.817 1.00 83.81 386 CYS A CA 1
ATOM 2905 C C . CYS A 1 386 ? 19.110 2.872 36.052 1.00 83.81 386 CYS A C 1
ATOM 2907 O O . CYS A 1 386 ? 19.329 1.677 35.885 1.00 83.81 386 CYS A O 1
ATOM 2909 N N . THR A 1 387 ? 18.927 3.404 37.265 1.00 80.81 387 THR A N 1
ATOM 2910 C CA . THR A 1 387 ? 18.826 2.621 38.508 1.00 80.81 387 THR A CA 1
ATOM 2911 C C . THR A 1 387 ? 17.518 1.821 38.575 1.00 80.81 387 THR A C 1
ATOM 2913 O O . THR A 1 387 ? 17.474 0.767 39.201 1.00 80.81 387 THR A O 1
ATOM 2916 N N . LEU A 1 388 ? 16.458 2.302 37.912 1.00 75.88 388 LEU A N 1
ATOM 2917 C CA . LEU A 1 388 ? 15.127 1.681 37.864 1.00 75.88 388 LEU A CA 1
ATOM 2918 C C . LEU A 1 388 ? 14.819 1.034 36.500 1.00 75.88 388 LEU A C 1
ATOM 2920 O O . LEU A 1 388 ? 14.126 0.023 36.437 1.00 75.88 388 LEU A O 1
ATOM 2924 N N . LEU A 1 389 ? 15.340 1.602 35.408 1.00 76.50 389 LEU A N 1
ATOM 2925 C CA . LEU A 1 389 ? 15.156 1.148 34.025 1.00 76.50 389 LEU A CA 1
ATOM 2926 C C . LEU A 1 389 ? 16.503 1.147 33.270 1.00 76.50 389 LEU A C 1
ATOM 2928 O O . LEU A 1 389 ? 16.757 2.072 32.487 1.00 76.50 389 LEU A O 1
ATOM 2932 N N . PRO A 1 390 ? 17.377 0.141 33.479 1.00 76.62 390 PRO A N 1
ATOM 2933 C CA . PRO A 1 390 ? 18.697 0.070 32.849 1.00 76.62 390 PRO A CA 1
ATOM 2934 C C . PRO A 1 390 ? 18.651 0.234 31.322 1.00 76.62 390 PRO A C 1
ATOM 2936 O O . PRO A 1 390 ? 17.850 -0.409 30.643 1.00 76.62 390 PRO A O 1
ATOM 2939 N N . GLN A 1 391 ? 19.519 1.094 30.780 1.00 82.56 391 GLN A N 1
ATOM 2940 C CA . GLN A 1 391 ? 19.649 1.355 29.341 1.00 82.56 391 GLN A CA 1
ATOM 2941 C C . GLN A 1 391 ? 21.005 0.859 28.808 1.00 82.56 391 GLN A C 1
ATOM 2943 O O . GLN A 1 391 ? 21.982 0.863 29.555 1.00 82.56 391 GLN A O 1
ATOM 2948 N N . PRO A 1 392 ? 21.106 0.478 27.519 1.00 75.50 392 PRO A N 1
ATOM 2949 C CA . PRO A 1 392 ? 22.357 0.004 26.916 1.00 75.50 392 PRO A CA 1
ATOM 2950 C C . PRO A 1 392 ? 23.387 1.116 26.629 1.00 75.50 392 PRO A C 1
ATOM 2952 O O . PRO A 1 392 ? 24.510 0.814 26.236 1.00 75.50 392 PRO A O 1
ATOM 2955 N N . ASP A 1 393 ? 23.021 2.391 26.792 1.00 81.25 393 ASP A N 1
ATOM 2956 C CA . ASP A 1 393 ? 23.901 3.547 26.589 1.00 81.25 393 ASP A CA 1
ATOM 2957 C C . ASP A 1 393 ? 23.799 4.500 27.787 1.00 81.25 393 ASP A C 1
ATOM 2959 O O . ASP A 1 393 ? 22.747 5.087 28.044 1.00 81.25 393 ASP A O 1
ATOM 2963 N N . ASN A 1 394 ? 24.913 4.707 28.493 1.00 79.25 394 ASN A N 1
ATOM 2964 C CA . ASN A 1 394 ? 24.979 5.584 29.665 1.00 79.25 394 ASN A CA 1
ATOM 2965 C C . ASN A 1 394 ? 24.630 7.053 29.351 1.00 79.25 394 ASN A C 1
ATOM 2967 O O . ASN A 1 394 ? 24.270 7.804 30.255 1.00 79.25 394 ASN A O 1
ATOM 2971 N N . ARG A 1 395 ? 24.684 7.484 28.081 1.00 82.56 395 ARG A N 1
ATOM 2972 C CA . ARG A 1 395 ? 24.243 8.824 27.644 1.00 82.56 395 ARG A CA 1
ATOM 2973 C C . ARG A 1 395 ? 22.720 8.991 27.681 1.00 82.56 395 ARG A C 1
ATOM 2975 O O . ARG A 1 395 ? 22.240 10.122 27.674 1.00 82.56 395 ARG A O 1
ATOM 2982 N N . MET A 1 396 ? 21.975 7.884 27.724 1.00 81.38 396 MET A N 1
ATOM 2983 C CA . MET A 1 396 ? 20.524 7.853 27.929 1.00 81.38 396 MET A CA 1
ATOM 2984 C C . MET A 1 396 ? 20.150 7.887 29.420 1.00 81.38 396 MET A C 1
ATOM 2986 O O . MET A 1 396 ? 18.971 7.996 29.744 1.00 81.38 396 MET A O 1
ATOM 2990 N N . CYS A 1 397 ? 21.113 7.812 30.342 1.00 85.62 397 CYS A N 1
ATOM 2991 C CA . CYS A 1 397 ? 20.834 7.874 31.772 1.00 85.62 397 CYS A CA 1
ATOM 2992 C C . CYS A 1 397 ? 20.668 9.318 32.262 1.00 85.62 397 CYS A C 1
ATOM 2994 O O . CYS A 1 397 ? 21.427 10.220 31.897 1.00 85.62 397 CYS A O 1
ATOM 2996 N N . MET A 1 398 ? 19.690 9.541 33.140 1.00 86.75 398 MET A N 1
ATOM 2997 C CA . MET A 1 398 ? 19.608 10.766 33.931 1.00 86.75 398 MET A CA 1
ATOM 2998 C C . MET A 1 398 ? 20.883 10.932 34.761 1.00 86.75 398 MET A C 1
ATOM 3000 O O . MET A 1 398 ? 21.367 9.983 35.376 1.00 86.75 398 MET A O 1
ATOM 3004 N N . ARG A 1 399 ? 21.418 12.156 34.812 1.00 78.25 399 ARG A N 1
ATOM 3005 C CA . ARG A 1 399 ? 22.510 12.488 35.734 1.00 78.25 399 ARG A CA 1
ATOM 3006 C C . ARG A 1 399 ? 21.915 12.615 37.132 1.00 78.25 399 ARG A C 1
ATOM 3008 O O . ARG A 1 399 ? 21.059 13.473 37.346 1.00 78.25 399 ARG A O 1
ATOM 3015 N N . GLU A 1 400 ? 22.362 11.768 38.052 1.00 64.56 400 GLU A N 1
ATOM 3016 C CA . GLU A 1 400 ? 21.918 11.788 39.443 1.00 64.56 400 GLU A CA 1
ATOM 3017 C C . GLU A 1 400 ? 22.148 13.175 40.061 1.00 64.56 400 GLU A C 1
ATOM 3019 O O . GLU A 1 400 ? 23.264 13.705 40.067 1.00 64.56 400 GLU A O 1
ATOM 3024 N N . ARG A 1 401 ? 21.074 13.791 40.564 1.00 56.56 401 ARG A N 1
ATOM 3025 C CA . ARG A 1 401 ? 21.159 15.058 41.293 1.00 56.56 401 ARG A CA 1
ATOM 3026 C C . ARG A 1 401 ? 21.568 14.766 42.730 1.00 56.56 401 ARG A C 1
ATOM 3028 O O . ARG A 1 401 ? 20.705 14.668 43.597 1.00 56.56 401 ARG A O 1
ATOM 3035 N N . ILE A 1 402 ? 22.876 14.669 42.975 1.00 51.06 402 ILE A N 1
ATOM 3036 C CA . ILE A 1 402 ? 23.434 14.697 44.335 1.00 51.06 402 ILE A CA 1
ATOM 3037 C C . ILE A 1 402 ? 22.847 15.930 45.050 1.00 51.06 402 ILE A C 1
ATOM 3039 O O . ILE A 1 402 ? 23.074 17.051 44.580 1.00 51.06 402 ILE A O 1
ATOM 3043 N N . PRO A 1 403 ? 22.078 15.775 46.145 1.00 46.16 403 PRO A N 1
ATOM 3044 C CA . PRO A 1 403 ? 21.448 16.917 46.792 1.00 46.16 403 PRO A CA 1
ATOM 3045 C C . PRO A 1 403 ? 22.502 17.852 47.391 1.00 46.16 403 PRO A C 1
ATOM 3047 O O . PRO A 1 403 ? 23.303 17.429 48.233 1.00 46.16 403 PRO A O 1
ATOM 3050 N N . MET A 1 404 ? 22.477 19.134 47.006 1.00 43.12 404 MET A N 1
ATOM 3051 C CA . MET A 1 404 ? 23.241 20.184 47.691 1.00 43.12 404 MET A CA 1
ATOM 3052 C C . MET A 1 404 ? 22.642 20.393 49.087 1.00 43.12 404 MET A C 1
ATOM 3054 O O . MET A 1 404 ? 21.735 21.194 49.284 1.00 43.12 404 MET A O 1
ATOM 3058 N N . GLY A 1 405 ? 23.112 19.570 50.021 1.00 47.38 405 GLY A N 1
ATOM 3059 C CA . GLY A 1 405 ? 22.543 19.368 51.352 1.00 47.38 405 GLY A CA 1
ATOM 3060 C C . GLY A 1 405 ? 23.057 18.089 52.027 1.00 47.38 405 GLY A C 1
ATOM 3061 O O . GLY A 1 405 ? 23.157 18.050 53.246 1.00 47.38 405 GLY A O 1
ATOM 3062 N N . SER A 1 406 ? 23.498 17.079 51.258 1.00 39.09 406 SER A N 1
ATOM 3063 C CA . SER A 1 406 ? 24.102 15.844 51.805 1.00 39.09 406 SER A CA 1
ATOM 3064 C C . SER A 1 406 ? 25.603 15.970 52.148 1.00 39.09 406 SER A C 1
ATOM 3066 O O . SER A 1 406 ? 26.295 14.977 52.362 1.00 39.09 406 SER A O 1
ATOM 3068 N N . LEU A 1 407 ? 26.137 17.195 52.227 1.00 40.78 407 LEU A N 1
ATOM 3069 C CA . LEU A 1 407 ? 27.475 17.468 52.768 1.00 40.78 407 LEU A CA 1
ATOM 3070 C C . LEU A 1 407 ? 27.408 17.713 54.284 1.00 40.78 407 LEU A C 1
ATOM 3072 O O . LEU A 1 407 ? 27.767 18.781 54.776 1.00 40.78 407 LEU A O 1
ATOM 3076 N N . LEU A 1 408 ? 26.983 16.691 55.031 1.00 36.84 408 LEU A N 1
ATOM 3077 C CA . LEU A 1 408 ? 27.314 16.600 56.454 1.00 36.84 408 LEU A CA 1
ATOM 3078 C C . LEU A 1 408 ? 28.730 16.002 56.597 1.00 36.84 408 LEU A C 1
ATOM 3080 O O . LEU A 1 408 ? 29.035 14.995 55.950 1.00 36.84 408 LEU A O 1
ATOM 3084 N N . PRO A 1 409 ? 29.627 16.602 57.404 1.00 46.69 409 PRO A N 1
ATOM 3085 C CA . PRO A 1 409 ? 31.037 16.210 57.458 1.00 46.69 409 PRO A CA 1
ATOM 3086 C C . PRO A 1 409 ? 31.223 14.867 58.188 1.00 46.69 409 PRO A C 1
ATOM 3088 O O . PRO A 1 409 ? 31.333 14.816 59.410 1.00 46.69 409 PRO A O 1
ATOM 3091 N N . GLY A 1 410 ? 31.247 13.769 57.421 1.00 43.38 410 GLY A N 1
ATOM 3092 C CA . GLY A 1 410 ? 31.143 12.394 57.940 1.00 43.38 410 GLY A CA 1
ATOM 3093 C C . GLY A 1 410 ? 32.306 11.435 57.645 1.00 43.38 410 GLY A C 1
ATOM 3094 O O . GLY A 1 410 ? 32.202 10.252 57.965 1.00 43.38 410 GLY A O 1
ATOM 3095 N N . ARG A 1 411 ? 33.421 11.886 57.052 1.00 34.19 411 ARG A N 1
ATOM 3096 C CA . ARG A 1 411 ? 34.654 11.079 56.941 1.00 34.19 411 ARG A CA 1
ATOM 3097 C C . ARG A 1 411 ? 35.865 11.859 57.437 1.00 34.19 411 ARG A C 1
ATOM 3099 O O . ARG A 1 411 ? 36.104 12.981 57.002 1.00 34.19 411 ARG A O 1
ATOM 3106 N N . LYS A 1 412 ? 36.640 11.230 58.330 1.00 36.34 412 LYS A N 1
ATOM 3107 C CA . LYS A 1 412 ? 37.971 11.710 58.725 1.00 36.34 412 LYS A CA 1
ATOM 3108 C C . LYS A 1 412 ? 38.848 11.853 57.472 1.00 36.34 412 LYS A C 1
ATOM 3110 O O . LYS A 1 412 ? 38.760 10.979 56.604 1.00 36.34 412 LYS A O 1
ATOM 3115 N N . PRO A 1 413 ? 39.715 12.877 57.382 1.00 33.94 413 PRO A N 1
ATOM 3116 C CA . PRO A 1 413 ? 40.745 12.895 56.356 1.00 33.94 413 PRO A CA 1
ATOM 3117 C C . PRO A 1 413 ? 41.640 11.664 56.535 1.00 33.94 413 PRO A C 1
ATOM 3119 O O . PRO A 1 413 ? 42.131 11.394 57.632 1.00 33.94 413 PRO A O 1
ATOM 3122 N N . ILE A 1 414 ? 41.837 10.910 55.454 1.00 37.50 414 ILE A N 1
ATOM 3123 C CA . ILE A 1 414 ? 42.936 9.947 55.376 1.00 37.50 414 ILE A CA 1
ATOM 3124 C C . ILE A 1 414 ? 44.216 10.786 55.320 1.00 37.50 414 ILE A C 1
ATOM 3126 O O . ILE A 1 414 ? 44.266 11.767 54.576 1.00 37.50 414 ILE A O 1
ATOM 3130 N N . ALA A 1 415 ? 45.213 10.450 56.138 1.00 34.19 415 ALA A N 1
ATOM 3131 C CA . ALA A 1 415 ? 46.461 11.202 56.178 1.00 34.19 415 ALA A CA 1
ATOM 3132 C C . ALA A 1 415 ? 47.142 11.179 54.800 1.00 34.19 415 ALA A C 1
ATOM 3134 O O . ALA A 1 415 ? 47.287 10.121 54.188 1.00 34.19 415 ALA A O 1
ATOM 3135 N N . ALA A 1 416 ? 47.548 12.353 54.318 1.00 33.97 416 ALA A N 1
ATOM 3136 C CA . ALA A 1 416 ? 48.334 12.479 53.100 1.00 33.97 416 ALA A CA 1
ATOM 3137 C C . ALA A 1 416 ? 49.804 12.176 53.421 1.00 33.97 416 ALA A C 1
ATOM 3139 O O . ALA A 1 416 ? 50.571 13.083 53.740 1.00 33.97 416 ALA A O 1
ATOM 3140 N N . ASP A 1 417 ? 50.176 10.897 53.369 1.00 35.06 417 ASP A N 1
ATOM 3141 C CA . ASP A 1 417 ? 51.579 10.489 53.450 1.00 35.06 417 ASP A CA 1
ATOM 3142 C C . ASP A 1 417 ? 52.317 10.830 52.146 1.00 35.06 417 ASP A C 1
ATOM 3144 O O . ASP A 1 417 ? 51.769 10.716 51.045 1.00 35.06 417 ASP A O 1
ATOM 3148 N N . ALA A 1 418 ? 53.556 11.305 52.267 1.00 39.62 418 ALA A N 1
ATOM 3149 C CA . ALA A 1 418 ? 54.249 11.984 51.176 1.00 39.62 418 ALA A CA 1
ATOM 3150 C C . ALA A 1 418 ? 55.131 11.050 50.328 1.00 39.62 418 ALA A C 1
ATOM 3152 O O . ALA A 1 418 ? 55.970 10.314 50.847 1.00 39.62 418 ALA A O 1
ATOM 3153 N N . ALA A 1 419 ? 55.036 11.185 49.002 1.00 32.59 419 ALA A N 1
ATOM 3154 C CA . ALA A 1 419 ? 55.994 10.644 48.036 1.00 32.59 419 ALA A CA 1
ATOM 3155 C C . ALA A 1 419 ? 56.542 11.771 47.137 1.00 32.59 419 ALA A C 1
ATOM 3157 O O . ALA A 1 419 ? 55.888 12.793 46.931 1.00 32.59 419 ALA A O 1
ATOM 3158 N N . LYS A 1 420 ? 57.787 11.618 46.669 1.00 35.47 420 LYS A N 1
ATOM 3159 C CA . LYS A 1 420 ? 58.616 12.718 46.138 1.00 35.47 420 LYS A CA 1
ATOM 3160 C C . LYS A 1 420 ? 58.423 12.968 44.629 1.00 35.47 420 LYS A C 1
ATOM 3162 O O . LYS A 1 420 ? 58.080 12.033 43.909 1.00 35.47 420 LYS A O 1
ATOM 3167 N N . PRO A 1 421 ? 58.687 14.197 44.138 1.00 37.62 421 PRO A N 1
ATOM 3168 C CA . PRO A 1 421 ? 58.619 14.523 42.716 1.00 37.62 421 PRO A CA 1
ATOM 3169 C C . PRO A 1 421 ? 59.917 14.164 41.977 1.00 37.62 421 PRO A C 1
ATOM 3171 O O . PRO A 1 421 ? 60.991 14.620 42.361 1.00 37.62 421 PRO A O 1
ATOM 3174 N N . GLU A 1 422 ? 59.814 13.427 40.870 1.00 36.12 422 GLU A N 1
ATOM 3175 C CA . GLU A 1 422 ? 60.883 13.306 39.870 1.00 36.12 422 GLU A CA 1
ATOM 3176 C C . GLU A 1 422 ? 60.304 12.898 38.496 1.00 36.12 422 GLU A C 1
ATOM 3178 O O . GLU A 1 422 ? 59.142 12.506 38.403 1.00 36.12 422 GLU A O 1
ATOM 3183 N N . LEU A 1 423 ? 61.109 12.991 37.427 1.00 35.88 423 LEU A N 1
ATOM 3184 C CA . LEU A 1 423 ? 60.802 12.510 36.063 1.00 35.88 423 LEU A CA 1
ATOM 3185 C C . LEU A 1 423 ? 59.666 13.212 35.272 1.00 35.88 423 LEU A C 1
ATOM 3187 O O . LEU A 1 423 ? 58.921 12.567 34.537 1.00 35.88 423 LEU A O 1
ATOM 3191 N N . ILE A 1 424 ? 59.654 14.553 35.240 1.00 37.31 424 ILE A N 1
ATOM 3192 C CA . ILE A 1 424 ? 59.174 15.298 34.049 1.00 37.31 424 ILE A CA 1
ATOM 3193 C C . ILE A 1 424 ? 60.384 15.753 33.218 1.00 37.31 424 ILE A C 1
ATOM 3195 O O . ILE A 1 424 ? 60.723 16.931 33.204 1.00 37.31 424 ILE A O 1
ATOM 3199 N N . GLN A 1 425 ? 61.066 14.806 32.556 1.00 41.22 425 GLN A N 1
ATOM 3200 C CA . GLN A 1 425 ? 62.072 15.069 31.505 1.00 41.22 425 GLN A CA 1
ATOM 3201 C C . GLN A 1 425 ? 62.523 13.764 30.811 1.00 41.22 425 GLN A C 1
ATOM 3203 O O . GLN A 1 425 ? 63.600 13.239 31.083 1.00 41.22 425 GLN A O 1
ATOM 3208 N N . ARG A 1 426 ? 61.687 13.204 29.917 1.00 37.00 426 ARG A N 1
ATOM 3209 C CA . ARG A 1 426 ? 62.078 12.108 28.993 1.00 37.00 426 ARG A CA 1
ATOM 3210 C C . ARG A 1 426 ? 61.118 11.925 27.801 1.00 37.00 426 ARG A C 1
ATOM 3212 O O . ARG A 1 426 ? 60.617 10.839 27.541 1.00 37.00 426 ARG A O 1
ATOM 3219 N N . ALA A 1 427 ? 60.866 13.015 27.074 1.00 33.59 427 ALA A N 1
ATOM 3220 C CA . ALA A 1 427 ? 60.100 13.020 25.816 1.00 33.59 427 ALA A CA 1
ATOM 3221 C C . ALA A 1 427 ? 60.737 13.920 24.731 1.00 33.59 427 ALA A C 1
ATOM 3223 O O . ALA A 1 427 ? 60.065 14.386 23.817 1.00 33.59 427 ALA A O 1
ATOM 3224 N N . ALA A 1 428 ? 62.043 14.171 24.847 1.00 40.50 428 ALA A N 1
ATOM 3225 C CA . ALA A 1 428 ? 62.870 14.842 23.850 1.00 40.50 428 ALA A CA 1
ATOM 3226 C C . ALA A 1 428 ? 64.197 14.075 23.714 1.00 40.50 428 ALA A C 1
ATOM 3228 O O . ALA A 1 428 ? 64.659 13.477 24.686 1.00 40.50 428 ALA A O 1
ATOM 3229 N N . ASN A 1 429 ? 64.796 14.127 22.523 1.00 32.94 429 ASN A N 1
ATOM 3230 C CA . ASN A 1 429 ? 66.091 13.538 22.154 1.00 32.94 429 ASN A CA 1
ATOM 3231 C C . ASN A 1 429 ? 66.191 11.997 22.185 1.00 32.94 429 ASN A C 1
ATOM 3233 O O . ASN A 1 429 ? 66.966 11.415 22.940 1.00 32.94 429 ASN A O 1
ATOM 3237 N N . ILE A 1 430 ? 65.501 11.365 21.232 1.00 39.00 430 ILE A N 1
ATOM 3238 C CA . ILE A 1 430 ? 66.055 10.282 20.399 1.00 39.00 430 ILE A CA 1
ATOM 3239 C C . ILE A 1 430 ? 65.591 10.595 18.963 1.00 39.00 430 ILE A C 1
ATOM 3241 O O . ILE A 1 430 ? 64.400 10.824 18.783 1.00 39.00 430 ILE A O 1
ATOM 3245 N N . SER A 1 431 ? 66.394 10.614 17.899 1.00 32.28 431 SER A N 1
ATOM 3246 C CA . SER A 1 431 ? 67.842 10.807 17.702 1.00 32.28 431 SER A CA 1
ATOM 3247 C C . SER A 1 431 ? 68.037 11.098 16.200 1.00 32.28 431 SER A C 1
ATOM 3249 O O . SER A 1 431 ? 67.231 10.630 15.396 1.00 32.28 431 SER A O 1
ATOM 3251 N N . GLY A 1 432 ? 69.097 11.811 15.805 1.00 30.00 432 GLY A N 1
ATOM 3252 C CA . GLY A 1 432 ? 69.631 11.706 14.436 1.00 30.00 432 GLY A CA 1
ATOM 3253 C C . GLY A 1 432 ? 70.335 10.350 14.212 1.00 30.00 432 GLY A C 1
ATOM 3254 O O . GLY A 1 432 ? 70.385 9.535 15.137 1.00 30.00 432 GLY A O 1
ATOM 3255 N N . ASP A 1 433 ? 70.885 10.020 13.039 1.00 34.12 433 ASP A N 1
ATOM 3256 C CA . ASP A 1 433 ? 71.302 10.881 11.919 1.00 34.12 433 ASP A CA 1
ATOM 3257 C C . ASP A 1 433 ? 71.316 10.132 10.560 1.00 34.12 433 ASP A C 1
ATOM 3259 O O . ASP A 1 433 ? 71.346 8.904 10.527 1.00 34.12 433 ASP A O 1
ATOM 3263 N N . ASN A 1 434 ? 71.468 10.908 9.472 1.00 31.25 434 ASN A N 1
ATOM 3264 C CA . ASN A 1 434 ? 72.009 10.544 8.142 1.00 31.25 434 ASN A CA 1
ATOM 3265 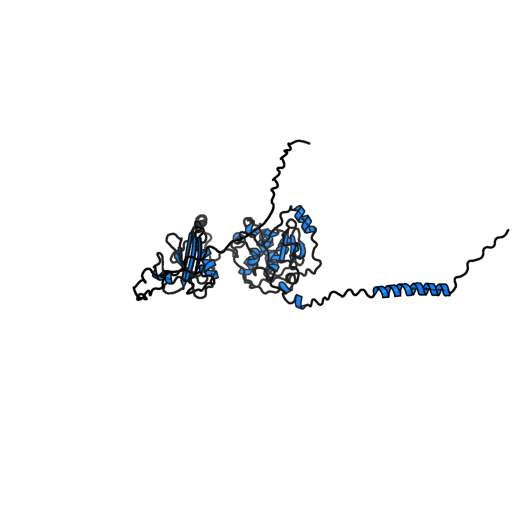C C . ASN A 1 434 ? 71.196 9.626 7.192 1.00 31.25 434 ASN A C 1
ATOM 3267 O O . ASN A 1 434 ? 70.488 8.730 7.629 1.00 31.25 434 ASN A O 1
ATOM 3271 N N . ALA A 1 435 ? 71.341 9.709 5.856 1.00 31.20 435 ALA A N 1
ATOM 3272 C CA . ALA A 1 435 ? 71.696 10.812 4.930 1.00 31.20 435 ALA A CA 1
ATOM 3273 C C . ALA A 1 435 ? 71.537 10.319 3.461 1.00 31.20 435 ALA A C 1
ATOM 3275 O O . ALA A 1 435 ? 71.731 9.130 3.235 1.00 31.20 435 ALA A O 1
ATOM 3276 N N . ILE A 1 436 ? 71.336 11.235 2.485 1.00 29.02 436 ILE A N 1
ATOM 3277 C CA . ILE A 1 436 ? 71.457 11.028 1.006 1.00 29.02 436 ILE A CA 1
ATOM 3278 C C . ILE A 1 4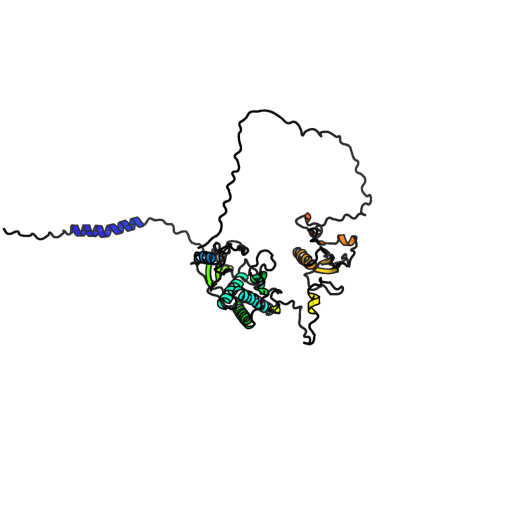36 ? 70.369 10.088 0.405 1.00 29.02 436 ILE A C 1
ATOM 3280 O O . ILE A 1 436 ? 70.234 8.953 0.839 1.00 29.02 436 ILE A O 1
ATOM 3284 N N . SER A 1 437 ? 69.561 10.434 -0.610 1.00 29.03 437 SER A N 1
ATOM 3285 C CA . SER A 1 437 ? 69.352 11.655 -1.433 1.00 29.03 437 SER A CA 1
ATOM 3286 C C . SER A 1 437 ? 67.851 11.704 -1.895 1.00 29.03 437 SER A C 1
ATOM 3288 O O . SER A 1 437 ? 67.019 11.244 -1.119 1.00 29.03 437 SER A O 1
ATOM 3290 N N . ASP A 1 438 ? 67.323 12.248 -3.012 1.00 30.20 438 ASP A N 1
ATOM 3291 C CA . ASP A 1 438 ? 67.848 12.812 -4.275 1.00 30.20 438 ASP A CA 1
ATOM 3292 C C . ASP A 1 438 ? 66.819 13.742 -4.997 1.00 30.20 438 ASP A C 1
ATOM 3294 O O . ASP A 1 438 ? 65.742 14.021 -4.480 1.00 30.20 438 ASP A O 1
ATOM 3298 N N . SER A 1 439 ? 67.207 14.229 -6.183 1.00 29.95 439 SER A N 1
ATOM 3299 C CA . SER A 1 439 ? 66.496 14.895 -7.299 1.00 29.95 439 SER A CA 1
ATOM 3300 C C . SER A 1 439 ? 64.997 15.285 -7.238 1.00 29.95 439 SER A C 1
ATOM 3302 O O . SER A 1 439 ? 64.081 14.487 -7.063 1.00 29.95 439 SER A O 1
ATOM 3304 N N . ALA A 1 440 ? 64.766 16.554 -7.603 1.00 30.14 440 ALA A N 1
ATOM 3305 C CA . ALA A 1 440 ? 63.534 17.118 -8.189 1.00 30.14 440 ALA A CA 1
ATOM 3306 C C . ALA A 1 440 ? 63.652 17.103 -9.755 1.00 30.14 440 ALA A C 1
ATOM 3308 O O . ALA A 1 440 ? 64.687 16.613 -10.217 1.00 30.14 440 ALA A O 1
ATOM 3309 N N . PRO A 1 441 ? 62.749 17.663 -10.619 1.00 43.25 441 PRO A N 1
ATOM 3310 C CA . PRO A 1 441 ? 61.672 18.644 -10.387 1.00 43.25 441 PRO A CA 1
ATOM 3311 C C . PRO A 1 441 ? 60.322 18.302 -11.123 1.00 43.25 441 PRO A C 1
ATOM 3313 O O . PRO A 1 441 ? 59.821 17.208 -10.892 1.00 43.25 441 PRO A O 1
ATOM 3316 N N . PRO A 1 442 ? 59.601 19.195 -11.854 1.00 43.78 442 PRO A N 1
ATOM 3317 C CA . PRO A 1 442 ? 58.501 19.972 -11.263 1.00 43.78 442 PRO A CA 1
ATOM 3318 C C . PRO A 1 442 ? 57.127 19.925 -11.987 1.00 43.78 442 PRO A C 1
ATOM 3320 O O . PRO A 1 442 ? 56.993 19.511 -13.133 1.00 43.78 442 PRO A O 1
ATOM 3323 N N . SER A 1 443 ? 56.126 20.484 -11.295 1.00 34.28 443 SER A N 1
ATOM 3324 C CA . SER A 1 443 ? 54.947 21.247 -11.763 1.00 34.28 443 SER A CA 1
ATOM 3325 C C . SER A 1 443 ? 54.534 21.224 -13.250 1.00 34.28 443 SER A C 1
ATOM 3327 O O . SER A 1 443 ? 55.243 21.742 -14.111 1.00 34.28 443 SER A O 1
ATOM 3329 N N . ILE A 1 444 ? 53.274 20.848 -13.523 1.00 33.84 444 ILE A N 1
ATOM 3330 C CA . ILE A 1 444 ? 52.586 21.095 -14.808 1.00 33.84 444 ILE A CA 1
ATOM 3331 C C . ILE A 1 444 ? 51.344 21.986 -14.611 1.00 33.84 444 ILE A C 1
ATOM 3333 O O . ILE A 1 444 ? 50.634 21.901 -13.611 1.00 33.84 444 ILE A O 1
ATOM 3337 N N . LEU A 1 445 ? 51.117 22.883 -15.575 1.00 33.50 445 LEU A N 1
ATOM 3338 C CA . LEU A 1 445 ? 50.149 23.984 -15.522 1.00 33.50 445 LEU A CA 1
ATOM 3339 C C . LEU A 1 445 ? 48.695 23.570 -15.806 1.00 33.50 445 LEU A C 1
ATOM 3341 O O . LEU A 1 445 ? 48.424 22.739 -16.674 1.00 33.50 445 LEU A O 1
ATOM 3345 N N . ARG A 1 446 ? 47.748 24.297 -15.192 1.00 35.72 446 ARG A N 1
ATOM 3346 C CA . ARG A 1 446 ? 46.377 24.428 -15.719 1.00 35.72 446 ARG A CA 1
ATOM 3347 C C . ARG A 1 446 ? 46.424 25.053 -17.119 1.00 35.72 446 ARG A C 1
ATOM 3349 O O . ARG A 1 446 ? 47.146 26.027 -17.326 1.00 35.72 446 ARG A O 1
ATOM 3356 N N . ARG A 1 447 ? 45.599 24.567 -18.051 1.00 34.59 447 ARG A N 1
ATOM 3357 C CA . ARG A 1 447 ? 45.308 25.259 -19.319 1.00 34.59 447 ARG A CA 1
ATOM 3358 C C . ARG A 1 447 ? 43.850 25.699 -19.336 1.00 34.59 447 ARG A C 1
ATOM 3360 O O . ARG A 1 447 ? 42.967 24.896 -19.052 1.00 34.59 447 ARG A O 1
ATOM 3367 N N . ASN A 1 448 ? 43.613 26.957 -19.694 1.00 34.62 448 ASN A N 1
ATOM 3368 C CA . ASN A 1 448 ? 42.277 27.443 -20.028 1.00 34.62 448 ASN A CA 1
ATOM 3369 C C . ASN A 1 448 ? 41.912 27.003 -21.456 1.00 34.62 448 ASN A C 1
ATOM 3371 O O . ASN A 1 448 ? 42.792 26.902 -22.312 1.00 34.62 448 ASN A O 1
ATOM 3375 N N . ALA A 1 449 ? 40.620 26.819 -21.722 1.00 35.81 449 ALA A N 1
ATOM 3376 C CA . ALA A 1 449 ? 40.050 26.742 -23.067 1.00 35.81 449 ALA A CA 1
ATOM 3377 C C . ALA A 1 449 ? 38.957 27.826 -23.199 1.00 35.81 449 ALA A C 1
ATOM 3379 O O . ALA A 1 449 ? 38.306 28.133 -22.196 1.00 35.81 449 ALA A O 1
ATOM 3380 N N . PRO A 1 450 ? 38.792 28.466 -24.371 1.00 45.25 450 PRO A N 1
ATOM 3381 C CA . PRO A 1 450 ? 37.996 29.685 -24.497 1.00 45.25 450 PRO A CA 1
ATOM 3382 C C . PRO A 1 450 ? 36.500 29.418 -24.701 1.00 45.25 450 PRO A C 1
ATOM 3384 O O . PRO A 1 450 ? 36.096 28.381 -25.224 1.00 45.25 450 PRO A O 1
ATOM 3387 N N . ALA A 1 451 ? 35.684 30.413 -24.356 1.00 35.78 451 ALA A N 1
ATOM 3388 C CA . ALA A 1 451 ? 34.294 30.479 -24.789 1.00 35.78 451 ALA A CA 1
ATOM 3389 C C . ALA A 1 451 ? 34.196 30.932 -26.257 1.00 35.78 451 ALA A C 1
ATOM 3391 O O . ALA A 1 451 ? 34.961 31.791 -26.693 1.00 35.78 451 ALA A O 1
ATOM 3392 N N . SER A 1 452 ? 33.185 30.429 -26.967 1.00 37.31 452 SER A N 1
ATOM 3393 C CA . SER A 1 452 ? 32.711 30.974 -28.243 1.00 37.31 452 SER A CA 1
ATOM 3394 C C . SER A 1 452 ? 31.190 31.067 -28.193 1.00 37.31 452 SER A C 1
ATOM 3396 O O . SER A 1 452 ? 30.513 30.058 -28.011 1.00 37.31 452 SER A O 1
ATOM 3398 N N . GLY A 1 453 ? 30.650 32.279 -28.326 1.00 33.41 453 GLY A N 1
ATOM 3399 C CA . GLY A 1 453 ? 29.209 32.495 -28.445 1.00 33.41 453 GLY A CA 1
ATOM 3400 C C . GLY A 1 453 ? 28.738 32.317 -29.888 1.00 33.41 453 GLY A C 1
ATOM 3401 O O . GLY A 1 453 ? 29.457 32.676 -30.818 1.00 33.41 453 GLY A O 1
ATOM 3402 N N . ILE A 1 454 ? 27.518 31.811 -30.073 1.00 38.47 454 ILE A N 1
ATOM 3403 C CA . ILE A 1 454 ? 26.825 31.790 -31.367 1.00 38.47 454 ILE A CA 1
ATOM 3404 C C . ILE A 1 454 ? 25.482 32.507 -31.206 1.00 38.47 454 ILE A C 1
ATOM 3406 O O . ILE A 1 454 ? 24.745 32.282 -30.246 1.00 38.47 454 ILE A O 1
ATOM 3410 N N . THR A 1 455 ? 25.193 33.415 -32.133 1.00 40.22 455 THR A N 1
ATOM 3411 C CA . THR A 1 455 ? 23.992 34.255 -32.167 1.00 40.22 455 THR A CA 1
ATOM 3412 C C . THR A 1 455 ? 22.867 33.627 -32.998 1.00 40.22 455 THR A C 1
ATOM 3414 O O . THR A 1 455 ? 23.065 32.678 -33.754 1.00 40.22 455 THR A O 1
ATOM 3417 N N . ARG A 1 456 ? 21.651 34.176 -32.865 1.00 40.12 456 ARG A N 1
ATOM 3418 C CA . ARG A 1 456 ? 20.493 33.860 -33.723 1.00 40.12 456 ARG A CA 1
ATOM 3419 C C . ARG A 1 456 ? 20.826 34.101 -35.208 1.00 40.12 456 ARG A C 1
ATOM 3421 O O . ARG A 1 456 ? 21.390 35.148 -35.512 1.00 40.12 456 ARG A O 1
ATOM 3428 N N . SER A 1 457 ? 20.288 33.298 -36.133 1.00 33.16 457 SER A N 1
ATOM 3429 C CA . SER A 1 457 ? 18.956 33.567 -36.726 1.00 33.16 457 SER A CA 1
ATOM 3430 C C . SER A 1 457 ? 18.594 32.639 -37.905 1.00 33.16 457 SER A C 1
ATOM 3432 O O . SER A 1 457 ? 19.472 32.174 -38.618 1.00 33.16 457 SER A O 1
ATOM 3434 N N . ALA A 1 458 ? 17.284 32.456 -38.108 1.00 36.91 458 ALA A N 1
ATOM 3435 C CA . ALA A 1 458 ? 16.567 32.114 -39.347 1.00 36.91 458 ALA A CA 1
ATOM 3436 C C . ALA A 1 458 ? 17.185 31.131 -40.374 1.00 36.91 458 ALA A C 1
ATOM 3438 O O . ALA A 1 458 ? 17.995 31.526 -41.214 1.00 36.91 458 ALA A O 1
ATOM 3439 N N . LYS A 1 459 ? 16.546 29.962 -40.521 1.00 34.84 459 LYS A N 1
ATOM 3440 C CA . LYS A 1 459 ? 15.512 29.821 -41.563 1.00 34.84 459 LYS A CA 1
ATOM 3441 C C . LYS A 1 459 ? 14.450 28.789 -41.181 1.00 34.84 459 LYS A C 1
ATOM 3443 O O . LYS A 1 459 ? 14.700 28.072 -40.190 1.00 34.84 459 LYS A O 1
#